Protein AF-A0A813LZM2-F1 (afdb_monomer)

Foldseek 3Di:
DDPVCPPVCPVVVVVVVVLVVLVPDPDPDDPPVVQVSQKDKDKDWQVPLVVVVVVVVVVWFFAAWDWDADPVGIIIITITIHGNDPPPDVPPDDDQHDQHDAFLQAQWWKAFPPPPRDTWGFHGADPVVRWTQTPVRDTHRPSVRVRNVGMDTPDDVSVRVVPPVPPPPDDDPDDDDDDDDDDDDDDDDDDDDDDDPDPDPPPPPVPPPVVVVVVVVVVVVVVVVVVVVVVVVVVVVVVVVVVPDDDDDDDDDDDDDDDDDDDDDDDDDDDDDPPPVPDADAAPQPRDRPDPQQKDAACAPVNPRRHIHGCVSQPHPGDDPDGDHDPVRVVDPPPPDDDPDPDDDDDDDDDDDDDDDDDDDDDDDDDDDDDDDDDDD

Nearest PDB structures (foldseek):
  4oae-assembly1_A  TM=8.427E-01  e=7.058E-03  Pseudomonas aeruginosa PAO1
  2vzy-assembly1_C  TM=7.918E-01  e=9.572E-02  Mycobacterium tuberculosis H37Rv
  2vzy-assembly1_D  TM=7.782E-01  e=1.078E-01  Mycobacterium tuberculosis H37Rv
  2vzz-assembly1_D  TM=7.968E-01  e=1.287E-01  Mycobacterium tuberculosis H37Rv
  3gnl-assembly2_B  TM=5.255E-01  e=1.551E+00  Listeria monocytogenes serotype 4b str. F2365

Radius of gyration: 35.31 Å; Cα contacts (8 Å, |Δi|>4): 297; chains: 1; bounding box: 68×94×116 Å

Secondary structure (DSSP, 8-state):
--GGGTTSSHHHHHHHHHHHHHHTS---S-TTHHHHTTEEEEEEETT-HHHHHHHHHTTPEEEEEEEEEETTEEEEEEEEEEE--TT--TT--PPPP-----GGGTT-EEEESSSTT--EEEEEE-TTT--EEETTS-EE-HHHHHHTT-EEESS-HHHHTS----------------------------PPP-----S-TTSGGGSSHHHHHHHHHHHHHHHHHHHHHHHHHHHHHHHHHTTS-PPPP-------------------------TTTTS-PPPTTT-----GGGEEE--TTTTT---EEETTTTT-SSPPSS----HHHHTS-STT--------PPPPPPPP-------------------------

pLDDT: mean 71.77, std 22.36, range [31.34, 98.12]

Mean predicted aligned error: 19.88 Å

Structure (mmCIF, N/CA/C/O backbone):
data_AF-A0A813LZM2-F1
#
_entry.id   AF-A0A813LZM2-F1
#
loop_
_atom_site.group_PDB
_atom_site.id
_atom_site.type_symbol
_atom_site.label_atom_id
_atom_site.label_alt_id
_atom_site.label_comp_id
_atom_site.label_asym_id
_atom_site.label_entity_id
_atom_site.label_seq_id
_atom_site.pdbx_PDB_ins_code
_atom_site.Cartn_x
_atom_site.Cartn_y
_atom_site.Cartn_z
_atom_site.occupancy
_atom_site.B_iso_or_equiv
_atom_site.auth_seq_id
_atom_site.auth_comp_id
_atom_site.auth_asym_id
_atom_site.auth_atom_id
_atom_site.pdbx_PDB_model_num
ATOM 1 N N . VAL A 1 1 ? 6.262 -7.979 -13.656 1.00 89.50 1 VAL A N 1
ATOM 2 C CA . VAL A 1 1 ? 6.521 -9.438 -13.772 1.00 89.50 1 VAL A CA 1
ATOM 3 C C . VAL A 1 1 ? 5.278 -10.102 -14.337 1.00 89.50 1 VAL A C 1
ATOM 5 O O . VAL A 1 1 ? 4.205 -9.908 -13.766 1.00 89.50 1 VAL A O 1
ATOM 8 N N . LEU A 1 2 ? 5.407 -10.819 -15.457 1.00 91.50 2 LEU A N 1
ATOM 9 C CA . LEU A 1 2 ? 4.298 -11.558 -16.076 1.00 91.50 2 LEU A CA 1
ATOM 10 C C . LEU A 1 2 ? 3.756 -12.642 -15.118 1.00 91.50 2 LEU A C 1
ATOM 12 O O . LEU A 1 2 ? 4.543 -13.144 -14.312 1.00 91.50 2 LEU A O 1
ATOM 16 N N . PRO A 1 3 ? 2.452 -12.984 -15.147 1.00 91.94 3 PRO A N 1
ATOM 17 C CA . PRO A 1 3 ? 1.843 -13.953 -14.228 1.00 91.94 3 PRO A CA 1
ATOM 18 C C . PRO A 1 3 ? 2.601 -15.282 -14.106 1.00 91.94 3 PRO A C 1
ATOM 20 O O . PRO A 1 3 ? 2.879 -15.724 -12.995 1.00 91.94 3 PRO A O 1
ATOM 23 N N . GLU A 1 4 ? 3.005 -15.856 -15.234 1.00 95.00 4 GLU A N 1
ATOM 24 C CA . GLU A 1 4 ? 3.756 -17.107 -15.373 1.00 95.00 4 GLU A CA 1
ATOM 25 C C . GLU A 1 4 ? 5.169 -17.068 -14.761 1.00 95.00 4 GLU A C 1
ATOM 27 O O . GLU A 1 4 ? 5.717 -18.112 -14.415 1.00 95.00 4 GLU A O 1
ATOM 32 N N . HIS A 1 5 ? 5.730 -15.872 -14.557 1.00 93.25 5 HIS A N 1
ATOM 33 C CA . HIS A 1 5 ? 7.047 -15.644 -13.951 1.00 93.25 5 HIS A CA 1
ATOM 34 C C . HIS A 1 5 ? 6.970 -15.175 -12.483 1.00 93.25 5 HIS A C 1
ATOM 36 O O . HIS A 1 5 ? 7.990 -14.847 -11.868 1.00 93.25 5 HIS A O 1
ATOM 42 N N . ARG A 1 6 ? 5.769 -15.113 -11.887 1.00 89.50 6 ARG A N 1
ATOM 43 C CA . ARG A 1 6 ? 5.603 -14.831 -10.449 1.00 89.50 6 ARG A CA 1
ATOM 44 C C . ARG A 1 6 ? 6.123 -16.013 -9.620 1.00 89.50 6 ARG A C 1
ATOM 46 O O . ARG A 1 6 ? 6.168 -17.143 -10.086 1.00 89.50 6 ARG A O 1
ATOM 53 N N . GLY A 1 7 ? 6.588 -15.743 -8.400 1.00 89.81 7 GLY A N 1
ATOM 54 C CA . GLY A 1 7 ? 7.233 -16.745 -7.535 1.00 89.81 7 GLY A CA 1
ATOM 55 C C . GLY A 1 7 ? 8.681 -17.099 -7.913 1.00 89.81 7 GLY A C 1
ATOM 56 O O . GLY A 1 7 ? 9.468 -17.415 -7.029 1.00 89.81 7 GLY A O 1
ATOM 57 N N . GLN A 1 8 ? 9.093 -16.933 -9.175 1.00 94.81 8 GLN A N 1
ATOM 58 C CA . GLN A 1 8 ? 10.441 -17.274 -9.670 1.00 94.81 8 GLN A CA 1
ATOM 59 C C . GLN A 1 8 ? 11.549 -16.263 -9.286 1.00 94.81 8 GLN A C 1
ATOM 61 O O . GLN A 1 8 ? 12.601 -16.205 -9.913 1.00 94.81 8 GLN A O 1
ATOM 66 N N . GLY A 1 9 ? 11.318 -15.385 -8.305 1.00 92.19 9 GLY A N 1
ATOM 67 C CA . GLY A 1 9 ? 12.299 -14.380 -7.864 1.00 92.19 9 GLY A CA 1
ATOM 68 C C . GLY A 1 9 ? 12.568 -13.211 -8.831 1.00 92.19 9 GLY A C 1
ATOM 69 O O . GLY A 1 9 ? 13.233 -12.257 -8.430 1.00 92.19 9 GLY A O 1
ATOM 70 N N . VAL A 1 10 ? 12.013 -13.208 -10.051 1.00 94.19 10 VAL A N 1
ATOM 71 C CA . VAL A 1 10 ? 12.237 -12.165 -11.082 1.00 94.19 10 VAL A CA 1
ATOM 72 C C . VAL A 1 10 ? 12.001 -10.743 -10.553 1.00 94.19 10 VAL A C 1
ATOM 74 O O . VAL A 1 10 ? 12.809 -9.850 -10.788 1.00 94.19 10 VAL A O 1
ATOM 77 N N . GLY A 1 11 ? 10.933 -10.523 -9.777 1.00 91.44 11 GLY A N 1
ATOM 78 C CA . GLY A 1 11 ? 10.655 -9.214 -9.166 1.00 91.44 11 GLY A CA 1
ATOM 79 C C . GLY A 1 11 ? 11.732 -8.758 -8.173 1.00 91.44 11 GLY A C 1
ATOM 80 O O . GLY A 1 11 ? 12.084 -7.582 -8.149 1.00 91.44 11 GLY A O 1
ATOM 81 N N . ALA A 1 12 ? 12.311 -9.691 -7.410 1.00 89.62 12 ALA A N 1
ATOM 82 C CA . ALA A 1 12 ? 13.412 -9.410 -6.490 1.00 89.62 12 ALA A CA 1
ATOM 83 C C . ALA A 1 12 ? 14.727 -9.130 -7.227 1.00 89.62 12 ALA A C 1
ATOM 85 O O . ALA A 1 12 ? 15.475 -8.252 -6.808 1.00 89.62 12 ALA A O 1
ATOM 86 N N . GLN A 1 13 ? 14.991 -9.809 -8.348 1.00 92.94 13 GLN A N 1
ATOM 87 C CA . GLN A 1 13 ? 16.151 -9.510 -9.193 1.00 92.94 13 GLN A CA 1
ATOM 88 C C . GLN A 1 13 ? 16.046 -8.115 -9.823 1.00 92.94 13 GLN A C 1
ATOM 90 O O . GLN A 1 13 ? 16.982 -7.328 -9.702 1.00 92.94 13 GLN A O 1
ATOM 95 N N . LEU A 1 14 ? 14.894 -7.773 -10.414 1.00 93.88 14 LEU A N 1
ATOM 96 C CA . LEU A 1 14 ? 14.647 -6.440 -10.977 1.00 93.88 14 LEU A CA 1
ATOM 97 C C . LEU A 1 14 ? 14.789 -5.341 -9.914 1.00 93.88 14 LEU A C 1
ATOM 99 O O . LEU A 1 14 ? 15.480 -4.352 -10.144 1.00 93.88 14 LEU A O 1
ATOM 103 N N . PHE A 1 15 ? 14.200 -5.532 -8.729 1.00 90.50 15 PHE A N 1
ATOM 104 C CA . PHE A 1 15 ? 14.297 -4.556 -7.642 1.00 90.50 15 PHE A CA 1
ATOM 105 C C . PHE A 1 15 ? 15.716 -4.436 -7.060 1.00 90.50 15 PHE A C 1
ATOM 107 O O . PHE A 1 15 ? 16.135 -3.343 -6.676 1.00 90.50 15 PHE A O 1
ATOM 114 N N . LYS A 1 16 ? 16.488 -5.531 -7.036 1.00 88.06 16 LYS A N 1
ATOM 115 C CA . LYS A 1 16 ? 17.907 -5.504 -6.661 1.00 88.06 16 LYS A CA 1
ATOM 116 C C . LYS A 1 16 ? 18.726 -4.676 -7.652 1.00 88.06 16 LYS A C 1
ATOM 118 O O . LYS A 1 16 ? 19.476 -3.813 -7.213 1.00 88.06 16 LYS A O 1
ATOM 123 N N . VAL A 1 17 ? 18.560 -4.898 -8.958 1.00 93.44 17 VAL A N 1
ATOM 124 C CA . VAL A 1 17 ? 19.260 -4.122 -10.000 1.00 93.44 17 VAL A CA 1
ATOM 125 C C . VAL A 1 17 ? 18.861 -2.644 -9.942 1.00 93.44 17 VAL A C 1
ATOM 127 O O . VAL A 1 17 ? 19.728 -1.780 -10.016 1.00 93.44 17 VAL A O 1
ATOM 130 N N . PHE A 1 18 ? 17.576 -2.347 -9.726 1.00 90.00 18 PHE A N 1
ATOM 131 C CA . PHE A 1 18 ? 17.095 -0.984 -9.487 1.00 90.00 18 PHE A CA 1
ATOM 132 C C . PHE A 1 18 ? 17.762 -0.338 -8.261 1.00 90.00 18 PHE A C 1
ATOM 134 O O . PHE A 1 18 ? 18.304 0.757 -8.379 1.00 90.00 18 PHE A O 1
ATOM 141 N N . SER A 1 19 ? 17.793 -1.028 -7.113 1.00 84.75 19 SER A N 1
ATOM 142 C CA . SER A 1 19 ? 18.433 -0.520 -5.885 1.00 84.75 19 SER A CA 1
ATOM 143 C C . SER A 1 19 ? 19.922 -0.244 -6.109 1.00 84.75 19 SER A C 1
ATOM 145 O O . SER A 1 19 ? 20.393 0.847 -5.814 1.00 84.75 19 SER A O 1
ATOM 147 N N . GLN A 1 20 ? 20.636 -1.182 -6.741 1.00 85.94 20 GLN A N 1
ATOM 148 C CA . GLN A 1 20 ? 22.047 -1.018 -7.100 1.00 85.94 20 GLN A CA 1
ATOM 149 C C . GLN A 1 20 ? 22.280 0.168 -8.046 1.00 85.94 20 GLN A C 1
ATOM 151 O O . GLN A 1 20 ? 23.299 0.839 -7.935 1.00 85.94 20 GLN A O 1
ATOM 156 N N . HIS A 1 21 ? 21.358 0.442 -8.974 1.00 85.69 21 HIS A N 1
ATOM 157 C CA . HIS A 1 21 ? 21.470 1.591 -9.873 1.00 85.69 21 HIS A CA 1
ATOM 158 C C . HIS A 1 21 ? 21.216 2.925 -9.155 1.00 85.69 21 HIS A C 1
ATOM 160 O O . HIS A 1 21 ? 21.894 3.904 -9.455 1.00 85.69 21 HIS A O 1
ATOM 166 N N . MET A 1 22 ? 20.285 2.960 -8.196 1.00 82.06 22 MET A N 1
ATOM 167 C CA . MET A 1 22 ? 20.065 4.128 -7.333 1.00 82.06 22 MET A CA 1
ATOM 168 C C . MET A 1 22 ? 21.298 4.407 -6.461 1.00 82.06 22 MET A C 1
ATOM 170 O O . MET A 1 22 ? 21.816 5.519 -6.485 1.00 82.06 22 MET A O 1
ATOM 174 N N . GLU A 1 23 ? 21.824 3.383 -5.782 1.00 79.75 23 GLU A N 1
ATOM 175 C CA . GLU A 1 23 ? 23.022 3.459 -4.928 1.00 79.75 23 GLU A CA 1
ATOM 176 C C . GLU A 1 23 ? 24.297 3.845 -5.707 1.00 79.75 23 GLU A C 1
ATOM 178 O O . GLU A 1 23 ? 25.180 4.511 -5.172 1.00 79.75 23 GLU A O 1
ATOM 183 N N . ALA A 1 24 ? 24.415 3.435 -6.976 1.00 80.25 24 ALA A N 1
ATOM 184 C CA . ALA A 1 24 ? 25.609 3.662 -7.792 1.00 80.25 24 ALA A CA 1
ATOM 185 C C . ALA A 1 24 ? 25.653 5.022 -8.513 1.00 80.25 24 ALA A C 1
ATOM 187 O O . ALA A 1 24 ? 26.645 5.305 -9.190 1.00 80.25 24 ALA A O 1
ATOM 188 N N . ARG A 1 25 ? 24.609 5.859 -8.427 1.00 75.19 25 ARG A N 1
ATOM 189 C CA . ARG A 1 25 ? 24.590 7.169 -9.098 1.00 75.19 25 ARG A CA 1
ATOM 190 C C . ARG A 1 25 ? 25.571 8.136 -8.414 1.00 75.19 25 ARG A C 1
ATOM 192 O O . ARG A 1 25 ? 25.329 8.523 -7.274 1.00 75.19 25 ARG A O 1
ATOM 199 N N . PRO A 1 26 ? 26.665 8.566 -9.079 1.00 64.69 26 PRO A N 1
ATOM 200 C CA . PRO A 1 26 ? 27.615 9.487 -8.473 1.00 64.69 26 PRO A CA 1
ATOM 201 C C . PRO A 1 26 ? 26.957 10.852 -8.279 1.00 64.69 26 PRO A C 1
ATOM 203 O O . PRO A 1 26 ? 26.444 11.465 -9.218 1.00 64.69 26 PRO A O 1
ATOM 206 N N . LEU A 1 27 ? 26.986 11.318 -7.038 1.00 61.31 27 LEU A N 1
ATOM 207 C CA . LEU A 1 27 ? 26.257 12.487 -6.573 1.00 61.31 27 LEU A CA 1
ATOM 208 C C . LEU A 1 27 ? 26.965 13.778 -7.004 1.00 61.31 27 LEU A C 1
ATOM 210 O O . LEU A 1 27 ? 27.751 14.377 -6.270 1.00 61.31 27 LEU A O 1
ATOM 214 N N . MET A 1 28 ? 26.696 14.188 -8.243 1.00 57.22 28 MET A N 1
ATOM 215 C CA . MET A 1 28 ? 27.218 15.408 -8.860 1.00 57.22 28 MET A CA 1
ATOM 216 C C . MET A 1 28 ? 26.552 16.668 -8.277 1.00 57.22 28 MET A C 1
ATOM 218 O O . MET A 1 28 ? 25.738 17.319 -8.920 1.00 57.22 28 MET A O 1
ATOM 222 N N . GLY A 1 29 ? 26.950 17.031 -7.055 1.00 62.66 29 GLY A N 1
ATOM 223 C CA . GLY A 1 29 ? 26.986 18.420 -6.589 1.00 62.66 29 GLY A CA 1
ATOM 224 C C . GLY A 1 29 ? 25.669 19.095 -6.182 1.00 62.66 29 GLY A C 1
ATOM 225 O O . GLY A 1 29 ? 25.231 20.026 -6.845 1.00 62.66 29 GLY A O 1
ATOM 226 N N . SER A 1 30 ? 25.138 18.773 -4.998 1.00 56.50 30 SER A N 1
ATOM 227 C CA . SER A 1 30 ? 24.722 19.798 -4.012 1.00 56.50 30 SER A CA 1
ATOM 228 C C . SER A 1 30 ? 24.382 19.157 -2.663 1.00 56.50 30 SER A C 1
ATOM 230 O O . SER A 1 30 ? 23.705 18.137 -2.609 1.00 56.50 30 SER A O 1
ATOM 232 N N . SER A 1 31 ? 24.826 19.756 -1.554 1.00 63.62 31 SER A N 1
ATOM 233 C CA . SER A 1 31 ? 24.693 19.166 -0.210 1.00 63.62 31 SER A CA 1
ATOM 234 C C . SER A 1 31 ? 23.271 19.175 0.369 1.00 63.62 31 SER A C 1
ATOM 236 O O . SER A 1 31 ? 23.047 18.519 1.379 1.00 63.62 31 SER A O 1
ATOM 238 N N . ALA A 1 32 ? 22.326 19.894 -0.248 1.00 54.47 32 ALA A N 1
ATOM 239 C CA . ALA A 1 32 ? 20.926 19.961 0.187 1.00 54.47 32 ALA A CA 1
ATOM 240 C C . ALA A 1 32 ? 20.007 19.024 -0.621 1.00 54.47 32 ALA A C 1
ATOM 242 O O . ALA A 1 32 ? 19.230 18.279 -0.030 1.00 54.47 32 ALA A O 1
ATOM 243 N N . ALA A 1 33 ? 20.157 18.954 -1.954 1.00 51.81 33 ALA A N 1
ATOM 244 C CA . ALA A 1 33 ? 19.460 17.935 -2.754 1.00 51.81 33 ALA A CA 1
ATOM 245 C C . ALA A 1 33 ? 19.896 16.508 -2.369 1.00 51.81 33 ALA A C 1
ATOM 247 O O . ALA A 1 33 ? 19.169 15.544 -2.594 1.00 51.81 33 ALA A O 1
ATOM 248 N N . GLN A 1 34 ? 21.067 16.387 -1.738 1.00 50.91 34 GLN A N 1
ATOM 249 C CA . GLN A 1 34 ? 21.644 15.136 -1.274 1.00 50.91 34 GLN A CA 1
ATOM 250 C C . GLN A 1 34 ? 20.749 14.323 -0.329 1.00 50.91 34 GLN A C 1
ATOM 252 O O . GLN A 1 34 ? 20.804 13.097 -0.371 1.00 50.91 34 GLN A O 1
ATOM 257 N N . ALA A 1 35 ? 19.941 14.982 0.508 1.00 53.12 35 ALA A N 1
ATOM 258 C CA . ALA A 1 35 ? 19.044 14.308 1.448 1.00 53.12 35 ALA A CA 1
ATOM 259 C C . ALA A 1 35 ? 17.717 13.869 0.796 1.00 53.12 35 ALA A C 1
ATOM 261 O O . ALA A 1 35 ? 17.136 12.864 1.192 1.00 53.12 35 ALA A O 1
ATOM 262 N N . ALA A 1 36 ? 17.259 14.590 -0.234 1.00 52.03 36 ALA A N 1
ATOM 263 C CA . ALA A 1 36 ? 15.989 14.326 -0.916 1.00 52.03 36 ALA A CA 1
ATOM 264 C C . ALA A 1 36 ? 16.067 13.193 -1.962 1.00 52.03 36 ALA A C 1
ATOM 266 O O . ALA A 1 36 ? 15.045 12.637 -2.354 1.00 52.03 36 ALA A O 1
ATOM 267 N N . ILE A 1 37 ? 17.271 12.841 -2.426 1.00 52.69 37 ILE A N 1
ATOM 268 C CA . ILE A 1 37 ? 17.491 11.822 -3.473 1.00 52.69 37 ILE A CA 1
ATOM 269 C C . ILE A 1 37 ? 17.393 10.377 -2.929 1.00 52.69 37 ILE A C 1
ATOM 271 O O . ILE A 1 37 ? 17.243 9.438 -3.711 1.00 52.69 37 ILE A O 1
ATOM 275 N N . ASP A 1 38 ? 17.412 10.198 -1.604 1.00 59.44 38 ASP A N 1
ATOM 276 C CA . ASP A 1 38 ? 17.434 8.897 -0.916 1.00 59.44 38 ASP A CA 1
ATOM 277 C C . ASP A 1 38 ? 16.055 8.396 -0.420 1.00 59.44 38 ASP A C 1
ATOM 279 O O . ASP A 1 38 ? 15.997 7.425 0.337 1.00 59.44 38 ASP A O 1
ATOM 283 N N . ASP A 1 39 ? 14.930 9.008 -0.814 1.00 77.38 39 ASP A N 1
ATOM 284 C CA . ASP A 1 39 ? 13.589 8.493 -0.477 1.00 77.38 39 ASP A CA 1
ATOM 285 C C . ASP A 1 39 ? 12.913 7.825 -1.683 1.00 77.38 39 ASP A C 1
ATOM 287 O O . ASP A 1 39 ? 12.269 8.464 -2.519 1.00 77.38 39 ASP A O 1
ATOM 291 N N . VAL A 1 40 ? 13.034 6.497 -1.781 1.00 88.44 40 VAL A N 1
ATOM 292 C CA . VAL A 1 40 ? 12.301 5.734 -2.797 1.00 88.44 40 VAL A CA 1
ATOM 293 C C . VAL A 1 40 ? 10.838 5.650 -2.370 1.00 88.44 40 VAL A C 1
ATOM 295 O O . VAL A 1 40 ? 10.479 4.869 -1.485 1.00 88.44 40 VAL A O 1
ATOM 298 N N . ARG A 1 41 ? 9.979 6.427 -3.031 1.00 91.38 41 ARG A N 1
ATOM 299 C CA . ARG A 1 41 ? 8.522 6.396 -2.849 1.00 91.38 41 ARG A CA 1
ATOM 300 C C . ARG A 1 41 ? 7.861 5.476 -3.877 1.00 91.38 41 ARG A C 1
ATOM 302 O O . ARG A 1 41 ? 8.195 5.499 -5.061 1.00 91.38 41 ARG A O 1
ATOM 309 N N . ILE A 1 42 ? 6.912 4.662 -3.424 1.00 94.69 42 ILE A N 1
ATOM 310 C CA . ILE A 1 42 ? 6.102 3.758 -4.250 1.00 94.69 42 ILE A CA 1
ATOM 311 C C . ILE A 1 42 ? 4.635 3.809 -3.824 1.00 94.69 42 ILE A C 1
ATOM 313 O O . ILE A 1 42 ? 4.302 4.221 -2.715 1.00 94.69 42 ILE A O 1
ATOM 317 N N . ILE A 1 43 ? 3.756 3.330 -4.700 1.00 95.88 43 ILE A N 1
ATOM 318 C CA . ILE A 1 43 ? 2.318 3.253 -4.455 1.00 95.88 43 ILE A CA 1
ATOM 319 C C . ILE A 1 43 ? 1.854 1.828 -4.773 1.00 95.88 43 ILE A C 1
ATOM 321 O O . ILE A 1 43 ? 2.129 1.313 -5.858 1.00 95.88 43 ILE A O 1
ATOM 325 N N . ALA A 1 44 ? 1.138 1.191 -3.846 1.00 96.62 44 ALA A N 1
ATOM 326 C CA . ALA A 1 44 ? 0.565 -0.143 -4.022 1.00 96.62 44 ALA A CA 1
ATOM 327 C C . ALA A 1 44 ? -0.950 -0.120 -3.777 1.00 96.62 44 ALA A C 1
ATOM 329 O O . ALA A 1 44 ? -1.410 0.481 -2.814 1.00 96.62 44 ALA A O 1
ATOM 330 N N . ALA A 1 45 ? -1.746 -0.785 -4.619 1.00 96.50 45 ALA A N 1
ATOM 331 C CA . ALA A 1 45 ? -3.178 -0.952 -4.353 1.00 96.50 45 ALA A CA 1
ATOM 332 C C . ALA A 1 45 ? -3.383 -1.855 -3.124 1.00 96.50 45 ALA A C 1
ATOM 334 O O . ALA A 1 45 ? -2.776 -2.926 -3.053 1.00 96.50 45 ALA A O 1
ATOM 335 N N . GLU A 1 46 ? -4.250 -1.459 -2.187 1.00 95.62 46 GLU A N 1
ATOM 336 C CA . GLU A 1 46 ? -4.404 -2.127 -0.882 1.00 95.62 46 GLU A CA 1
ATOM 337 C C . GLU A 1 46 ? -4.738 -3.628 -0.972 1.00 95.62 46 GLU A C 1
ATOM 339 O O . GLU A 1 46 ? -4.279 -4.429 -0.160 1.00 95.62 46 GLU A O 1
ATOM 344 N N . LEU A 1 47 ? -5.490 -4.022 -2.007 1.00 95.31 47 LEU A N 1
ATOM 345 C CA . LEU A 1 47 ? -5.960 -5.391 -2.210 1.00 95.31 47 LEU A CA 1
ATOM 346 C C . LEU A 1 47 ? -4.806 -6.329 -2.593 1.00 95.31 47 LEU A C 1
ATOM 348 O O . LEU A 1 47 ? -4.922 -7.547 -2.474 1.00 95.31 47 LEU A O 1
ATOM 352 N N . ASN A 1 48 ? -3.669 -5.774 -3.020 1.00 95.62 48 ASN A N 1
ATOM 353 C CA . ASN A 1 48 ? -2.457 -6.517 -3.327 1.00 95.62 48 ASN A CA 1
ATOM 354 C C . ASN A 1 48 ? -1.611 -6.725 -2.056 1.00 95.62 48 ASN A C 1
ATOM 356 O O . ASN A 1 48 ? -0.476 -6.245 -1.951 1.00 95.62 48 ASN A O 1
ATOM 360 N N . LYS A 1 49 ? -2.186 -7.454 -1.086 1.00 94.06 49 LYS A N 1
ATOM 361 C CA . LYS A 1 49 ? -1.559 -7.774 0.210 1.00 94.06 49 LYS A CA 1
ATOM 362 C C . LYS A 1 49 ? -0.153 -8.365 0.042 1.00 94.06 49 LYS A C 1
ATOM 364 O O . LYS A 1 49 ? 0.764 -7.962 0.755 1.00 94.06 49 LYS A O 1
ATOM 369 N N . ASP A 1 50 ? 0.041 -9.244 -0.945 1.00 92.75 50 ASP A N 1
ATOM 370 C CA . ASP A 1 50 ? 1.336 -9.868 -1.251 1.00 92.75 50 ASP A CA 1
ATOM 371 C C . ASP A 1 50 ? 2.414 -8.851 -1.641 1.00 92.75 50 ASP A C 1
ATOM 373 O O . ASP A 1 50 ? 3.548 -8.939 -1.161 1.00 92.75 50 ASP A O 1
ATOM 377 N N . ALA A 1 51 ? 2.074 -7.873 -2.491 1.00 94.44 51 ALA A N 1
ATOM 378 C CA . ALA A 1 51 ? 3.007 -6.822 -2.883 1.00 94.44 51 ALA A CA 1
ATOM 379 C C . ALA A 1 51 ? 3.348 -5.917 -1.696 1.00 94.44 51 ALA A C 1
ATOM 381 O O . ALA A 1 51 ? 4.526 -5.678 -1.448 1.00 94.44 51 ALA A O 1
ATOM 382 N N . ILE A 1 52 ? 2.356 -5.479 -0.915 1.00 95.62 52 ILE A N 1
ATOM 383 C CA . ILE A 1 52 ? 2.579 -4.636 0.274 1.00 95.62 52 ILE A CA 1
ATOM 384 C C . ILE A 1 52 ? 3.457 -5.367 1.299 1.00 95.62 52 ILE A C 1
ATOM 386 O O . ILE A 1 52 ? 4.435 -4.806 1.792 1.00 95.62 52 ILE A O 1
ATOM 390 N N . ALA A 1 53 ? 3.178 -6.643 1.575 1.00 93.12 53 ALA A N 1
ATOM 391 C CA . ALA A 1 53 ? 4.003 -7.465 2.456 1.00 93.12 53 ALA A CA 1
ATOM 392 C C . ALA A 1 53 ? 5.429 -7.664 1.907 1.00 93.12 53 ALA A C 1
ATOM 394 O O . ALA A 1 53 ? 6.389 -7.702 2.678 1.00 93.12 53 ALA A O 1
ATOM 395 N N . TRP A 1 54 ? 5.595 -7.775 0.586 1.00 93.69 54 TRP A N 1
ATOM 396 C CA . TRP A 1 54 ? 6.910 -7.840 -0.055 1.00 93.69 54 TRP A CA 1
ATOM 397 C C . TRP A 1 54 ? 7.676 -6.514 0.042 1.00 93.69 54 TRP A C 1
ATOM 399 O O . TRP A 1 54 ? 8.851 -6.535 0.403 1.00 93.69 54 TRP A O 1
ATOM 409 N N . TYR A 1 55 ? 7.021 -5.371 -0.169 1.00 94.88 55 TYR A N 1
ATOM 410 C CA . TYR A 1 55 ? 7.624 -4.050 0.019 1.00 94.88 55 TYR A CA 1
ATOM 411 C C . TYR A 1 55 ? 8.018 -3.800 1.483 1.00 94.88 55 TYR A C 1
ATOM 413 O O . TYR A 1 55 ? 9.141 -3.360 1.732 1.00 94.88 55 TYR A O 1
ATOM 421 N N . ARG A 1 56 ? 7.188 -4.186 2.466 1.00 93.50 56 ARG A N 1
ATOM 422 C CA . ARG A 1 56 ? 7.577 -4.154 3.893 1.00 93.50 56 ARG A CA 1
ATOM 423 C C . ARG A 1 56 ? 8.855 -4.965 4.155 1.00 93.50 56 ARG A C 1
ATOM 425 O O . ARG A 1 56 ? 9.766 -4.470 4.810 1.00 93.50 56 ARG A O 1
ATOM 432 N N . ARG A 1 57 ? 8.990 -6.168 3.574 1.00 91.81 57 ARG A N 1
ATOM 433 C CA . ARG A 1 57 ? 10.225 -6.986 3.668 1.00 91.81 57 ARG A CA 1
ATOM 434 C C . ARG A 1 57 ? 11.451 -6.357 2.993 1.00 91.81 57 ARG A C 1
ATOM 436 O O . ARG A 1 57 ? 12.569 -6.720 3.339 1.00 91.81 57 ARG A O 1
ATOM 443 N N . LEU A 1 58 ? 11.259 -5.431 2.054 1.00 89.81 58 LEU A N 1
ATOM 444 C CA . LEU A 1 58 ? 12.330 -4.633 1.444 1.00 89.81 58 LEU A CA 1
ATOM 445 C C . LEU A 1 58 ? 12.684 -3.375 2.264 1.00 89.81 58 LEU A C 1
ATOM 447 O O . LEU A 1 58 ? 13.569 -2.623 1.861 1.00 89.81 58 LEU A O 1
ATOM 451 N N . GLY A 1 59 ? 12.023 -3.142 3.402 1.00 90.56 59 GLY A N 1
ATOM 452 C CA . GLY A 1 59 ? 12.247 -1.979 4.263 1.00 90.56 59 GLY A CA 1
ATOM 453 C C . GLY A 1 59 ? 11.425 -0.743 3.890 1.00 90.56 59 GLY A C 1
ATOM 454 O O . GLY A 1 59 ? 11.753 0.347 4.349 1.00 90.56 59 GLY A O 1
ATOM 455 N N . PHE A 1 60 ? 10.377 -0.883 3.070 1.00 92.94 60 PHE A N 1
ATOM 456 C CA . PHE A 1 60 ? 9.412 0.200 2.870 1.00 92.94 60 PHE A CA 1
ATOM 457 C C . PHE A 1 60 ? 8.467 0.313 4.067 1.00 92.94 60 PHE A C 1
ATOM 459 O O . PHE A 1 60 ? 7.874 -0.675 4.506 1.00 92.94 60 PHE A O 1
ATOM 466 N N . VAL A 1 61 ? 8.279 1.541 4.533 1.00 92.25 61 VAL A N 1
ATOM 467 C CA . VAL A 1 61 ? 7.352 1.925 5.600 1.00 92.25 61 VAL A CA 1
ATOM 468 C C . VAL A 1 61 ? 6.122 2.563 4.954 1.00 92.25 61 VAL A C 1
ATOM 470 O O . VAL A 1 61 ? 6.252 3.299 3.975 1.00 92.25 61 VAL A O 1
ATOM 473 N N . VAL A 1 62 ? 4.920 2.285 5.464 1.00 94.25 62 VAL A N 1
ATOM 474 C CA . VAL A 1 62 ? 3.705 2.989 5.014 1.00 94.25 62 VAL A CA 1
ATOM 475 C C . VAL A 1 62 ? 3.796 4.453 5.448 1.00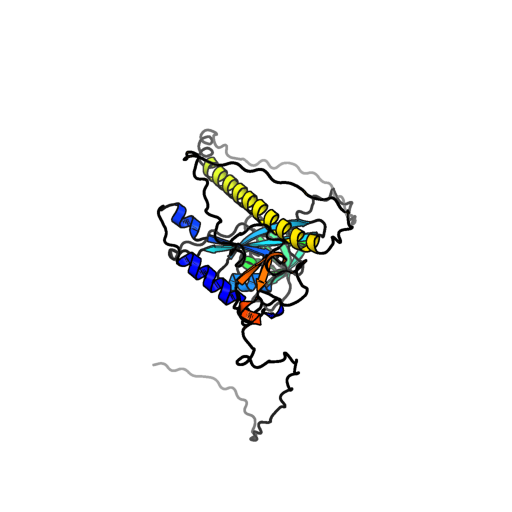 94.25 62 VAL A C 1
ATOM 477 O O . VAL A 1 62 ? 4.048 4.721 6.618 1.00 94.25 62 VAL A O 1
ATOM 480 N N . GLY A 1 63 ? 3.611 5.379 4.505 1.00 92.31 63 GLY A N 1
ATOM 481 C CA . GLY A 1 63 ? 3.599 6.820 4.766 1.00 92.31 63 GLY A CA 1
ATOM 482 C C . GLY A 1 63 ? 2.185 7.392 4.809 1.00 92.31 63 GLY A C 1
ATOM 483 O O . GLY A 1 63 ? 1.819 8.028 5.787 1.00 92.31 63 GLY A O 1
ATOM 484 N N . HIS A 1 64 ? 1.383 7.135 3.770 1.00 92.62 64 HIS A N 1
ATOM 485 C CA . HIS A 1 64 ? 0.032 7.689 3.643 1.00 92.62 64 HIS A CA 1
ATOM 486 C C . HIS A 1 64 ? -0.922 6.712 2.944 1.00 92.62 64 HIS A C 1
ATOM 488 O O . HIS A 1 64 ? -0.498 5.799 2.227 1.00 92.62 64 HIS A O 1
ATOM 494 N N . LEU A 1 65 ? -2.224 6.927 3.119 1.00 95.00 65 LEU A N 1
ATOM 495 C CA . LEU A 1 65 ? -3.289 6.234 2.393 1.00 95.00 65 LEU A CA 1
ATOM 496 C C . LEU A 1 65 ? -3.985 7.218 1.448 1.00 95.00 65 LEU A C 1
ATOM 498 O O . LEU A 1 65 ? -4.225 8.365 1.814 1.00 95.00 65 LEU A O 1
ATOM 502 N N . HIS A 1 66 ? -4.299 6.795 0.227 1.00 92.62 66 HIS A N 1
ATOM 503 C CA . HIS A 1 66 ? -4.978 7.633 -0.760 1.00 92.62 66 HIS A CA 1
ATOM 504 C C . HIS A 1 66 ? -6.123 6.864 -1.419 1.00 92.62 66 HIS A C 1
ATOM 506 O O . HIS A 1 66 ? -5.895 5.844 -2.068 1.00 92.62 66 HIS A O 1
ATOM 512 N N . VAL A 1 67 ? -7.356 7.355 -1.290 1.00 94.56 67 VAL A N 1
ATOM 513 C CA . VAL A 1 67 ? -8.544 6.730 -1.892 1.00 94.56 67 VAL A CA 1
ATOM 514 C C . VAL A 1 67 ? -8.910 7.456 -3.185 1.00 94.56 67 VAL A C 1
ATOM 516 O O . VAL A 1 67 ? -9.299 8.622 -3.153 1.00 94.56 67 VAL A O 1
ATOM 519 N N . THR A 1 68 ? -8.837 6.760 -4.321 1.00 92.31 68 THR A N 1
ATOM 520 C CA . THR A 1 68 ? -9.374 7.253 -5.595 1.00 92.31 68 THR A CA 1
ATOM 521 C C . THR A 1 68 ? -10.791 6.743 -5.834 1.00 92.31 68 THR A C 1
ATOM 523 O O . THR A 1 68 ? -11.151 5.620 -5.467 1.00 92.31 68 THR A O 1
ATOM 526 N N . CYS A 1 69 ? -11.582 7.555 -6.533 1.00 91.94 69 CYS A N 1
ATOM 527 C CA . CYS A 1 69 ? -12.842 7.142 -7.142 1.00 91.94 69 CYS A CA 1
ATOM 528 C C . CYS A 1 69 ? -12.654 7.012 -8.660 1.00 91.94 69 CYS A C 1
ATOM 530 O O . CYS A 1 69 ? -12.111 7.908 -9.308 1.00 91.94 69 CYS A O 1
ATOM 532 N N . HIS A 1 70 ? -13.136 5.908 -9.219 1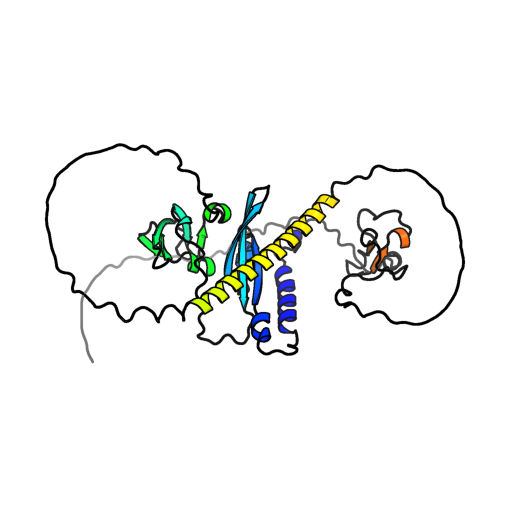.00 89.19 70 HIS A N 1
ATOM 533 C CA . HIS A 1 70 ? -13.197 5.612 -10.646 1.00 89.19 70 HIS A CA 1
ATOM 534 C C . HIS A 1 70 ? -14.635 5.229 -11.025 1.00 89.19 70 HIS A C 1
ATOM 536 O O . HIS A 1 70 ? -15.446 4.907 -10.157 1.00 89.19 70 HIS A O 1
ATOM 542 N N . ASP A 1 71 ? -14.948 5.217 -12.322 1.00 91.44 71 ASP A N 1
ATOM 543 C CA . 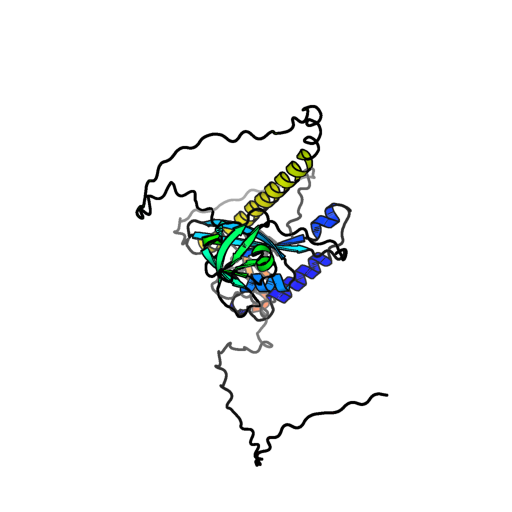ASP A 1 71 ? -16.290 4.869 -12.819 1.00 91.44 71 ASP A CA 1
ATOM 544 C C . ASP A 1 71 ? -16.719 3.436 -12.425 1.00 91.44 71 ASP A C 1
ATOM 546 O O . ASP A 1 71 ? -17.905 3.148 -12.287 1.00 91.44 71 ASP A O 1
ATOM 550 N N . GLU A 1 72 ? -15.745 2.546 -12.204 1.00 90.56 72 GLU A N 1
ATOM 551 C CA . GLU A 1 72 ? -15.937 1.135 -11.836 1.00 90.56 72 GLU A CA 1
ATOM 552 C C . GLU A 1 72 ? -15.917 0.874 -10.315 1.00 90.56 72 GLU A C 1
ATOM 554 O O . GLU A 1 72 ? -16.154 -0.254 -9.885 1.00 90.56 72 GLU A O 1
ATOM 559 N N . GLY A 1 73 ? -15.635 1.885 -9.483 1.00 91.56 73 GLY A N 1
ATOM 560 C CA . GLY A 1 73 ? -15.553 1.734 -8.027 1.00 91.56 73 GLY A CA 1
ATOM 561 C C . GLY A 1 73 ? -14.465 2.583 -7.370 1.00 91.56 73 GLY A C 1
ATOM 562 O O . GLY A 1 73 ? -13.945 3.536 -7.949 1.00 91.56 73 GLY A O 1
ATOM 563 N N . ARG A 1 74 ? -14.117 2.245 -6.126 1.00 93.50 74 ARG A N 1
ATOM 564 C CA . ARG A 1 74 ? -13.101 2.955 -5.332 1.00 93.50 74 ARG A CA 1
ATOM 565 C C . ARG A 1 74 ? -11.882 2.073 -5.122 1.00 93.50 74 ARG A C 1
ATOM 567 O O . ARG A 1 74 ? -12.023 0.865 -4.967 1.00 93.50 74 ARG A O 1
ATOM 574 N N . VAL A 1 75 ? -10.696 2.673 -5.088 1.00 94.81 75 VAL A N 1
ATOM 575 C CA . VAL A 1 75 ? -9.442 1.960 -4.818 1.00 94.81 75 VAL A CA 1
ATOM 576 C C . VAL A 1 75 ? -8.637 2.748 -3.796 1.00 94.81 75 VAL A C 1
ATOM 578 O O . VAL A 1 75 ? -8.355 3.926 -3.994 1.00 94.81 75 VAL A O 1
ATOM 581 N N . CYS A 1 76 ? -8.256 2.095 -2.699 1.00 96.12 76 CYS A N 1
ATOM 582 C CA . CYS A 1 76 ? -7.294 2.650 -1.759 1.00 96.12 76 CYS A CA 1
ATOM 583 C C . CYS A 1 76 ? -5.887 2.240 -2.197 1.00 96.12 76 CYS A C 1
ATOM 585 O O . CYS A 1 76 ? -5.605 1.079 -2.513 1.00 96.12 76 CYS A O 1
ATOM 587 N N . TYR A 1 77 ? -5.004 3.221 -2.220 1.00 96.44 77 TYR A N 1
ATOM 588 C CA . TYR A 1 77 ? -3.602 3.082 -2.525 1.00 96.44 77 TYR A CA 1
ATOM 589 C C . TYR A 1 77 ? -2.788 3.377 -1.269 1.00 96.44 77 TYR A C 1
ATOM 591 O O . TYR A 1 77 ? -2.954 4.409 -0.622 1.00 96.44 77 TYR A O 1
ATOM 599 N N . VAL A 1 78 ? -1.889 2.460 -0.942 1.00 96.56 78 VAL A N 1
ATOM 600 C CA . VAL A 1 78 ? -0.925 2.581 0.144 1.00 96.56 78 VAL A CA 1
ATOM 601 C C . VAL A 1 78 ? 0.334 3.216 -0.434 1.00 96.56 78 VAL A C 1
ATOM 603 O O . VAL A 1 78 ? 1.048 2.583 -1.218 1.00 96.56 78 VAL A O 1
ATOM 606 N N . ALA A 1 79 ? 0.594 4.472 -0.075 1.00 95.00 79 ALA A N 1
ATOM 607 C CA . ALA A 1 79 ? 1.857 5.133 -0.362 1.00 95.00 79 ALA A CA 1
ATOM 608 C C . ALA A 1 79 ? 2.901 4.642 0.647 1.00 95.00 79 ALA A C 1
ATOM 610 O O . ALA A 1 79 ? 2.690 4.694 1.863 1.00 95.00 79 ALA A O 1
ATOM 611 N N . MET A 1 80 ? 4.023 4.131 0.148 1.00 94.56 80 MET A N 1
ATOM 612 C CA . MET A 1 80 ? 5.100 3.585 0.970 1.00 94.56 80 MET A CA 1
ATOM 613 C C . MET A 1 80 ? 6.427 4.235 0.593 1.00 94.56 80 MET A C 1
ATOM 615 O O . MET A 1 80 ? 6.699 4.461 -0.586 1.00 94.56 80 MET A O 1
ATOM 619 N N . ARG A 1 81 ? 7.267 4.495 1.592 1.00 91.75 81 ARG A N 1
ATOM 620 C CA . ARG A 1 81 ? 8.562 5.161 1.439 1.00 91.75 81 ARG A CA 1
ATOM 621 C C . ARG A 1 81 ? 9.695 4.304 1.996 1.00 91.75 81 ARG A C 1
ATOM 623 O O . ARG A 1 81 ? 9.502 3.597 2.988 1.00 91.75 81 ARG A O 1
ATOM 630 N N . ARG A 1 82 ? 10.863 4.335 1.360 1.00 89.31 82 ARG A N 1
ATOM 631 C CA . ARG A 1 82 ? 12.080 3.651 1.816 1.00 89.31 82 ARG A CA 1
ATOM 632 C C . ARG A 1 82 ? 13.249 4.617 1.728 1.00 89.31 82 ARG A C 1
ATOM 634 O O . ARG A 1 82 ? 13.787 4.838 0.646 1.00 89.31 82 ARG A O 1
ATOM 641 N N . CYS A 1 83 ? 13.682 5.082 2.892 1.00 78.69 83 CYS A N 1
ATOM 642 C CA . CYS A 1 83 ? 14.919 5.830 3.043 1.00 78.69 83 CYS A CA 1
ATOM 643 C C . CYS A 1 83 ? 16.105 4.887 2.766 1.00 78.69 83 CYS A C 1
ATOM 645 O O . CYS A 1 83 ? 16.340 3.950 3.534 1.00 78.69 83 CYS A O 1
ATOM 647 N N . THR A 1 84 ? 16.836 5.105 1.673 1.00 70.94 84 THR A N 1
ATOM 648 C CA . THR A 1 84 ? 18.065 4.369 1.317 1.00 70.94 84 THR A CA 1
ATOM 649 C C . THR A 1 84 ? 19.311 4.908 2.019 1.00 70.94 84 THR A C 1
ATOM 651 O O . THR A 1 84 ? 20.349 4.249 2.005 1.00 70.94 84 THR A O 1
ATOM 654 N N . GLY A 1 85 ? 19.189 6.062 2.682 1.00 61.25 85 GLY A N 1
ATOM 655 C CA . GLY A 1 85 ? 20.281 6.787 3.320 1.00 61.25 85 GLY A CA 1
ATOM 656 C C . GLY A 1 85 ? 21.132 5.948 4.279 1.00 61.25 85 GLY A C 1
ATOM 657 O O . GLY A 1 85 ? 20.707 5.567 5.371 1.00 61.25 85 GLY A O 1
ATOM 658 N N . ILE A 1 86 ? 22.400 5.781 3.898 1.00 53.22 86 ILE A N 1
ATOM 659 C CA . ILE A 1 86 ? 23.496 5.205 4.703 1.00 53.22 86 ILE A CA 1
ATOM 660 C C . ILE A 1 86 ? 23.765 6.034 5.983 1.00 53.22 86 ILE A C 1
ATOM 662 O O . ILE A 1 86 ? 24.414 5.563 6.912 1.00 53.22 86 ILE A O 1
ATOM 666 N N . GLY A 1 87 ? 23.221 7.253 6.061 1.00 52.50 87 GLY A N 1
ATOM 667 C CA . GLY A 1 87 ? 23.279 8.156 7.211 1.00 52.50 87 GLY A CA 1
ATOM 668 C C . GLY A 1 87 ? 22.112 8.043 8.197 1.00 52.50 87 GLY A C 1
ATOM 669 O O . GLY A 1 87 ? 21.740 9.060 8.772 1.00 52.50 87 GLY A O 1
ATOM 670 N N . ARG A 1 88 ? 21.514 6.858 8.408 1.00 55.59 88 ARG A N 1
ATOM 671 C CA . ARG A 1 88 ? 20.562 6.660 9.518 1.00 55.59 88 ARG A CA 1
ATOM 672 C C . ARG A 1 88 ? 21.305 6.869 10.845 1.00 55.59 88 ARG A C 1
ATOM 674 O O . ARG A 1 88 ? 21.996 5.969 11.318 1.00 55.59 88 ARG A O 1
ATOM 681 N N . VAL A 1 89 ? 21.179 8.059 11.430 1.00 53.72 89 VAL A N 1
ATOM 682 C CA . VAL A 1 89 ? 21.690 8.347 12.772 1.00 53.72 89 VAL A CA 1
ATOM 683 C C . VAL A 1 89 ? 20.910 7.467 13.746 1.00 53.72 89 VAL A C 1
ATOM 685 O O . VAL A 1 89 ? 19.699 7.626 13.902 1.00 53.72 89 VAL A O 1
ATOM 688 N N . GLU A 1 90 ? 21.585 6.499 14.370 1.00 54.91 90 GLU A N 1
ATOM 689 C CA . GLU A 1 90 ? 20.971 5.615 15.365 1.00 54.91 90 GLU A CA 1
ATOM 690 C C . GLU A 1 90 ? 20.438 6.453 16.537 1.00 54.91 90 GLU A C 1
ATOM 692 O O . GLU A 1 90 ? 21.198 6.916 17.385 1.00 54.91 90 GLU A O 1
ATOM 697 N N . GLY A 1 91 ? 19.122 6.675 16.564 1.00 60.09 91 GLY A N 1
ATOM 698 C CA . GLY A 1 91 ? 18.451 7.509 17.564 1.00 60.09 91 GLY A CA 1
ATOM 699 C C . GLY A 1 91 ? 17.494 8.550 16.985 1.00 60.09 91 GLY A C 1
ATOM 700 O O . GLY A 1 91 ? 16.611 9.001 17.710 1.00 60.09 91 GLY A O 1
ATOM 701 N N . GLU A 1 92 ? 17.592 8.884 15.694 1.00 56.34 92 GLU A N 1
ATOM 702 C CA . GLU A 1 92 ? 16.579 9.711 15.035 1.00 56.34 92 GLU A CA 1
ATOM 703 C C . GLU A 1 92 ? 15.341 8.850 14.752 1.00 56.34 92 GLU A C 1
ATOM 705 O O . GLU A 1 92 ? 15.224 8.160 13.734 1.00 56.34 92 GLU A O 1
ATOM 710 N N . ALA A 1 93 ? 14.439 8.817 15.735 1.00 57.31 93 ALA A N 1
ATOM 711 C CA . ALA A 1 93 ? 13.141 8.186 15.595 1.00 57.31 93 ALA A CA 1
ATOM 712 C C . ALA A 1 93 ? 12.421 8.849 14.418 1.00 57.31 93 ALA A C 1
ATOM 714 O O . ALA A 1 93 ? 12.114 10.039 14.475 1.00 57.31 93 ALA A O 1
ATOM 715 N N . GLN A 1 94 ? 12.166 8.076 13.355 1.00 61.56 94 GLN A N 1
ATOM 716 C CA . GLN A 1 94 ? 11.314 8.512 12.251 1.00 61.56 94 GLN A CA 1
ATOM 717 C C . GLN A 1 94 ? 10.041 9.098 12.858 1.00 61.56 94 GLN A C 1
ATOM 719 O O . GLN A 1 94 ? 9.370 8.391 13.616 1.00 61.56 94 GLN A O 1
ATOM 724 N N . ALA A 1 95 ? 9.765 10.374 12.559 1.00 56.50 95 ALA A N 1
ATOM 725 C CA . ALA A 1 95 ? 8.603 11.076 13.089 1.00 56.50 95 ALA A CA 1
ATOM 726 C C . ALA A 1 95 ? 7.373 10.167 12.945 1.00 56.50 95 ALA A C 1
ATOM 728 O O . ALA A 1 95 ? 7.214 9.555 11.875 1.00 56.50 95 ALA A O 1
ATOM 729 N N . PRO A 1 96 ? 6.581 9.986 14.022 1.00 59.88 96 PRO A N 1
ATOM 730 C CA . PRO A 1 96 ? 5.504 9.011 14.026 1.00 59.88 96 PRO A CA 1
ATOM 731 C C . PRO A 1 96 ? 4.603 9.290 12.820 1.00 59.88 96 PRO A C 1
ATOM 733 O O . PRO A 1 96 ? 4.251 10.448 12.599 1.00 59.88 96 PRO A O 1
ATOM 736 N N . PRO A 1 97 ? 4.292 8.272 11.999 1.00 65.56 97 PRO A N 1
ATOM 737 C CA . PRO A 1 97 ? 3.557 8.484 10.760 1.00 65.56 97 PRO A CA 1
ATOM 738 C C . PRO A 1 97 ? 2.229 9.183 11.053 1.00 65.56 97 PRO A C 1
ATOM 740 O O . PRO A 1 97 ? 1.566 8.840 12.038 1.00 65.56 97 PRO A O 1
ATOM 743 N N . ASN A 1 98 ? 1.852 10.136 10.192 1.00 82.06 98 ASN A N 1
ATOM 744 C CA . ASN A 1 98 ? 0.584 10.863 10.278 1.00 82.06 98 ASN A CA 1
ATOM 745 C C . ASN A 1 98 ? -0.551 9.868 10.555 1.00 82.06 98 ASN A C 1
ATOM 747 O O . ASN A 1 98 ? -0.591 8.794 9.949 1.00 82.06 98 ASN A O 1
ATOM 751 N N . ARG A 1 99 ? -1.441 10.197 11.504 1.00 90.88 99 ARG A N 1
ATOM 752 C CA . ARG A 1 99 ? -2.483 9.274 11.986 1.00 90.88 99 ARG A CA 1
ATOM 753 C C . ARG A 1 99 ? -3.318 8.775 10.800 1.00 90.88 99 ARG A C 1
ATOM 755 O O . ARG A 1 99 ? -4.126 9.520 10.258 1.00 90.88 99 ARG A O 1
ATOM 762 N N . LEU A 1 100 ? -3.119 7.515 10.407 1.00 93.81 100 LEU A N 1
ATOM 763 C CA . LEU A 1 100 ? -3.738 6.925 9.213 1.00 93.81 100 LEU A CA 1
ATOM 764 C C . LEU A 1 100 ? -5.208 6.554 9.430 1.00 93.81 100 LEU A C 1
ATOM 766 O O . LEU A 1 100 ? -5.934 6.372 8.455 1.00 93.81 100 LEU A O 1
ATOM 770 N N . PHE A 1 101 ? -5.618 6.409 10.693 1.00 96.38 101 PHE A N 1
ATOM 771 C CA . PHE A 1 101 ? -6.977 6.056 11.093 1.00 96.38 101 PHE A CA 1
ATOM 772 C C . PHE A 1 101 ? -7.436 6.938 12.255 1.00 96.38 101 PHE A C 1
ATOM 774 O O . PHE A 1 101 ? -6.800 6.966 13.312 1.00 96.38 101 PHE A O 1
ATOM 781 N N . GLY A 1 102 ? -8.560 7.618 12.067 1.00 95.69 102 GLY A N 1
ATOM 782 C CA . GLY A 1 102 ? -9.295 8.361 13.082 1.00 95.69 102 GLY A CA 1
ATOM 783 C C . GLY A 1 102 ? -10.515 7.577 13.594 1.00 95.69 102 GLY A C 1
ATOM 784 O O . GLY A 1 102 ? -10.440 6.354 13.752 1.00 95.69 102 GLY A O 1
ATOM 785 N N . PRO A 1 103 ? -11.653 8.242 13.879 1.00 96.88 103 PRO A N 1
ATOM 786 C CA . PRO A 1 103 ? -12.872 7.591 14.362 1.00 96.88 103 PRO A CA 1
ATOM 787 C C . PRO A 1 103 ? -13.649 6.821 13.279 1.00 96.88 103 PRO A C 1
ATOM 789 O O . PRO A 1 103 ? -14.576 6.087 13.613 1.00 96.88 103 PRO A O 1
ATOM 792 N N . GLU A 1 104 ? -13.315 6.968 11.995 1.00 95.50 104 GLU A N 1
ATOM 793 C CA . GLU A 1 104 ? -13.993 6.303 10.873 1.00 95.50 104 GLU A CA 1
ATOM 794 C C . GLU A 1 104 ? -13.810 4.778 10.848 1.00 95.50 104 GLU A C 1
ATOM 796 O O . GLU A 1 104 ? -14.622 4.080 10.246 1.00 95.50 104 GLU A O 1
ATOM 801 N N . VAL A 1 105 ? -12.806 4.249 11.557 1.00 96.88 105 VAL A N 1
ATOM 802 C CA . VAL A 1 105 ? -12.621 2.799 11.753 1.00 96.88 105 VAL A CA 1
ATOM 803 C C . VAL A 1 105 ? -13.397 2.240 12.956 1.00 96.88 105 VAL A C 1
ATOM 805 O O . VAL A 1 105 ? -13.322 1.046 13.243 1.00 96.88 105 VAL A O 1
ATOM 808 N N . CYS A 1 106 ? -14.154 3.063 13.689 1.00 97.38 106 CYS A N 1
ATOM 809 C CA . CYS A 1 106 ? -15.027 2.571 14.755 1.00 97.38 106 CYS A CA 1
ATOM 810 C C . CYS A 1 106 ? -16.156 1.700 14.185 1.00 97.38 106 CYS A C 1
ATOM 812 O O . CYS A 1 106 ? -16.812 2.056 13.208 1.00 97.38 106 CYS A O 1
ATOM 814 N N . ASN A 1 107 ? -16.447 0.596 14.872 1.00 96.88 107 ASN A N 1
ATOM 815 C CA . ASN A 1 107 ? -17.306 -0.517 14.452 1.00 96.88 107 ASN A CA 1
ATOM 816 C C . ASN A 1 107 ? -16.731 -1.407 13.335 1.00 96.88 107 ASN A C 1
ATOM 818 O O . ASN A 1 107 ? -17.406 -2.351 12.922 1.00 96.88 107 ASN A O 1
ATOM 822 N N . GLU A 1 108 ? -15.493 -1.185 12.888 1.00 97.62 108 GLU A N 1
ATOM 823 C CA . GLU A 1 108 ? -14.816 -2.133 12.003 1.00 97.62 108 GLU A CA 1
ATOM 824 C C . GLU A 1 108 ? -14.231 -3.318 12.768 1.00 97.62 108 GLU A C 1
ATOM 826 O O . GLU A 1 108 ? -13.911 -3.247 13.961 1.00 97.62 108 GLU A O 1
ATOM 831 N N . ARG A 1 109 ? -14.104 -4.440 12.059 1.00 97.56 109 ARG A N 1
ATOM 832 C CA . ARG A 1 109 ? -13.545 -5.682 12.592 1.00 97.56 109 ARG A CA 1
ATOM 833 C C . ARG A 1 109 ? -12.116 -5.855 12.101 1.00 97.56 109 ARG A C 1
ATOM 835 O O . ARG A 1 109 ? -11.843 -5.808 10.901 1.00 97.56 109 ARG A O 1
ATOM 842 N N . VAL A 1 110 ? -11.208 -6.040 13.052 1.00 97.38 110 VAL A N 1
ATOM 843 C CA . VAL A 1 110 ? -9.762 -6.032 12.843 1.00 97.38 110 VAL A CA 1
ATOM 844 C C . VAL A 1 110 ? -9.096 -7.260 13.445 1.00 97.38 110 VAL A C 1
ATOM 846 O O . VAL A 1 110 ? -9.526 -7.784 14.470 1.00 97.38 110 VAL A O 1
ATOM 849 N N . THR A 1 111 ? -8.003 -7.690 12.832 1.00 96.69 111 THR A N 1
ATOM 850 C CA . THR A 1 111 ? -7.127 -8.749 13.330 1.00 96.69 111 THR A CA 1
ATOM 851 C C . THR A 1 111 ? -5.752 -8.153 13.604 1.00 96.69 111 THR A C 1
ATOM 853 O O . THR A 1 111 ? -5.181 -7.490 12.737 1.00 96.69 111 THR A O 1
ATOM 856 N N . LEU A 1 112 ? -5.219 -8.395 14.804 1.00 95.69 112 LEU A N 1
ATOM 857 C CA . LEU A 1 112 ? -3.911 -7.909 15.243 1.00 95.69 112 LEU A CA 1
ATOM 858 C C . LEU A 1 112 ? -2.935 -9.069 15.453 1.00 95.69 112 LEU A C 1
ATOM 860 O O . LEU A 1 112 ? -3.157 -9.952 16.279 1.00 95.69 112 LEU A O 1
ATOM 864 N N . ALA A 1 113 ? -1.815 -9.048 14.738 1.00 93.19 113 ALA A N 1
ATOM 865 C CA . ALA A 1 113 ? -0.689 -9.935 14.993 1.00 93.19 113 ALA A CA 1
ATOM 866 C C . ALA A 1 113 ? 0.171 -9.414 16.170 1.00 93.19 113 ALA A C 1
ATOM 868 O O . ALA A 1 113 ? 0.327 -8.197 16.332 1.00 93.19 113 ALA A O 1
ATOM 869 N N . PRO A 1 114 ? 0.784 -10.298 16.982 1.00 84.06 114 PRO A N 1
ATOM 870 C CA . PRO A 1 114 ? 0.770 -11.762 16.895 1.00 84.06 114 PRO A CA 1
ATOM 871 C C . PRO A 1 114 ? -0.374 -12.440 17.681 1.00 84.06 114 PRO A C 1
ATOM 873 O O . PRO A 1 114 ? -0.348 -13.660 17.839 1.00 84.06 114 PRO A O 1
ATOM 876 N N . GLU A 1 115 ? -1.354 -11.695 18.207 1.00 71.44 115 GLU A N 1
ATOM 877 C CA . GLU A 1 115 ? -2.379 -12.206 19.134 1.00 71.44 115 GLU A CA 1
ATOM 878 C C . GLU A 1 115 ? -3.439 -13.101 18.462 1.00 71.44 115 GLU A C 1
ATOM 880 O O . GLU A 1 115 ? -4.580 -12.715 18.222 1.00 71.44 115 GLU A O 1
ATOM 885 N N . GLN A 1 116 ? -3.047 -14.350 18.192 1.00 59.84 116 GLN A N 1
ATOM 886 C CA . GLN A 1 116 ? -3.906 -15.521 17.947 1.00 59.84 116 GLN A CA 1
ATOM 887 C C . GLN A 1 116 ? -5.014 -15.380 16.881 1.00 59.84 116 GLN A C 1
ATOM 889 O O . GLN A 1 116 ? -5.929 -16.199 16.838 1.00 59.84 116 GLN A O 1
ATOM 894 N N . GLY A 1 117 ? -4.934 -14.389 15.987 1.00 75.69 117 GLY A N 1
ATOM 895 C CA . GLY A 1 117 ? -5.878 -14.222 14.876 1.00 75.69 117 GLY A CA 1
ATOM 896 C C . GLY A 1 117 ? -7.323 -13.934 15.305 1.00 75.69 117 GLY A C 1
ATOM 897 O O . GLY A 1 117 ? -8.236 -14.058 14.490 1.00 75.69 117 GLY A O 1
ATOM 898 N N . ALA A 1 118 ? -7.549 -13.579 16.573 1.00 93.38 118 ALA A N 1
ATOM 899 C CA . ALA A 1 118 ? -8.879 -13.289 17.086 1.00 93.38 118 ALA A CA 1
ATOM 900 C C . ALA A 1 118 ? -9.352 -11.938 16.538 1.00 93.38 118 ALA A C 1
ATOM 902 O O . ALA A 1 118 ? -8.788 -10.893 16.858 1.00 93.38 118 ALA A O 1
ATOM 903 N N . MET A 1 119 ? -10.388 -11.966 15.702 1.00 95.75 119 MET A N 1
ATOM 904 C CA . MET A 1 119 ? -10.935 -10.763 15.082 1.00 95.75 119 MET A CA 1
ATOM 905 C C . MET A 1 119 ? -11.737 -9.950 16.108 1.00 95.75 119 MET A C 1
ATOM 907 O O . MET A 1 119 ? -12.792 -10.391 16.573 1.00 95.75 119 MET A O 1
ATOM 911 N N . GLN A 1 120 ? -11.236 -8.766 16.455 1.00 96.94 120 GLN A N 1
ATOM 912 C CA . GLN A 1 120 ? -11.805 -7.862 17.454 1.00 96.94 120 GLN A CA 1
ATOM 913 C C . GLN A 1 120 ? -12.592 -6.732 16.781 1.00 96.94 120 GLN A C 1
ATOM 915 O O . GLN A 1 120 ? -12.268 -6.309 15.676 1.00 96.94 120 GLN A O 1
ATOM 920 N N . LEU A 1 121 ? -13.635 -6.237 17.446 1.00 97.50 121 LEU A N 1
ATOM 921 C CA . LEU A 1 121 ? -14.383 -5.056 17.008 1.00 97.50 121 LEU A CA 1
ATOM 922 C C . LEU A 1 121 ? -13.737 -3.798 17.601 1.00 97.50 121 LEU A C 1
ATOM 924 O O . LEU A 1 121 ? -13.484 -3.765 18.808 1.00 97.50 121 LEU A O 1
ATOM 928 N N . VAL A 1 122 ? -13.519 -2.764 16.790 1.00 98.06 122 VAL A N 1
ATOM 929 C CA . VAL A 1 122 ? -13.140 -1.431 17.277 1.00 98.06 122 VAL A CA 1
ATOM 930 C C . VAL A 1 122 ? -14.382 -0.759 17.868 1.00 98.06 122 VAL A C 1
ATOM 932 O O . VAL A 1 122 ? -15.360 -0.531 17.162 1.00 98.06 122 VAL A O 1
ATOM 935 N N . GLN A 1 123 ? -14.377 -0.462 19.164 1.00 98.12 123 GLN A N 1
ATOM 936 C CA . GLN A 1 123 ? -15.518 0.105 19.895 1.00 98.12 123 GLN A CA 1
ATOM 937 C C . GLN A 1 123 ? -15.457 1.626 20.060 1.00 98.12 123 GLN A C 1
ATOM 939 O O . GLN A 1 123 ? -16.493 2.254 20.269 1.00 98.12 123 GLN A O 1
ATOM 944 N N . GLY A 1 124 ? -14.269 2.226 19.990 1.00 97.50 124 GLY A N 1
ATOM 945 C CA . GLY A 1 124 ? -14.102 3.660 20.196 1.00 97.50 124 GLY A CA 1
ATOM 946 C C . GLY A 1 124 ? -12.746 4.178 19.737 1.00 97.50 124 GLY A C 1
ATOM 947 O O . GLY A 1 124 ? -11.835 3.407 19.445 1.00 97.50 124 GLY A O 1
ATOM 948 N N . TYR A 1 125 ? -12.633 5.500 19.705 1.00 98.06 125 TYR A N 1
ATOM 949 C CA . TYR A 1 125 ? -11.436 6.249 19.346 1.00 98.06 125 TYR A CA 1
ATOM 950 C C . TYR A 1 125 ? -11.307 7.425 20.311 1.00 98.06 125 TYR A C 1
ATOM 952 O O . TYR A 1 125 ? -12.283 8.143 20.534 1.00 98.06 125 TYR A O 1
ATOM 960 N N . ASP A 1 126 ? -10.124 7.608 20.885 1.00 97.44 126 ASP A N 1
ATOM 961 C CA . ASP A 1 126 ? -9.785 8.789 21.672 1.00 97.44 126 ASP A CA 1
ATOM 962 C C . ASP A 1 126 ? -9.033 9.767 20.771 1.00 97.44 126 ASP A C 1
ATOM 964 O O . ASP A 1 126 ? -7.960 9.445 20.278 1.00 97.44 126 ASP A O 1
ATOM 968 N N . SER A 1 127 ? -9.570 10.967 20.556 1.00 95.62 127 SER A N 1
ATOM 969 C CA . SER A 1 127 ? -8.935 11.974 19.701 1.00 95.62 127 SER A CA 1
ATOM 970 C C . SER A 1 127 ? -7.653 12.580 20.277 1.00 95.62 127 SER A C 1
ATOM 972 O O . SER A 1 127 ? -6.877 13.140 19.507 1.00 95.62 127 SER A O 1
ATOM 974 N N . GLU A 1 128 ? -7.428 12.503 21.593 1.00 94.81 128 GLU A N 1
ATOM 975 C CA . GLU A 1 128 ? -6.240 13.077 22.237 1.00 94.81 128 GLU A CA 1
ATOM 976 C C . GLU A 1 128 ? -5.032 12.143 22.067 1.00 94.81 128 GLU A C 1
ATOM 978 O O . GLU A 1 128 ? -4.040 12.510 21.430 1.00 94.81 128 GLU A O 1
ATOM 983 N N . SER A 1 129 ? -5.134 10.892 22.530 1.00 95.69 129 SER A N 1
ATOM 984 C CA . SER A 1 129 ? -4.083 9.889 22.303 1.00 95.69 129 SER A CA 1
ATOM 985 C C . SER A 1 129 ? -4.054 9.350 20.866 1.00 95.69 129 SER A C 1
ATOM 987 O O . SER A 1 129 ? -2.993 8.940 20.384 1.00 95.69 129 SER A O 1
ATOM 989 N N . GLY A 1 130 ? -5.184 9.392 20.153 1.00 95.25 130 GLY A N 1
ATOM 990 C CA . GLY A 1 130 ? -5.414 8.749 18.853 1.00 95.25 130 GLY A CA 1
ATOM 991 C C . GLY A 1 130 ? -5.341 7.224 18.896 1.00 95.25 130 GLY A C 1
ATOM 992 O O . GLY A 1 130 ? -5.039 6.600 17.881 1.00 95.25 130 GLY A O 1
ATOM 993 N N . LEU A 1 131 ? -5.571 6.637 20.072 1.00 97.12 131 LEU A N 1
ATOM 994 C CA . LEU A 1 131 ? -5.699 5.198 20.260 1.00 97.12 131 LEU A CA 1
ATOM 995 C C . LEU A 1 131 ? -7.140 4.749 19.993 1.00 97.12 131 LEU A C 1
ATOM 997 O O . LEU A 1 131 ? -8.104 5.494 20.193 1.00 97.12 131 LEU A O 1
ATOM 1001 N N . HIS A 1 1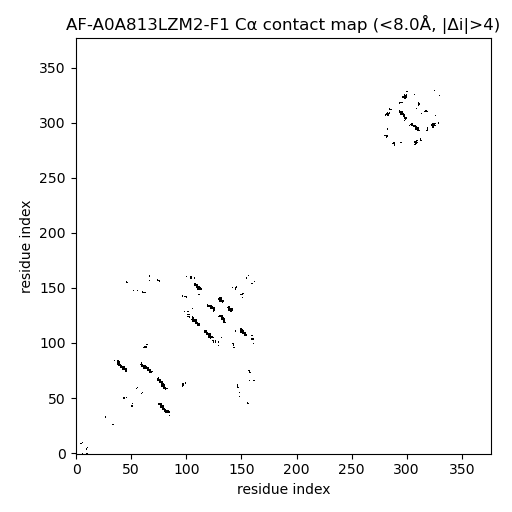32 ? -7.289 3.483 19.620 1.00 98.00 132 HIS A N 1
ATOM 1002 C CA . HIS A 1 132 ? -8.574 2.835 19.383 1.00 98.00 132 HIS A CA 1
ATOM 1003 C C . HIS A 1 132 ? -8.866 1.809 20.478 1.00 98.00 132 HIS A C 1
ATOM 1005 O O . HIS A 1 132 ? -8.027 0.963 20.789 1.00 98.00 132 HIS A O 1
ATOM 1011 N N . LEU A 1 133 ? -10.066 1.863 21.053 1.00 98.00 133 LEU A N 1
ATOM 1012 C CA . LEU A 1 133 ? -10.548 0.887 22.028 1.00 98.00 133 LEU A CA 1
ATOM 1013 C C . LEU A 1 133 ? -11.058 -0.352 21.293 1.00 98.00 133 LEU A C 1
ATOM 1015 O O . LEU A 1 133 ? -11.975 -0.256 20.477 1.00 98.00 133 LEU A O 1
ATOM 1019 N N . LEU A 1 134 ? -10.511 -1.519 21.609 1.00 97.69 134 LEU A N 1
ATOM 1020 C CA . LEU A 1 134 ? -10.971 -2.806 21.094 1.00 97.69 134 LEU A CA 1
ATOM 1021 C C . LEU A 1 134 ? -11.988 -3.452 22.038 1.00 97.69 134 LEU A C 1
ATOM 1023 O O . LEU A 1 134 ? -11.993 -3.200 23.242 1.00 97.69 134 LEU A O 1
ATOM 1027 N N . ALA A 1 135 ? -12.802 -4.369 21.514 1.00 96.75 135 ALA A N 1
ATOM 1028 C CA . ALA A 1 135 ? -13.800 -5.108 22.292 1.00 96.75 135 ALA A CA 1
ATOM 1029 C C . ALA A 1 135 ? -13.237 -5.962 23.446 1.00 96.75 135 ALA A C 1
ATOM 1031 O O . ALA A 1 135 ? -13.998 -6.353 24.330 1.00 96.75 135 ALA A O 1
ATOM 1032 N N . GLY A 1 136 ? -11.926 -6.231 23.471 1.00 94.88 136 GLY A N 1
ATOM 1033 C CA . GLY A 1 136 ? -11.236 -6.813 24.628 1.00 94.88 136 GLY A CA 1
ATOM 1034 C C . GLY A 1 136 ? -10.998 -5.839 25.795 1.00 94.88 136 GLY A C 1
ATOM 1035 O O . GLY A 1 136 ? -10.498 -6.260 26.834 1.00 94.88 136 GLY A O 1
ATOM 1036 N N . GLY A 1 137 ? -11.331 -4.552 25.642 1.00 96.75 137 GLY A N 1
ATOM 1037 C CA . GLY A 1 137 ? -11.070 -3.490 26.620 1.00 96.75 137 GLY A CA 1
ATOM 1038 C C . GLY A 1 137 ? -9.667 -2.871 26.534 1.00 96.75 137 GLY A C 1
ATOM 1039 O O . GLY A 1 137 ? -9.323 -2.030 27.362 1.00 96.75 137 GLY A O 1
ATOM 1040 N N . SER A 1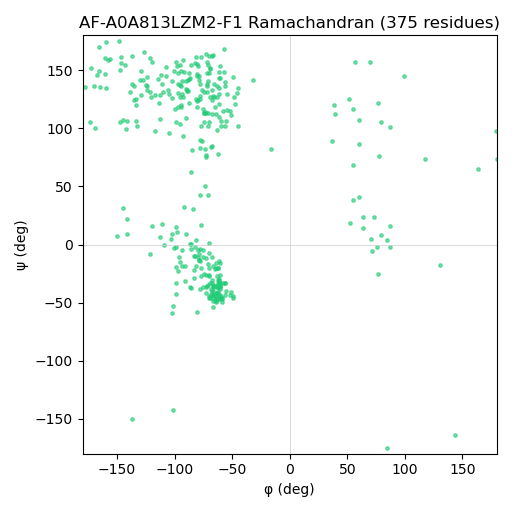 138 ? -8.851 -3.277 25.557 1.00 96.50 138 SER A N 1
ATOM 1041 C CA . SER A 1 138 ? -7.512 -2.738 25.308 1.00 96.50 138 SER A CA 1
ATOM 1042 C C . SER A 1 138 ? -7.549 -1.526 24.374 1.00 96.50 138 SER A C 1
ATOM 1044 O O . SER A 1 138 ? -8.297 -1.502 23.398 1.00 96.50 138 SER A O 1
ATOM 1046 N N . TRP A 1 139 ? -6.704 -0.533 24.655 1.00 97.56 139 TRP A N 1
ATOM 1047 C CA . TRP A 1 139 ? -6.433 0.587 23.752 1.00 97.56 139 TRP A CA 1
ATOM 1048 C C . TRP A 1 139 ? -5.201 0.273 22.900 1.00 97.56 139 TRP A C 1
ATOM 1050 O O . TRP A 1 139 ? -4.169 -0.129 23.441 1.00 97.56 139 TRP A O 1
ATOM 1060 N N . VAL A 1 140 ? -5.306 0.436 21.581 1.00 96.75 140 VAL A N 1
ATOM 1061 C CA . VAL A 1 140 ? -4.252 0.094 20.614 1.00 96.75 140 VAL A CA 1
ATOM 1062 C C . VAL A 1 140 ? -4.113 1.196 19.568 1.00 96.75 140 VAL A C 1
ATOM 1064 O O . VAL A 1 140 ? -5.108 1.700 19.059 1.00 96.75 140 VAL A O 1
ATOM 1067 N N . ASP A 1 141 ? -2.876 1.537 19.207 1.00 96.62 141 ASP A N 1
ATOM 1068 C CA . ASP A 1 141 ? -2.593 2.371 18.038 1.00 96.62 141 ASP A CA 1
ATOM 1069 C C . ASP A 1 141 ? -2.722 1.522 16.760 1.00 96.62 141 ASP A C 1
ATOM 1071 O O . ASP A 1 141 ? -1.836 0.726 16.418 1.00 96.62 141 ASP A O 1
ATOM 1075 N N . LEU A 1 142 ? -3.847 1.671 16.055 1.00 96.88 142 LEU A N 1
ATOM 1076 C CA . LEU A 1 142 ? -4.078 0.983 14.784 1.00 96.88 142 LEU A CA 1
ATOM 1077 C C . LEU A 1 142 ? -3.186 1.520 13.655 1.00 96.88 142 LEU A C 1
ATOM 1079 O O . LEU A 1 142 ? -2.852 0.764 12.742 1.00 96.88 142 LEU A O 1
ATOM 1083 N N . THR A 1 143 ? -2.747 2.781 13.725 1.00 96.06 143 THR A N 1
ATOM 1084 C CA . THR A 1 143 ? -1.824 3.365 12.740 1.00 96.06 143 THR A CA 1
ATOM 1085 C C . THR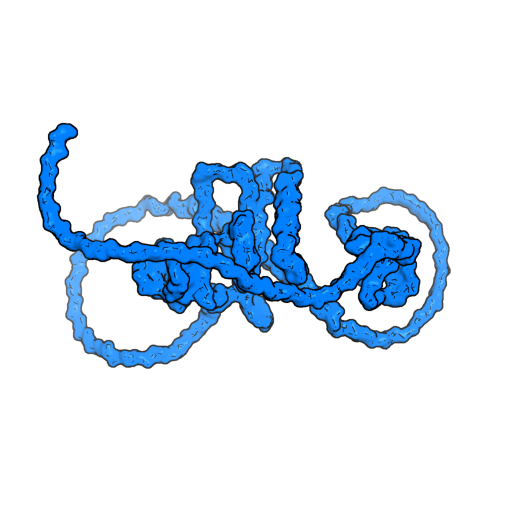 A 1 143 ? -0.467 2.675 12.835 1.00 96.06 143 THR A C 1
ATOM 1087 O O . THR A 1 143 ? 0.000 2.108 11.845 1.00 96.06 143 THR A O 1
ATOM 1090 N N . ALA A 1 144 ? 0.126 2.625 14.031 1.00 94.56 144 ALA A N 1
ATOM 1091 C CA . ALA A 1 144 ? 1.389 1.930 14.270 1.00 94.56 144 ALA A CA 1
ATOM 1092 C C . ALA A 1 144 ? 1.292 0.438 13.903 1.00 94.56 144 ALA A C 1
ATOM 1094 O O . ALA A 1 144 ? 2.121 -0.075 13.146 1.00 94.56 144 ALA A O 1
ATOM 1095 N N . ALA A 1 145 ? 0.230 -0.249 14.341 1.00 95.62 145 ALA A N 1
ATOM 1096 C CA . ALA A 1 145 ? 0.021 -1.660 14.018 1.00 95.62 145 ALA A CA 1
ATOM 1097 C C . ALA A 1 145 ? -0.111 -1.918 12.503 1.00 95.62 145 ALA A C 1
ATOM 1099 O O . ALA A 1 145 ? 0.379 -2.936 12.007 1.00 95.62 145 ALA A O 1
ATOM 1100 N N . PHE A 1 146 ? -0.729 -1.014 11.736 1.00 95.75 146 PHE A N 1
ATOM 1101 C CA . PHE A 1 146 ? -0.796 -1.127 10.277 1.00 95.75 146 PHE A CA 1
ATOM 1102 C C . PHE A 1 146 ? 0.538 -0.839 9.599 1.00 95.75 146 PHE A C 1
ATOM 1104 O O . PHE A 1 146 ? 0.923 -1.560 8.678 1.00 95.75 146 PHE A O 1
ATOM 1111 N N . VAL A 1 147 ? 1.272 0.176 10.046 1.00 93.06 147 VAL A N 1
ATOM 1112 C CA . VAL A 1 147 ? 2.588 0.524 9.494 1.00 93.06 147 VAL A CA 1
ATOM 1113 C C . VAL A 1 147 ? 3.555 -0.655 9.652 1.00 93.06 147 VAL A C 1
ATOM 1115 O O . VAL A 1 147 ? 4.168 -1.081 8.670 1.00 93.06 147 VAL A O 1
ATOM 1118 N N . GLU A 1 148 ? 3.566 -1.280 10.832 1.00 92.75 148 GLU A N 1
ATOM 1119 C CA . GLU A 1 148 ? 4.313 -2.509 11.149 1.00 92.75 148 GLU A CA 1
ATOM 1120 C C . GLU A 1 148 ? 3.806 -3.765 10.409 1.00 92.75 148 GLU A C 1
ATOM 1122 O O . GLU A 1 148 ? 4.458 -4.808 10.427 1.00 92.75 148 GLU A O 1
ATOM 1127 N N . GLY A 1 149 ? 2.649 -3.694 9.742 1.00 93.44 149 GLY A N 1
ATOM 1128 C CA . GLY A 1 149 ? 2.042 -4.826 9.038 1.00 93.44 149 GLY A CA 1
ATOM 1129 C C . GLY A 1 149 ? 1.437 -5.888 9.954 1.00 93.44 149 GLY A C 1
ATOM 1130 O O . GLY A 1 149 ? 1.308 -7.038 9.541 1.00 93.44 149 GLY A O 1
ATOM 1131 N N . ARG A 1 150 ? 1.071 -5.506 11.182 1.00 95.19 150 ARG A N 1
ATOM 1132 C CA . ARG A 1 150 ? 0.389 -6.351 12.169 1.00 95.19 150 ARG A CA 1
ATOM 1133 C C . ARG A 1 150 ? -1.131 -6.191 12.171 1.00 95.19 150 ARG A C 1
ATOM 1135 O O . ARG A 1 150 ? -1.796 -7.039 12.755 1.00 95.19 150 ARG A O 1
ATOM 1142 N N . LEU A 1 151 ? -1.675 -5.143 11.551 1.00 96.00 151 LEU A N 1
ATOM 1143 C CA . LEU A 1 151 ? -3.117 -4.914 11.425 1.00 96.00 151 LEU A CA 1
ATOM 1144 C C . LEU A 1 151 ? -3.661 -5.392 10.073 1.00 96.00 151 LEU A C 1
ATOM 1146 O O . LEU A 1 151 ? -3.173 -4.972 9.022 1.00 96.00 151 LEU A O 1
ATOM 1150 N N . GLU A 1 152 ? -4.736 -6.176 10.111 1.00 95.94 152 GLU A N 1
ATOM 1151 C CA . GLU A 1 152 ? -5.608 -6.436 8.962 1.00 95.94 152 GLU A CA 1
ATOM 1152 C C . GLU A 1 152 ? -7.066 -6.092 9.291 1.00 95.94 152 GLU A C 1
ATOM 1154 O O . GLU A 1 152 ? -7.563 -6.442 10.359 1.00 95.94 152 GLU A O 1
ATOM 1159 N N . PHE A 1 153 ? -7.764 -5.445 8.358 1.00 96.94 153 PHE A N 1
ATOM 1160 C CA . PHE A 1 153 ? -9.207 -5.200 8.431 1.00 96.94 153 PHE A CA 1
ATOM 1161 C C . PHE A 1 153 ? -9.982 -6.326 7.730 1.00 96.94 153 PHE A C 1
ATOM 1163 O O . PHE A 1 153 ? -9.499 -6.904 6.752 1.00 96.94 153 PHE A O 1
ATOM 1170 N N . GLU A 1 154 ? -11.190 -6.631 8.212 1.00 96.44 154 GLU A N 1
ATOM 1171 C CA . GLU A 1 154 ? -12.116 -7.562 7.547 1.00 96.44 154 GLU A CA 1
ATOM 1172 C C . GLU A 1 154 ? -12.641 -6.989 6.220 1.00 96.44 154 GLU A C 1
ATOM 1174 O O . GLU A 1 154 ? -12.767 -7.717 5.233 1.00 96.44 154 GLU A O 1
ATOM 1179 N N . ARG A 1 155 ? -12.916 -5.679 6.185 1.00 96.44 155 ARG A N 1
ATOM 1180 C CA . ARG A 1 155 ? -13.361 -4.944 4.993 1.00 96.44 155 ARG A CA 1
ATOM 1181 C C . ARG A 1 155 ? -12.182 -4.228 4.308 1.00 96.44 155 ARG A C 1
ATOM 1183 O O . ARG A 1 155 ? -11.215 -3.875 4.982 1.00 96.44 155 ARG A O 1
ATOM 1190 N N . PRO A 1 156 ? -12.244 -3.978 2.985 1.00 96.50 156 PRO A N 1
ATOM 1191 C CA . PRO A 1 156 ? -11.259 -3.144 2.295 1.00 96.50 156 PRO A CA 1
ATOM 1192 C C . PRO A 1 156 ? -11.223 -1.708 2.834 1.00 96.50 156 PRO A C 1
ATOM 1194 O O . PRO A 1 156 ? -12.266 -1.115 3.109 1.00 96.50 156 PRO A O 1
ATOM 1197 N N . LEU A 1 157 ? -10.038 -1.104 2.908 1.00 96.25 157 LEU A N 1
ATOM 1198 C CA . LEU A 1 157 ? -9.838 0.269 3.377 1.00 96.25 157 LEU A CA 1
ATOM 1199 C C . LEU A 1 157 ? -10.587 1.299 2.523 1.00 96.25 157 LEU A C 1
ATOM 1201 O O . LEU A 1 157 ? -11.081 2.280 3.069 1.00 96.25 157 LEU A O 1
ATOM 1205 N N . HIS A 1 158 ? -10.741 1.091 1.211 1.00 95.06 158 HIS A N 1
ATOM 1206 C CA . HIS A 1 158 ? -11.534 1.988 0.355 1.00 95.06 158 HIS A CA 1
ATOM 1207 C C . HIS A 1 158 ? -13.016 2.048 0.736 1.00 95.06 158 HIS A C 1
ATOM 1209 O O . HIS A 1 158 ? -13.694 3.014 0.391 1.00 95.06 158 HIS A O 1
ATOM 1215 N N . ASP A 1 159 ? -13.515 1.050 1.459 1.00 94.50 159 ASP A N 1
ATOM 1216 C CA . ASP A 1 159 ? -14.884 0.980 1.958 1.00 94.50 159 ASP A CA 1
ATOM 1217 C C . ASP A 1 159 ? -15.034 1.464 3.4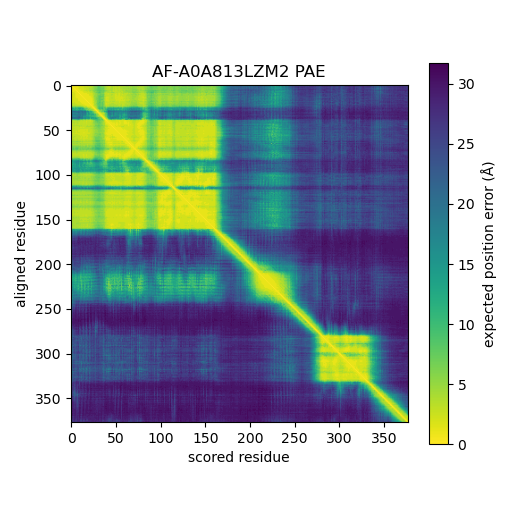11 1.00 94.50 159 ASP A C 1
ATOM 1219 O O . ASP A 1 159 ? -16.167 1.658 3.864 1.00 94.50 159 ASP A O 1
ATOM 1223 N N . ILE A 1 160 ? -13.910 1.676 4.107 1.00 95.31 160 ILE A N 1
ATOM 1224 C CA . ILE A 1 160 ? -13.817 2.167 5.490 1.00 95.31 160 ILE A CA 1
ATOM 1225 C C . ILE A 1 160 ? -13.432 3.656 5.507 1.00 95.31 160 ILE A C 1
ATOM 1227 O O . ILE A 1 160 ? -14.186 4.490 5.992 1.00 95.31 160 ILE A O 1
ATOM 1231 N N . ILE A 1 161 ? -12.276 3.991 4.923 1.00 92.75 161 ILE A N 1
ATOM 1232 C CA . ILE A 1 161 ? -11.640 5.324 4.941 1.00 92.75 161 ILE A CA 1
ATOM 1233 C C . ILE A 1 161 ? -12.300 6.285 3.947 1.00 92.75 161 ILE A C 1
ATOM 1235 O O . ILE A 1 161 ? -12.081 7.493 4.000 1.00 92.75 161 ILE A O 1
ATOM 1239 N N . SER A 1 162 ? -13.112 5.770 3.016 1.00 83.12 162 SER A N 1
ATOM 1240 C CA . SER A 1 162 ? -13.890 6.631 2.125 1.00 83.12 162 SER A CA 1
ATOM 1241 C C . SER A 1 162 ? -14.596 7.708 2.942 1.00 83.12 162 SER A C 1
ATOM 1243 O O . SER A 1 162 ? -15.332 7.342 3.862 1.00 83.12 162 SER A O 1
ATOM 1245 N N . PRO A 1 163 ? -14.438 9.003 2.603 1.00 65.44 163 PRO A N 1
ATOM 1246 C CA . PRO A 1 163 ? -15.129 10.055 3.322 1.00 65.44 163 PRO A CA 1
ATOM 1247 C C . PRO A 1 163 ? -16.611 9.712 3.293 1.00 65.44 163 PRO A C 1
ATOM 1249 O O . PRO A 1 163 ? -17.201 9.623 2.212 1.00 65.44 163 PRO A O 1
ATOM 1252 N N . ILE A 1 164 ? -17.189 9.461 4.475 1.00 59.03 164 ILE A N 1
ATOM 1253 C CA . ILE A 1 164 ? -18.619 9.205 4.641 1.00 59.03 164 ILE A CA 1
ATOM 1254 C C . ILE A 1 164 ? -19.288 10.431 4.040 1.00 59.03 164 ILE A C 1
ATOM 1256 O O . ILE A 1 164 ? -19.223 11.512 4.627 1.00 59.03 164 ILE A O 1
ATOM 1260 N N . ALA A 1 165 ? -19.795 10.285 2.812 1.00 50.66 165 ALA A N 1
ATOM 1261 C CA . ALA A 1 165 ? -20.003 11.396 1.891 1.00 50.66 165 ALA A CA 1
ATOM 1262 C C . ALA A 1 165 ? -21.200 12.215 2.366 1.00 50.66 165 ALA A C 1
ATOM 1264 O O . ALA A 1 165 ? -22.321 11.955 1.932 1.00 50.66 165 ALA A O 1
ATOM 1265 N N . LYS A 1 166 ? -20.922 13.102 3.339 1.00 46.03 166 LYS A N 1
ATOM 1266 C CA . LYS A 1 166 ? -21.804 13.567 4.424 1.00 46.03 166 LYS A CA 1
ATOM 1267 C C . LYS A 1 166 ? -23.258 13.241 4.138 1.00 46.03 166 LYS A C 1
ATOM 1269 O O . LYS A 1 166 ? -23.984 14.082 3.609 1.00 46.03 166 LYS A O 1
ATOM 1274 N N . SER A 1 167 ? -23.655 12.002 4.441 1.00 43.56 167 SER A N 1
ATOM 1275 C CA . SER A 1 167 ? -24.999 11.537 4.130 1.00 43.56 167 SER A CA 1
ATOM 1276 C C . SER A 1 167 ? -25.957 12.433 4.899 1.00 43.56 167 SER A C 1
ATOM 1278 O O . SER A 1 167 ? -25.968 12.391 6.133 1.00 43.56 167 SER A O 1
ATOM 1280 N N . GLY A 1 168 ? -26.690 13.284 4.173 1.00 48.41 168 GLY A N 1
ATOM 1281 C CA . GLY A 1 168 ? -27.658 14.206 4.762 1.00 48.41 168 GLY A CA 1
ATOM 1282 C C . GLY A 1 168 ? -28.571 13.439 5.721 1.00 48.41 168 GLY A C 1
ATOM 1283 O O . GLY A 1 168 ? -28.836 12.265 5.456 1.00 48.41 168 GLY A O 1
ATOM 1284 N N . PRO A 1 169 ? -28.981 14.057 6.844 1.00 42.97 169 PRO A N 1
ATOM 1285 C CA . PRO A 1 169 ? -29.418 13.367 8.057 1.00 42.97 169 PRO A CA 1
ATOM 1286 C C . PRO A 1 169 ? -30.359 12.199 7.755 1.00 42.97 169 PRO A C 1
ATOM 1288 O O . PRO A 1 169 ? -31.539 12.391 7.457 1.00 42.97 169 PRO A O 1
ATOM 1291 N N . SER A 1 170 ? -29.802 10.985 7.810 1.00 40.56 170 SER A N 1
ATOM 1292 C CA . SER A 1 170 ? -30.546 9.763 7.525 1.00 40.56 170 SER A CA 1
ATOM 1293 C C . SER A 1 170 ? -31.609 9.588 8.601 1.00 40.56 170 SER A C 1
ATOM 1295 O O . SER A 1 170 ? -31.320 9.679 9.798 1.00 40.56 170 SER A O 1
ATOM 1297 N N . ALA A 1 171 ? -32.856 9.422 8.173 1.00 40.66 171 ALA A N 1
ATOM 1298 C CA . ALA A 1 171 ? -34.003 9.565 9.051 1.00 40.66 171 ALA A CA 1
ATOM 1299 C C . ALA A 1 171 ? -34.033 8.491 10.152 1.00 40.66 171 ALA A C 1
ATOM 1301 O O . ALA A 1 171 ? -34.189 7.306 9.877 1.00 40.66 171 ALA A O 1
ATOM 1302 N N . ALA A 1 172 ? -33.960 8.964 11.397 1.00 39.72 172 ALA A N 1
ATOM 1303 C CA . ALA A 1 172 ? -34.597 8.400 12.585 1.00 39.72 172 ALA A CA 1
ATOM 1304 C C . ALA A 1 172 ? -34.674 6.860 12.687 1.00 39.72 172 ALA A C 1
ATOM 1306 O O . ALA A 1 172 ? -35.713 6.248 12.432 1.00 39.72 172 ALA A O 1
ATOM 1307 N N . GLY A 1 173 ? -33.631 6.259 13.265 1.00 34.16 173 GLY A N 1
ATOM 1308 C CA . GLY A 1 173 ? -33.796 5.042 14.060 1.00 34.16 173 GLY A CA 1
ATOM 1309 C C . GLY A 1 173 ? -34.582 5.360 15.336 1.00 34.16 173 GLY A C 1
ATOM 1310 O O . GLY A 1 173 ? -33.992 5.653 16.372 1.00 34.16 173 GLY A O 1
ATOM 1311 N N . ALA A 1 174 ? -35.913 5.360 15.253 1.00 39.62 174 ALA A N 1
ATOM 1312 C CA . ALA A 1 174 ? -36.778 5.622 16.398 1.00 39.62 174 ALA A CA 1
ATOM 1313 C C . ALA A 1 174 ? -36.793 4.423 17.362 1.00 39.62 174 ALA A C 1
ATOM 1315 O O . ALA A 1 174 ? -37.336 3.366 17.042 1.00 39.62 174 ALA A O 1
ATOM 1316 N N . LEU A 1 175 ? -36.263 4.617 18.570 1.00 36.19 175 LEU A N 1
ATOM 1317 C CA . LEU A 1 175 ? -36.502 3.749 19.720 1.00 36.19 175 LEU A CA 1
ATOM 1318 C C . LEU A 1 175 ? -37.111 4.575 20.856 1.00 36.19 175 LEU A C 1
ATOM 1320 O O . LEU A 1 175 ? -36.635 5.661 21.179 1.00 36.19 175 LEU A O 1
ATOM 1324 N N . HIS A 1 176 ? -38.195 4.056 21.437 1.00 36.62 176 HIS A N 1
ATOM 1325 C CA . HIS A 1 176 ? -38.823 4.602 22.640 1.00 36.62 176 HIS A CA 1
ATOM 1326 C C . HIS A 1 176 ? -37.799 4.664 23.798 1.00 36.62 176 HIS A C 1
ATOM 1328 O O . HIS A 1 176 ? -36.921 3.814 23.887 1.00 36.62 176 HIS A O 1
ATOM 1334 N N . GLY A 1 177 ? -37.853 5.607 24.738 1.00 33.06 177 GLY A N 1
ATOM 1335 C CA . GLY A 1 177 ? -38.967 6.490 25.084 1.00 33.06 177 GLY A CA 1
ATOM 1336 C C . GLY A 1 177 ? -39.427 6.235 26.521 1.00 33.06 177 GLY A C 1
ATOM 1337 O O . GLY A 1 177 ? -40.467 5.621 26.718 1.00 33.06 177 GLY A O 1
ATOM 1338 N N . LEU A 1 178 ? -38.632 6.693 27.493 1.00 34.25 178 LEU A N 1
ATOM 1339 C CA . LEU A 1 178 ? -38.927 6.892 28.922 1.00 34.25 178 LEU A CA 1
ATOM 1340 C C . LEU A 1 178 ? -37.870 7.892 29.437 1.00 34.25 178 LEU A C 1
ATOM 1342 O O . LEU A 1 178 ? -36.698 7.718 29.124 1.00 34.25 178 LEU A O 1
ATOM 1346 N N . GLY A 1 179 ? -38.165 8.927 30.218 1.00 31.34 179 GLY A N 1
ATOM 1347 C CA . GLY A 1 179 ? -39.446 9.504 30.623 1.00 31.34 179 GLY A CA 1
ATOM 1348 C C . GLY A 1 179 ? -39.166 10.805 31.390 1.00 31.34 179 GLY A C 1
ATOM 1349 O O . GLY A 1 179 ? -38.091 10.948 31.976 1.00 31.34 179 GLY A O 1
ATOM 1350 N N . ASP A 1 180 ? -40.090 11.762 31.361 1.00 37.62 180 ASP A N 1
ATOM 1351 C CA . ASP A 1 180 ? -39.893 13.072 31.986 1.00 37.62 180 ASP A CA 1
ATOM 1352 C C . ASP A 1 180 ? -39.732 12.974 33.509 1.00 37.62 180 ASP A C 1
ATOM 1354 O O . ASP A 1 180 ? -40.526 12.318 34.188 1.00 37.62 180 ASP A O 1
ATOM 1358 N N . ASN A 1 181 ? -38.769 13.710 34.075 1.00 38.53 181 ASN A N 1
ATOM 1359 C CA . ASN A 1 181 ? -38.943 14.215 35.434 1.00 38.53 181 ASN A CA 1
ATOM 1360 C C . ASN A 1 181 ? -38.256 15.569 35.640 1.00 38.53 181 ASN A C 1
ATOM 1362 O O . ASN A 1 181 ? -37.038 15.698 35.747 1.00 38.53 181 ASN A O 1
ATOM 1366 N N . GLU A 1 182 ? -39.100 16.586 35.693 1.00 42.78 182 GLU A N 1
ATOM 1367 C CA . GLU A 1 182 ? -38.789 17.977 35.971 1.00 42.78 182 GLU A CA 1
ATOM 1368 C C . GLU A 1 182 ? -38.491 18.182 37.467 1.00 42.78 182 GLU A C 1
ATOM 1370 O O . GLU A 1 182 ? -39.301 17.782 38.307 1.00 42.78 182 GLU A O 1
ATOM 1375 N N . LYS A 1 183 ? -37.387 18.870 37.817 1.00 37.81 183 LYS A N 1
ATOM 1376 C CA . LYS A 1 183 ? -37.382 19.814 38.955 1.00 37.81 183 LYS A CA 1
ATOM 1377 C C . LYS A 1 183 ? -36.170 20.740 39.056 1.00 37.81 183 LYS A C 1
ATOM 1379 O O . LYS A 1 183 ? -35.037 20.393 38.748 1.00 37.81 183 LYS A O 1
ATOM 1384 N N . GLN A 1 184 ? -36.475 21.939 39.541 1.00 43.28 184 GLN A N 1
ATOM 1385 C CA . GLN A 1 184 ? -35.588 23.077 39.767 1.00 43.28 184 GLN A CA 1
ATOM 1386 C C . GLN A 1 184 ? -34.766 22.937 41.063 1.00 43.28 184 GLN A C 1
ATOM 1388 O O . GLN A 1 184 ? -35.306 22.511 42.080 1.00 43.28 184 GLN A O 1
ATOM 1393 N N . SER A 1 185 ? -33.522 23.430 41.054 1.00 40.00 185 SER A N 1
ATOM 1394 C CA . SER A 1 185 ? -32.851 24.125 42.178 1.00 40.00 185 SER A CA 1
ATOM 1395 C C . SER A 1 185 ? -31.553 24.742 41.636 1.00 40.00 185 SER A C 1
ATOM 1397 O O . SER A 1 185 ? -30.655 24.022 41.224 1.00 40.00 185 SER A O 1
ATOM 1399 N N . GLN A 1 186 ? -31.501 26.040 41.338 1.00 44.75 186 GLN A N 1
ATOM 1400 C CA . GLN A 1 186 ? -31.087 27.120 42.250 1.00 44.75 186 GLN A CA 1
ATOM 1401 C C . GLN A 1 186 ? -29.694 26.971 42.899 1.00 44.75 186 GLN A C 1
ATOM 1403 O O . GLN A 1 186 ? -29.476 26.115 43.745 1.00 44.75 186 GLN A O 1
ATOM 1408 N N . GLN A 1 187 ? -28.843 27.945 42.539 1.00 41.91 187 GLN A N 1
ATOM 1409 C CA . GLN A 1 187 ? -27.785 28.604 43.322 1.00 41.91 187 GLN A CA 1
ATOM 1410 C C . GLN A 1 187 ? -26.620 27.774 43.896 1.00 41.91 187 GLN A C 1
ATOM 1412 O O . GLN A 1 187 ? -26.707 27.174 44.960 1.00 41.91 187 GLN A O 1
ATOM 1417 N N . GLY A 1 188 ? -25.455 27.953 43.264 1.00 36.31 188 GLY A N 1
ATOM 1418 C CA . GLY A 1 188 ? -24.131 27.836 43.876 1.00 36.31 188 GLY A CA 1
ATOM 1419 C C . GLY A 1 188 ? -23.203 28.870 43.233 1.00 36.31 188 GLY A C 1
ATOM 1420 O O . GLY A 1 188 ? -22.876 28.749 42.055 1.00 36.31 188 GLY A O 1
ATOM 1421 N N . GLN A 1 189 ? -22.856 29.930 43.965 1.00 44.97 189 GLN A N 1
ATOM 1422 C CA . GLN A 1 189 ? -21.836 30.899 43.552 1.00 44.97 189 GLN A CA 1
ATOM 1423 C C . GLN A 1 189 ? -20.509 30.474 44.174 1.00 44.97 189 GLN A C 1
ATOM 1425 O O . GLN A 1 189 ? -20.412 30.477 45.396 1.00 44.97 189 GLN A O 1
ATOM 1430 N N . ASP A 1 190 ? -19.494 30.191 43.359 1.00 37.62 190 ASP A N 1
ATOM 1431 C CA . ASP A 1 190 ? -18.123 30.015 43.842 1.00 37.62 190 ASP A CA 1
ATOM 1432 C C . ASP A 1 190 ? -17.134 30.850 43.025 1.00 37.62 190 ASP A C 1
ATOM 1434 O O . ASP A 1 190 ? -17.276 31.052 41.815 1.00 37.62 190 ASP A O 1
ATOM 1438 N N . ALA A 1 191 ? -16.157 31.414 43.733 1.00 44.56 191 ALA A N 1
ATOM 1439 C CA . ALA A 1 191 ? -15.331 32.505 43.243 1.00 44.56 191 ALA A CA 1
ATOM 1440 C C . ALA A 1 191 ? -14.239 32.040 42.265 1.00 44.56 191 ALA A C 1
ATOM 1442 O O . ALA A 1 191 ? -13.398 31.205 42.595 1.00 44.56 191 ALA A O 1
ATOM 1443 N N . ARG A 1 192 ? -14.172 32.677 41.088 1.00 40.28 192 ARG A N 1
ATOM 1444 C CA . ARG A 1 192 ? -12.968 32.673 40.243 1.00 40.28 192 ARG A CA 1
ATOM 1445 C C . ARG A 1 192 ? -12.048 33.836 40.638 1.00 40.28 192 ARG A C 1
ATOM 1447 O O . ARG A 1 192 ? -12.533 34.966 40.698 1.00 40.28 192 ARG A O 1
ATOM 1454 N N . PRO A 1 193 ? -10.736 33.616 40.839 1.00 47.94 193 PRO A N 1
ATOM 1455 C CA . PRO A 1 193 ? -9.785 34.711 40.970 1.00 47.94 193 PRO A CA 1
ATOM 1456 C C . PRO A 1 193 ? -9.573 35.391 39.611 1.00 47.94 193 PRO A C 1
ATOM 1458 O O . PRO A 1 193 ? -9.327 34.737 38.598 1.00 47.94 193 PRO A O 1
ATOM 1461 N N . SER A 1 194 ? -9.656 36.719 39.592 1.00 41.91 194 SER A N 1
ATOM 1462 C CA . SER A 1 194 ? -9.361 37.542 38.421 1.00 41.91 194 SER A CA 1
ATOM 1463 C C . SER A 1 194 ? -7.851 37.627 38.183 1.00 41.91 194 SER A C 1
ATOM 1465 O O . SER A 1 194 ? -7.139 38.252 38.972 1.00 41.91 194 SER A O 1
ATOM 1467 N N . LEU A 1 195 ? -7.369 37.047 37.083 1.00 46.25 195 LEU A N 1
ATOM 1468 C CA . LEU A 1 195 ? -6.029 37.309 36.551 1.00 46.25 195 LEU A CA 1
ATOM 1469 C C . LEU A 1 195 ? -6.102 38.420 35.492 1.00 46.25 195 LEU A C 1
ATOM 1471 O O . LEU A 1 195 ? -7.059 38.498 34.724 1.00 46.25 195 LEU A O 1
ATOM 1475 N N . SER A 1 196 ? -5.108 39.306 35.500 1.00 56.56 196 SER A N 1
ATOM 1476 C CA . SER A 1 196 ? -5.066 40.544 34.710 1.00 56.56 196 SER A CA 1
ATOM 1477 C C . SER A 1 196 ? -4.696 40.308 33.232 1.00 56.56 196 SER A C 1
ATOM 1479 O O . SER A 1 196 ? -3.744 39.563 32.979 1.00 56.56 196 SER A O 1
ATOM 1481 N N . PRO A 1 197 ? -5.358 40.973 32.266 1.00 52.41 197 PRO A N 1
ATOM 1482 C CA . PRO A 1 197 ? -5.116 40.780 30.837 1.00 52.41 197 PRO A CA 1
ATOM 1483 C C . PRO A 1 197 ? -4.086 41.784 30.287 1.00 52.41 197 PRO A C 1
ATOM 1485 O O . PRO A 1 197 ? -4.467 42.878 29.897 1.00 52.41 197 PRO A O 1
ATOM 1488 N N . ASP A 1 198 ? -2.793 41.434 30.247 1.00 51.47 198 ASP A N 1
ATOM 1489 C CA . ASP A 1 198 ? -1.754 42.373 29.751 1.00 51.47 198 ASP A CA 1
ATOM 1490 C C . ASP A 1 198 ? -0.512 41.730 29.081 1.00 51.47 198 ASP A C 1
ATOM 1492 O O . ASP A 1 198 ? 0.470 42.423 28.810 1.00 51.47 198 ASP A O 1
ATOM 1496 N N . LYS A 1 199 ? -0.483 40.406 28.834 1.00 50.69 199 LYS A N 1
ATOM 1497 C CA . LYS A 1 199 ? 0.704 39.709 28.264 1.00 50.69 199 LYS A CA 1
ATOM 1498 C C . LYS A 1 199 ? 0.405 38.540 27.303 1.00 50.69 199 LYS A C 1
ATOM 1500 O O . LYS A 1 199 ? 1.181 37.590 27.259 1.00 50.69 199 LYS A O 1
ATOM 1505 N N . ALA A 1 200 ? -0.697 38.584 26.551 1.00 51.03 200 ALA A N 1
ATOM 1506 C CA . ALA A 1 200 ? -1.054 37.513 25.605 1.00 51.03 200 ALA A CA 1
ATOM 1507 C C . ALA A 1 200 ? -0.514 37.729 24.170 1.00 51.03 200 ALA A C 1
ATOM 1509 O O . ALA A 1 200 ? -0.150 36.769 23.498 1.00 51.03 200 ALA A O 1
ATOM 1510 N N . ASP A 1 201 ? -0.385 38.979 23.718 1.00 54.31 201 ASP A N 1
ATOM 1511 C CA . ASP A 1 201 ? -0.344 39.319 22.281 1.00 54.31 201 ASP A CA 1
ATOM 1512 C C . ASP A 1 201 ? 1.037 39.192 21.594 1.00 54.31 201 ASP A C 1
ATOM 1514 O O . ASP A 1 201 ? 1.349 39.966 20.690 1.00 54.31 201 ASP A O 1
ATOM 1518 N N . LYS A 1 202 ? 1.913 38.276 22.040 1.00 55.03 202 LYS A N 1
ATOM 1519 C CA . LYS A 1 202 ? 3.273 38.099 21.467 1.00 55.03 202 LYS A CA 1
ATOM 1520 C C . LYS A 1 202 ? 3.796 36.661 21.345 1.00 55.03 202 LYS A C 1
ATOM 1522 O O . LYS A 1 202 ? 4.973 36.482 21.045 1.00 55.03 202 LYS A O 1
ATOM 1527 N N . ALA A 1 203 ? 2.961 35.648 21.572 1.00 52.56 203 ALA A N 1
ATOM 1528 C CA . ALA A 1 203 ? 3.353 34.243 21.385 1.00 52.56 203 ALA A CA 1
ATOM 1529 C C . ALA A 1 203 ? 2.891 33.639 20.042 1.00 52.56 203 ALA A C 1
ATOM 1531 O O . ALA A 1 203 ? 3.461 32.645 19.607 1.00 52.56 203 ALA A O 1
ATOM 1532 N N . ASP A 1 204 ? 1.896 34.244 19.386 1.00 52.03 204 ASP A N 1
ATOM 1533 C CA . ASP A 1 204 ? 1.194 33.660 18.228 1.00 52.03 204 ASP A CA 1
ATOM 1534 C C . ASP A 1 204 ? 1.923 33.873 16.883 1.00 52.03 204 ASP A C 1
ATOM 1536 O O . ASP A 1 204 ? 1.737 33.121 15.934 1.00 52.03 204 ASP A O 1
ATOM 1540 N N . GLU A 1 205 ? 2.803 34.878 16.794 1.00 55.00 205 GLU A N 1
ATOM 1541 C CA . GLU A 1 205 ? 3.468 35.280 15.538 1.00 55.00 205 GLU A CA 1
ATOM 1542 C C . GLU A 1 205 ? 4.651 34.366 15.143 1.00 55.00 205 GLU A C 1
ATOM 1544 O O . GLU A 1 205 ? 5.124 34.420 14.013 1.00 55.00 205 GLU A O 1
ATOM 1549 N N . LEU A 1 206 ? 5.129 33.507 16.055 1.00 53.41 206 LEU A N 1
ATOM 1550 C CA . LEU A 1 206 ? 6.274 32.607 15.825 1.00 53.41 206 LEU A CA 1
ATOM 1551 C C . LEU A 1 206 ? 5.890 31.153 15.501 1.00 53.41 206 LEU A C 1
ATOM 1553 O O . LEU A 1 206 ? 6.784 30.356 15.247 1.00 53.41 206 LEU A O 1
ATOM 1557 N N . LEU A 1 207 ? 4.599 30.805 15.503 1.00 55.88 207 LEU A N 1
ATOM 1558 C CA . LEU A 1 207 ? 4.111 29.452 15.176 1.00 55.88 207 LEU A CA 1
ATOM 1559 C C . LEU A 1 207 ? 3.377 29.374 13.823 1.00 55.88 207 LEU A C 1
ATOM 1561 O O . LEU A 1 207 ? 2.923 28.302 13.435 1.00 55.88 207 LEU A O 1
ATOM 1565 N N . GLY A 1 208 ? 3.242 30.498 13.109 1.00 57.97 208 GLY A N 1
ATOM 1566 C CA . GLY A 1 208 ? 2.582 30.537 11.799 1.00 57.97 208 GLY A CA 1
ATOM 1567 C C . GLY A 1 208 ? 3.449 30.020 10.646 1.00 57.97 20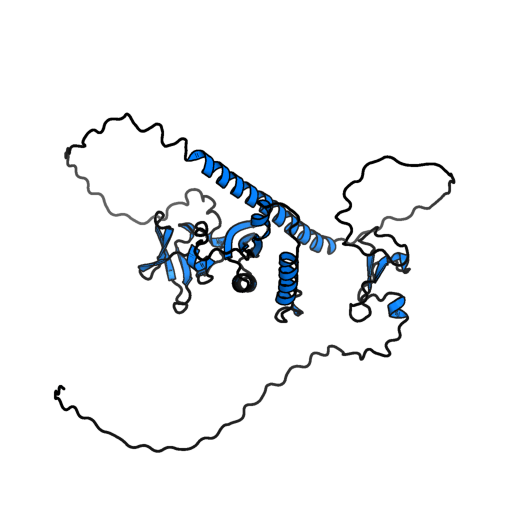8 GLY A C 1
ATOM 1568 O O . GLY A 1 208 ? 2.937 29.335 9.770 1.00 57.97 208 GLY A O 1
ATOM 1569 N N . ALA A 1 209 ? 4.755 30.312 10.662 1.00 65.50 209 ALA A N 1
ATOM 1570 C CA . ALA A 1 209 ? 5.646 30.054 9.526 1.00 65.50 209 ALA A CA 1
ATOM 1571 C C . ALA A 1 209 ? 5.851 28.555 9.240 1.00 65.50 209 ALA A C 1
ATOM 1573 O O . ALA A 1 209 ? 5.661 28.122 8.108 1.00 65.50 209 ALA A O 1
ATOM 1574 N N . ASP A 1 210 ? 6.161 27.758 10.269 1.00 67.94 210 ASP A N 1
ATOM 1575 C CA . ASP A 1 210 ? 6.423 26.316 10.119 1.00 67.94 210 ASP A CA 1
ATOM 1576 C C . ASP A 1 210 ? 5.202 25.558 9.559 1.00 67.94 210 ASP A C 1
ATOM 1578 O O . ASP A 1 210 ? 5.340 24.567 8.845 1.00 67.94 210 ASP A O 1
ATOM 1582 N N . ARG A 1 211 ? 3.991 26.050 9.852 1.00 77.69 211 ARG A N 1
ATOM 1583 C CA . ARG A 1 211 ? 2.733 25.458 9.387 1.00 77.69 211 ARG A CA 1
ATOM 1584 C C . ARG A 1 211 ? 2.453 25.743 7.908 1.00 77.69 211 ARG A C 1
ATOM 1586 O O . ARG A 1 211 ? 1.904 24.882 7.227 1.00 77.69 211 ARG A O 1
ATOM 1593 N N . GLU A 1 212 ? 2.797 26.933 7.414 1.00 82.94 212 GLU A N 1
ATOM 1594 C CA . GLU A 1 212 ? 2.629 27.264 5.991 1.00 82.94 212 GLU A CA 1
ATOM 1595 C C . GLU A 1 212 ? 3.563 26.408 5.113 1.00 82.94 212 GLU A C 1
ATOM 1597 O O . GLU A 1 212 ? 3.144 25.952 4.051 1.00 82.94 212 GLU A O 1
ATOM 1602 N N . GLU A 1 213 ? 4.784 26.104 5.578 1.00 83.50 213 GLU A N 1
ATOM 1603 C CA . GLU A 1 213 ? 5.701 25.197 4.866 1.00 83.50 213 GLU A CA 1
ATOM 1604 C C . GLU A 1 213 ? 5.192 23.739 4.830 1.00 83.50 213 GLU A C 1
ATOM 1606 O O . GLU A 1 213 ? 5.283 23.092 3.784 1.00 83.50 213 GLU A O 1
ATOM 1611 N N . GLU A 1 214 ? 4.607 23.230 5.924 1.00 77.38 214 GLU A N 1
ATOM 1612 C CA . GLU A 1 214 ? 4.031 21.873 5.982 1.00 77.38 214 GLU A CA 1
ATOM 1613 C C . GLU A 1 214 ? 2.791 21.734 5.071 1.00 77.38 214 GLU A C 1
ATOM 1615 O O . GLU A 1 214 ? 2.695 20.777 4.297 1.00 77.38 214 GLU A O 1
ATOM 1620 N N . GLU A 1 215 ? 1.885 22.724 5.070 1.00 83.00 215 GLU A N 1
ATOM 1621 C CA . GLU A 1 215 ? 0.724 22.753 4.161 1.00 83.00 215 GLU A CA 1
ATOM 1622 C C . GLU A 1 215 ? 1.157 22.862 2.672 1.00 83.00 215 GLU A C 1
ATOM 1624 O O . GLU A 1 215 ? 0.558 22.216 1.804 1.00 83.00 215 GLU A O 1
ATOM 1629 N N . GLU A 1 216 ? 2.233 23.599 2.351 1.00 87.69 216 GLU A N 1
ATOM 1630 C CA . GLU A 1 216 ? 2.807 23.639 0.992 1.00 87.69 216 GLU A CA 1
ATOM 1631 C C . GLU A 1 216 ? 3.483 22.320 0.559 1.00 87.69 216 GLU A C 1
ATOM 1633 O O . GLU A 1 216 ? 3.458 21.985 -0.636 1.00 87.69 216 GLU A O 1
ATOM 1638 N N . GLU A 1 217 ? 4.102 21.569 1.478 1.00 82.19 217 GLU A N 1
ATOM 1639 C CA . GLU A 1 217 ? 4.692 20.258 1.172 1.00 82.19 217 GLU A CA 1
ATOM 1640 C C . GLU A 1 217 ? 3.601 19.209 0.899 1.00 82.19 217 GLU A C 1
ATOM 1642 O O . GLU A 1 217 ? 3.678 18.510 -0.119 1.00 82.19 217 GLU A O 1
ATOM 1647 N N . GLU A 1 218 ? 2.532 19.162 1.706 1.00 76.56 218 GLU A N 1
ATOM 1648 C CA . GLU A 1 218 ? 1.383 18.275 1.460 1.00 76.56 218 GLU A CA 1
ATOM 1649 C C . GLU A 1 218 ? 0.696 18.575 0.110 1.00 76.56 218 GLU A C 1
ATOM 1651 O O . GLU A 1 218 ? 0.413 17.655 -0.670 1.00 76.56 218 GLU A O 1
ATOM 1656 N N . GLU A 1 219 ? 0.491 19.854 -0.235 1.00 86.25 219 GLU A N 1
ATOM 1657 C CA . GLU A 1 219 ? -0.047 20.253 -1.546 1.00 86.25 219 GLU A CA 1
ATOM 1658 C C . GLU A 1 219 ? 0.846 19.817 -2.720 1.00 86.25 219 GLU A C 1
ATOM 1660 O O . GLU A 1 219 ? 0.350 19.469 -3.804 1.00 86.25 219 GLU A O 1
ATOM 1665 N N . ARG A 1 220 ? 2.171 19.862 -2.539 1.00 86.75 220 ARG A N 1
ATOM 1666 C CA . ARG A 1 220 ? 3.153 19.452 -3.551 1.00 86.75 220 ARG A CA 1
ATOM 1667 C C . ARG A 1 220 ? 3.112 17.941 -3.764 1.00 86.75 220 ARG A C 1
ATOM 1669 O O . ARG A 1 220 ? 3.019 17.498 -4.913 1.00 86.75 220 ARG A O 1
ATOM 1676 N N . ASP A 1 221 ? 3.091 17.176 -2.678 1.00 74.50 221 ASP A N 1
ATOM 1677 C CA . ASP A 1 221 ? 2.988 15.718 -2.709 1.00 74.50 221 ASP A CA 1
ATOM 1678 C C . ASP A 1 221 ? 1.663 15.250 -3.334 1.00 74.50 221 ASP A C 1
ATOM 1680 O O . ASP A 1 221 ? 1.667 14.357 -4.192 1.00 74.50 221 ASP A O 1
ATOM 1684 N N . GLU A 1 222 ? 0.525 15.890 -3.025 1.00 78.62 222 GLU A N 1
ATOM 1685 C CA . GLU A 1 222 ? -0.741 15.551 -3.689 1.00 78.62 222 GLU A CA 1
ATOM 1686 C C . GLU A 1 222 ? -0.710 15.891 -5.193 1.00 78.62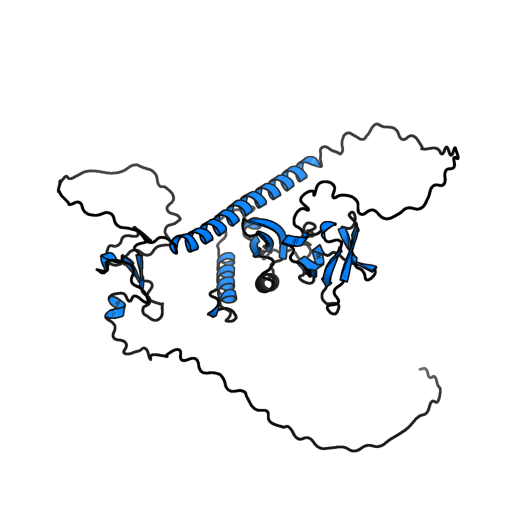 222 GLU A C 1
ATOM 1688 O O . GLU A 1 222 ? -1.246 15.154 -6.032 1.00 78.62 222 GLU A O 1
ATOM 1693 N N . ARG A 1 223 ? -0.053 16.990 -5.580 1.00 85.75 223 ARG A N 1
ATOM 1694 C CA . ARG A 1 223 ? 0.076 17.408 -6.985 1.00 85.75 223 ARG A CA 1
ATOM 1695 C C . ARG A 1 223 ? 0.890 16.410 -7.808 1.00 85.75 223 ARG A C 1
ATOM 1697 O O . ARG A 1 223 ? 0.452 16.035 -8.904 1.00 85.75 223 ARG A O 1
ATOM 1704 N N . ASP A 1 224 ? 2.014 15.934 -7.280 1.00 76.25 224 ASP A N 1
ATOM 1705 C CA . ASP A 1 224 ? 2.832 14.914 -7.941 1.00 76.25 224 ASP A CA 1
ATOM 1706 C C . ASP A 1 224 ? 2.157 13.533 -7.932 1.00 76.25 224 ASP A C 1
ATOM 1708 O O . ASP A 1 224 ? 2.180 12.829 -8.950 1.00 76.25 224 ASP A O 1
ATOM 1712 N N . PHE A 1 225 ? 1.415 13.183 -6.876 1.00 70.88 225 PHE A N 1
ATOM 1713 C CA . PHE A 1 225 ? 0.564 11.989 -6.863 1.00 70.88 225 PHE A CA 1
ATOM 1714 C C . PHE A 1 225 ? -0.520 12.033 -7.962 1.00 70.88 225 PHE A C 1
ATOM 1716 O O . PHE A 1 225 ? -0.695 11.076 -8.732 1.00 70.88 225 PHE A O 1
ATOM 1723 N N . ARG A 1 226 ? -1.229 13.165 -8.103 1.00 76.88 226 ARG A N 1
ATOM 1724 C CA . ARG A 1 226 ? -2.222 13.392 -9.173 1.00 76.88 226 ARG A CA 1
ATOM 1725 C C . ARG A 1 226 ? -1.582 13.323 -10.565 1.00 76.88 226 ARG A C 1
ATOM 1727 O O . ARG A 1 226 ? -2.233 12.891 -11.519 1.00 76.88 226 ARG A O 1
ATOM 1734 N N . ARG A 1 227 ? -0.310 13.712 -10.711 1.00 78.94 227 ARG A N 1
ATOM 1735 C CA . ARG A 1 227 ? 0.456 13.567 -11.961 1.00 78.94 227 ARG A CA 1
ATOM 1736 C C . ARG A 1 227 ? 0.780 12.098 -12.256 1.00 78.94 227 ARG A C 1
ATOM 1738 O O . ARG A 1 227 ? 0.537 11.646 -13.376 1.00 78.94 227 ARG A O 1
ATOM 1745 N N . MET A 1 228 ? 1.254 11.338 -11.267 1.00 76.31 228 MET A N 1
ATOM 1746 C CA . MET A 1 228 ? 1.609 9.922 -11.430 1.00 76.31 228 MET A CA 1
ATOM 1747 C C . MET A 1 228 ? 0.387 9.042 -11.753 1.00 76.31 228 MET A C 1
ATOM 1749 O O . MET A 1 228 ? 0.428 8.238 -12.687 1.00 76.31 228 MET A O 1
ATOM 1753 N N . THR A 1 229 ? -0.736 9.230 -11.056 1.00 70.56 229 THR A N 1
ATOM 1754 C CA . THR A 1 229 ? -1.975 8.459 -11.296 1.00 70.56 229 THR A CA 1
ATOM 1755 C C . THR A 1 229 ? -2.614 8.741 -12.660 1.00 70.56 229 THR A C 1
ATOM 1757 O O . THR A 1 229 ? -3.117 7.819 -13.313 1.00 70.56 229 THR A O 1
ATOM 1760 N N . ARG A 1 230 ? -2.533 9.982 -13.162 1.00 76.19 230 ARG A N 1
ATOM 1761 C CA . ARG A 1 230 ? -2.919 10.324 -14.546 1.00 76.19 230 ARG A CA 1
ATOM 1762 C C . ARG A 1 230 ? -2.061 9.600 -15.588 1.00 76.19 230 ARG A C 1
ATOM 1764 O O . ARG A 1 230 ? -2.595 9.156 -16.603 1.00 76.19 230 ARG A O 1
ATOM 1771 N N . SER A 1 231 ? -0.763 9.430 -15.339 1.00 70.50 231 SER A N 1
ATOM 1772 C CA . SER A 1 231 ? 0.114 8.653 -16.228 1.00 70.50 231 SER A CA 1
ATOM 1773 C C . SER A 1 231 ? -0.246 7.163 -16.239 1.00 70.50 231 SER A C 1
ATOM 1775 O O . SER A 1 231 ? -0.351 6.578 -17.317 1.00 70.50 231 SER A O 1
ATOM 1777 N N . LEU A 1 232 ? -0.518 6.560 -15.074 1.00 67.19 232 LEU A N 1
ATOM 1778 C CA . LEU A 1 232 ? -0.923 5.147 -14.973 1.00 67.19 232 LEU A CA 1
ATOM 1779 C C . LEU A 1 232 ? -2.266 4.876 -15.672 1.00 67.19 232 LEU A C 1
ATOM 1781 O O . LEU A 1 232 ? -2.376 3.949 -16.473 1.00 67.19 232 LEU A O 1
ATOM 1785 N N . THR A 1 233 ? -3.277 5.716 -15.437 1.00 68.06 233 THR A N 1
ATOM 1786 C CA . THR A 1 233 ? -4.596 5.582 -16.089 1.00 68.06 233 THR A CA 1
ATOM 1787 C C . THR A 1 233 ? -4.532 5.807 -17.603 1.00 68.06 233 THR A C 1
ATOM 1789 O O . THR A 1 233 ? -5.209 5.103 -18.356 1.00 68.06 233 THR A O 1
ATOM 1792 N N . LYS A 1 234 ? -3.680 6.724 -18.084 1.00 69.50 234 LYS A N 1
ATOM 1793 C CA . LYS A 1 234 ? -3.433 6.919 -19.522 1.00 69.50 234 LYS A CA 1
ATOM 1794 C C . LYS A 1 234 ? -2.724 5.717 -20.158 1.00 69.50 234 LYS A C 1
ATOM 1796 O O . LYS A 1 234 ? -3.102 5.318 -21.258 1.00 69.50 234 LYS A O 1
ATOM 1801 N N . ALA A 1 235 ? -1.749 5.120 -19.469 1.00 60.53 235 ALA A N 1
ATOM 1802 C CA . ALA A 1 235 ? -1.086 3.898 -19.923 1.00 60.53 235 ALA A CA 1
ATOM 1803 C C . ALA A 1 235 ? -2.076 2.724 -20.033 1.00 60.53 235 ALA A C 1
ATOM 1805 O O . ALA A 1 235 ? -2.077 2.026 -21.045 1.00 60.53 235 ALA A O 1
ATOM 1806 N N . GLN A 1 236 ? -2.973 2.562 -19.052 1.00 54.31 236 GLN A N 1
ATOM 1807 C CA . GLN A 1 236 ? -4.005 1.523 -19.080 1.00 54.31 236 GLN A CA 1
ATOM 1808 C C . GLN A 1 236 ? -4.980 1.701 -20.258 1.00 54.31 236 GLN A C 1
ATOM 1810 O O . GLN A 1 236 ? -5.206 0.756 -21.008 1.00 54.31 236 GLN A O 1
ATOM 1815 N N . ARG A 1 237 ? -5.501 2.916 -20.496 1.00 62.50 237 ARG A N 1
ATOM 1816 C CA . ARG A 1 237 ? -6.436 3.168 -21.614 1.00 62.50 237 ARG A CA 1
ATOM 1817 C C . ARG A 1 237 ? -5.824 2.876 -22.989 1.00 62.50 237 ARG A C 1
ATOM 1819 O O . ARG A 1 237 ? -6.497 2.286 -23.829 1.00 62.50 237 ARG A O 1
ATOM 1826 N N . GLY A 1 238 ? -4.541 3.188 -23.200 1.00 53.06 238 GLY A N 1
ATOM 1827 C CA . GLY A 1 238 ? -3.847 2.871 -24.458 1.00 53.06 238 GLY A CA 1
ATOM 1828 C C . GLY A 1 238 ? -3.732 1.365 -24.757 1.00 53.06 238 GLY A C 1
ATOM 1829 O O . GLY A 1 238 ? -3.685 0.967 -25.925 1.00 53.06 238 GLY A O 1
ATOM 1830 N N . ILE A 1 239 ? -3.732 0.520 -23.719 1.00 55.75 239 ILE A N 1
ATOM 1831 C CA . ILE A 1 239 ? -3.688 -0.950 -23.831 1.00 55.75 239 ILE A CA 1
ATOM 1832 C C . ILE A 1 239 ? -5.060 -1.534 -24.221 1.00 55.75 239 ILE A C 1
ATOM 1834 O O . ILE A 1 239 ? -5.122 -2.597 -24.843 1.00 55.75 239 ILE A O 1
ATOM 1838 N N . ASP A 1 240 ? -6.159 -0.850 -23.891 1.00 51.78 240 ASP A N 1
ATOM 1839 C CA . ASP A 1 240 ? -7.514 -1.337 -24.168 1.00 51.78 240 ASP A CA 1
ATOM 1840 C C . ASP A 1 240 ? -8.140 -0.717 -25.433 1.00 51.78 240 ASP A C 1
ATOM 1842 O O . ASP A 1 240 ? -8.806 -1.431 -26.186 1.00 51.78 240 ASP A O 1
ATOM 1846 N N . GLU A 1 241 ? -7.839 0.543 -25.779 1.00 52.53 241 GLU A N 1
ATOM 1847 C CA . GLU A 1 241 ? -8.270 1.144 -27.060 1.00 52.53 241 GLU A CA 1
ATOM 1848 C C . GLU A 1 241 ? -7.697 0.405 -28.284 1.00 52.53 241 GLU A C 1
ATOM 1850 O O . GLU A 1 241 ? -8.369 0.275 -29.312 1.00 52.53 241 GLU A O 1
ATOM 1855 N N . THR A 1 242 ? -6.491 -0.161 -28.166 1.00 51.97 242 THR A N 1
ATOM 1856 C CA . THR A 1 242 ? -5.838 -0.935 -29.236 1.00 51.97 242 THR A CA 1
ATOM 1857 C C . THR A 1 242 ? -6.488 -2.297 -29.519 1.00 51.97 242 THR A C 1
ATOM 1859 O O . THR A 1 242 ? -6.150 -2.925 -30.522 1.00 51.97 242 THR A O 1
ATOM 1862 N N . LYS A 1 243 ? -7.462 -2.749 -28.711 1.00 53.72 243 LYS A N 1
ATOM 1863 C CA . LYS A 1 243 ? -8.214 -3.995 -28.962 1.00 53.72 243 LYS A CA 1
ATOM 1864 C C . LYS A 1 243 ? -9.489 -3.817 -29.793 1.00 53.72 243 LYS A C 1
ATOM 1866 O O . LYS A 1 243 ? -9.981 -4.816 -30.311 1.00 53.72 243 LYS A O 1
ATOM 1871 N N . ASN A 1 244 ? -10.044 -2.603 -29.912 1.00 44.22 244 ASN A N 1
ATOM 1872 C CA . ASN A 1 244 ? -11.442 -2.420 -30.345 1.00 44.22 244 ASN A CA 1
ATOM 1873 C C . ASN A 1 244 ? -11.651 -1.604 -31.640 1.00 44.22 244 ASN A C 1
ATOM 1875 O O . ASN A 1 244 ? -12.765 -1.167 -31.915 1.00 44.22 244 ASN A O 1
ATOM 1879 N N . GLN A 1 245 ? -10.611 -1.385 -32.453 1.00 45.00 245 GLN A N 1
ATOM 1880 C CA . GLN A 1 245 ? -10.743 -0.673 -33.733 1.00 45.00 245 GLN A CA 1
ATOM 1881 C C . GLN A 1 245 ? -10.396 -1.574 -34.928 1.00 45.00 245 GLN A C 1
ATOM 1883 O O . GLN A 1 245 ? -9.233 -1.732 -35.299 1.00 45.00 245 GLN A O 1
ATOM 1888 N N . GLN A 1 246 ? -11.427 -2.141 -35.565 1.00 50.16 246 GLN A N 1
ATOM 1889 C CA . GLN A 1 246 ? -11.343 -2.584 -36.961 1.00 50.16 246 GLN A CA 1
ATOM 1890 C C . GLN A 1 246 ? -11.501 -1.358 -37.880 1.00 50.16 246 GLN A C 1
ATOM 1892 O O . GLN A 1 246 ? -12.517 -0.674 -37.768 1.00 50.16 246 GLN A O 1
ATOM 1897 N N . PRO A 1 247 ? -10.564 -1.070 -38.804 1.00 49.09 247 PRO A N 1
ATOM 1898 C CA . PRO A 1 247 ? -10.737 0.011 -39.768 1.00 49.09 247 PRO A CA 1
ATOM 1899 C C . PRO A 1 247 ? -11.483 -0.474 -41.019 1.00 49.09 247 PRO A C 1
ATOM 1901 O O . PRO A 1 247 ? -10.998 -1.357 -41.734 1.00 49.09 247 PRO A O 1
ATOM 1904 N N . GLU A 1 248 ? -12.620 0.148 -41.331 1.00 42.78 248 GLU A N 1
ATOM 1905 C CA . GLU A 1 248 ? -13.199 0.090 -42.678 1.00 42.78 248 GLU A CA 1
ATOM 1906 C C . GLU A 1 248 ? -12.363 0.912 -43.680 1.00 42.78 248 GLU A C 1
ATOM 1908 O O . GLU A 1 248 ? -11.626 1.831 -43.317 1.00 42.78 248 GLU A O 1
ATOM 1913 N N . GLN A 1 249 ? -12.443 0.553 -44.964 1.00 43.91 249 GLN A N 1
ATOM 1914 C CA . GLN A 1 249 ? -11.567 1.085 -46.015 1.00 43.91 249 GLN A CA 1
ATOM 1915 C C . GLN A 1 249 ? -12.086 2.389 -46.642 1.00 43.91 249 GLN A C 1
ATOM 1917 O O . GLN A 1 249 ? -13.254 2.457 -47.025 1.00 43.91 249 GLN A O 1
ATOM 1922 N N . PRO A 1 250 ? -11.185 3.332 -46.966 1.00 41.59 250 PRO A N 1
ATOM 1923 C CA . PRO A 1 250 ? -11.349 4.237 -48.102 1.00 41.59 250 PRO A CA 1
ATOM 1924 C C . PRO A 1 250 ? -10.393 3.869 -49.249 1.00 41.59 250 PRO A C 1
ATOM 1926 O O . PRO A 1 250 ? -9.258 3.439 -49.038 1.00 41.59 250 PRO A O 1
ATOM 1929 N N . GLN A 1 251 ? -10.853 4.043 -50.488 1.00 48.66 251 GLN A N 1
ATOM 1930 C CA . GLN A 1 251 ? -10.149 3.597 -51.694 1.00 48.66 251 GLN A CA 1
ATOM 1931 C C . GLN A 1 251 ? -9.294 4.702 -52.342 1.00 48.66 251 GLN A C 1
ATOM 1933 O O . GLN A 1 251 ? -9.614 5.879 -52.240 1.00 48.66 251 GLN A O 1
ATOM 1938 N N . HIS A 1 252 ? -8.252 4.268 -53.066 1.00 46.72 252 HIS A N 1
ATOM 1939 C CA . HIS A 1 252 ? -7.642 4.894 -54.256 1.00 46.72 252 HIS A CA 1
ATOM 1940 C C . HIS A 1 252 ? -7.507 6.432 -54.332 1.00 46.72 252 HIS A C 1
ATOM 1942 O O . HIS A 1 252 ? -8.492 7.120 -54.544 1.00 46.72 252 HIS A O 1
ATOM 1948 N N . PHE A 1 253 ? -6.268 6.937 -54.457 1.00 34.62 253 PHE A N 1
ATOM 1949 C CA . PHE A 1 253 ? -5.885 7.842 -55.563 1.00 34.62 253 PHE A CA 1
ATOM 1950 C C . PHE A 1 253 ? -4.359 7.849 -55.799 1.00 34.62 253 PHE A C 1
ATOM 1952 O O . PHE A 1 253 ? -3.573 7.425 -54.951 1.00 34.62 253 PHE A O 1
ATOM 1959 N N . SER A 1 254 ? -3.944 8.253 -57.003 1.00 39.69 254 SER A N 1
ATOM 1960 C CA . SER A 1 254 ? -2.616 7.976 -57.577 1.00 39.69 254 SER A CA 1
ATOM 1961 C C . SER A 1 254 ? -1.597 9.126 -57.461 1.00 39.69 254 SER A C 1
ATOM 1963 O O . SER A 1 254 ? -1.951 10.298 -57.413 1.00 39.69 254 SER A O 1
ATOM 1965 N N . LYS A 1 255 ? -0.305 8.760 -57.521 1.00 41.78 255 LYS A N 1
ATOM 1966 C CA . LYS A 1 255 ? 0.877 9.612 -57.834 1.00 41.78 255 LYS A CA 1
ATOM 1967 C C . LYS A 1 255 ? 0.730 10.295 -59.225 1.00 41.78 255 LYS A C 1
ATOM 1969 O O . LYS A 1 255 ? -0.109 9.801 -59.981 1.00 41.78 255 LYS A O 1
ATOM 1974 N N . PRO A 1 256 ? 1.554 11.296 -59.660 1.00 53.00 256 PRO A N 1
ATOM 1975 C CA . PRO A 1 256 ? 2.925 11.678 -59.232 1.00 53.00 256 PRO A CA 1
ATOM 1976 C C . PRO A 1 256 ? 3.107 13.234 -59.088 1.00 53.00 256 PRO A C 1
ATOM 1978 O O . PRO A 1 256 ? 2.136 13.875 -58.722 1.00 53.00 256 PRO A O 1
ATOM 1981 N N . SER A 1 257 ? 4.237 13.961 -59.273 1.00 37.19 257 SER A N 1
ATOM 1982 C CA . SER A 1 257 ? 5.636 13.688 -59.700 1.00 37.19 257 SER A CA 1
ATOM 1983 C C . SER A 1 257 ? 6.660 14.787 -59.300 1.00 37.19 257 SER A C 1
ATOM 1985 O O . SER A 1 257 ? 6.372 15.967 -59.444 1.00 37.19 257 SER A O 1
ATOM 1987 N N . ARG A 1 258 ? 7.911 14.376 -59.004 1.00 41.16 258 ARG A N 1
ATOM 1988 C CA . ARG A 1 258 ? 9.211 14.971 -59.440 1.00 41.16 258 ARG A CA 1
ATOM 1989 C C . ARG A 1 258 ? 9.373 16.513 -59.504 1.00 41.16 258 ARG A C 1
ATOM 1991 O O . ARG A 1 258 ? 8.995 17.127 -60.496 1.00 41.16 258 ARG A O 1
ATOM 1998 N N . ALA A 1 259 ? 10.219 17.072 -58.628 1.00 38.72 259 ALA A N 1
ATOM 1999 C CA . ALA A 1 259 ? 11.020 18.275 -58.924 1.00 38.72 259 ALA A CA 1
ATOM 2000 C C . ALA A 1 259 ? 12.390 18.249 -58.209 1.00 38.72 259 ALA A C 1
ATOM 2002 O O . ALA A 1 259 ? 12.581 17.536 -57.230 1.00 38.72 259 ALA A O 1
ATOM 2003 N N . LYS A 1 260 ? 13.365 18.988 -58.750 1.00 46.00 260 LYS A N 1
ATOM 2004 C CA . LYS A 1 260 ? 14.808 18.919 -58.444 1.00 46.00 260 LYS A CA 1
ATOM 2005 C C . LYS A 1 260 ? 15.286 20.310 -58.010 1.00 46.00 260 LYS A C 1
ATOM 2007 O O . LYS A 1 260 ? 15.013 21.252 -58.748 1.00 46.00 260 LYS A O 1
ATOM 2012 N N . ARG A 1 261 ? 16.050 20.462 -56.918 1.00 47.72 261 ARG A N 1
ATOM 2013 C CA . ARG A 1 261 ? 16.885 21.664 -56.678 1.00 47.72 261 ARG A CA 1
ATOM 2014 C C . ARG A 1 261 ? 18.001 21.419 -55.652 1.00 47.72 261 ARG A C 1
ATOM 2016 O O . ARG A 1 261 ? 17.970 20.423 -54.942 1.00 47.72 261 ARG A O 1
ATOM 2023 N N . LYS A 1 262 ? 19.026 22.278 -55.678 1.00 45.56 262 LYS A N 1
ATOM 2024 C CA . LYS A 1 262 ? 20.299 22.158 -54.943 1.00 45.56 262 LYS A CA 1
ATOM 2025 C C . LYS A 1 262 ? 20.529 23.371 -54.025 1.00 45.56 262 LYS A C 1
ATOM 2027 O O . LYS A 1 262 ? 20.106 24.464 -54.392 1.00 45.56 262 LYS A O 1
ATOM 2032 N N . ASN A 1 263 ? 21.415 23.153 -53.046 1.00 35.66 263 ASN A N 1
ATOM 2033 C CA . ASN A 1 263 ? 22.483 24.045 -52.553 1.00 35.66 263 ASN A CA 1
ATOM 2034 C C . ASN A 1 263 ? 22.297 24.893 -51.271 1.00 35.66 263 ASN A C 1
ATOM 2036 O O . ASN A 1 263 ? 21.259 25.499 -51.040 1.00 35.66 263 ASN A O 1
ATOM 2040 N N . THR A 1 264 ? 23.447 25.002 -50.579 1.00 36.06 264 THR A N 1
ATOM 2041 C CA . THR A 1 264 ? 23.990 26.100 -49.738 1.00 36.06 264 THR A CA 1
ATOM 2042 C C . THR A 1 264 ? 23.528 26.338 -48.285 1.00 36.06 264 THR A C 1
ATOM 2044 O O . THR A 1 264 ? 22.529 26.998 -48.046 1.00 36.06 264 THR A O 1
ATOM 2047 N N . THR A 1 265 ? 24.437 25.955 -47.367 1.00 33.56 265 THR A N 1
ATOM 2048 C CA . THR A 1 265 ? 25.121 26.836 -46.380 1.00 33.56 265 THR A CA 1
ATOM 2049 C C . THR A 1 265 ? 24.484 27.130 -45.009 1.00 33.56 265 THR A C 1
ATOM 2051 O O . THR A 1 265 ? 23.723 28.076 -44.885 1.00 33.56 265 THR A O 1
ATOM 2054 N N . SER A 1 266 ? 25.007 26.407 -44.000 1.00 38.75 266 SER A N 1
ATOM 2055 C CA . SER A 1 266 ? 25.477 26.837 -42.654 1.00 38.75 266 SER A CA 1
ATOM 2056 C C . SER A 1 266 ? 24.566 27.590 -41.655 1.00 38.75 266 SER A C 1
ATOM 2058 O O . SER A 1 266 ? 23.545 28.145 -42.041 1.00 38.75 266 SER A O 1
ATOM 2060 N N . PRO A 1 267 ? 24.891 27.529 -40.339 1.00 59.00 267 PRO A N 1
ATOM 2061 C CA . PRO A 1 267 ? 23.860 27.329 -39.317 1.00 59.00 267 PRO A CA 1
ATOM 2062 C C . PRO A 1 267 ? 23.752 28.454 -38.279 1.00 59.00 267 PRO A C 1
ATOM 2064 O O . PRO A 1 267 ? 24.742 29.119 -38.002 1.00 59.00 267 PRO A O 1
ATOM 2067 N N . GLU A 1 268 ? 22.580 28.568 -37.643 1.00 43.31 268 GLU A N 1
ATOM 2068 C CA . GLU A 1 268 ? 22.374 29.158 -36.305 1.00 43.31 268 GLU A CA 1
ATOM 2069 C C . GLU A 1 268 ? 20.904 28.952 -35.871 1.00 43.31 268 GLU A C 1
ATOM 2071 O O . GLU A 1 268 ? 19.999 29.594 -36.400 1.00 43.31 268 GLU A O 1
ATOM 2076 N N . ALA A 1 269 ? 20.654 28.018 -34.946 1.00 45.97 269 ALA A N 1
ATOM 2077 C CA . ALA A 1 269 ? 19.397 27.830 -34.201 1.00 45.97 269 ALA A CA 1
ATOM 2078 C C . ALA A 1 269 ? 19.668 26.890 -33.001 1.00 45.97 269 ALA A C 1
ATOM 2080 O O . ALA A 1 269 ? 20.593 26.081 -33.099 1.00 45.97 269 ALA A O 1
ATOM 2081 N N . PRO A 1 270 ? 18.949 27.022 -31.869 1.00 48.78 270 PRO A N 1
ATOM 2082 C CA . PRO A 1 270 ? 19.462 26.597 -30.566 1.00 48.78 270 PRO A CA 1
ATOM 2083 C C . PRO A 1 270 ? 19.348 25.094 -30.286 1.00 48.78 270 PRO A C 1
ATOM 2085 O O . PRO A 1 270 ? 18.477 24.402 -30.807 1.00 48.78 270 PRO A O 1
ATOM 2088 N N . GLU A 1 271 ? 20.233 24.630 -29.406 1.00 52.78 271 GLU A N 1
ATOM 2089 C CA . GLU A 1 271 ? 20.272 23.274 -28.862 1.00 52.78 271 GLU A CA 1
ATOM 2090 C C . GLU A 1 271 ? 19.090 23.063 -27.896 1.00 52.78 271 GLU A C 1
ATOM 2092 O O . GLU A 1 271 ? 19.112 23.527 -26.756 1.00 52.78 271 GLU A O 1
ATOM 2097 N N . GLU A 1 272 ? 18.039 22.378 -28.355 1.00 45.50 272 GLU A N 1
ATOM 2098 C CA . GLU A 1 272 ? 17.043 21.776 -27.461 1.00 45.50 272 GLU A CA 1
ATOM 2099 C C . GLU A 1 272 ? 17.598 20.459 -26.885 1.00 45.50 272 GLU A C 1
ATOM 2101 O O . GLU A 1 272 ? 18.307 19.720 -27.569 1.00 45.50 272 GLU A O 1
ATOM 2106 N N . SER A 1 273 ? 17.312 20.190 -25.606 1.00 43.72 273 SER A N 1
ATOM 2107 C CA . SER A 1 273 ? 17.937 19.099 -24.843 1.00 43.72 273 SER A CA 1
ATOM 2108 C C . SER A 1 273 ? 17.486 17.708 -25.314 1.00 43.72 273 SER A C 1
ATOM 2110 O O . SER A 1 273 ? 16.386 17.260 -24.992 1.00 43.72 273 SER A O 1
ATOM 2112 N N . ASP A 1 274 ? 18.360 16.997 -26.031 1.00 43.06 274 ASP A N 1
ATOM 2113 C CA . ASP A 1 274 ? 18.160 15.627 -26.544 1.00 43.06 274 ASP A CA 1
ATOM 2114 C C . ASP A 1 274 ? 18.359 14.532 -25.455 1.00 43.06 274 ASP A C 1
ATOM 2116 O O . ASP A 1 274 ? 18.965 13.479 -25.672 1.00 43.06 274 ASP A O 1
ATOM 2120 N N . GLU A 1 275 ? 17.844 14.758 -24.243 1.00 48.97 275 GLU A N 1
ATOM 2121 C CA . GLU A 1 275 ? 18.037 13.870 -23.078 1.00 48.97 275 GLU A CA 1
ATOM 2122 C C . GLU A 1 275 ? 17.096 12.640 -23.037 1.00 48.97 275 GLU A C 1
ATOM 2124 O O . GLU A 1 275 ? 17.177 11.828 -22.116 1.00 48.97 275 GLU A O 1
ATOM 2129 N N . GLU A 1 276 ? 16.260 12.430 -24.063 1.00 46.88 276 GLU A N 1
ATOM 2130 C CA . GLU A 1 276 ? 15.292 11.313 -24.158 1.00 46.88 276 GLU A CA 1
ATOM 2131 C C . GLU A 1 276 ? 15.648 10.265 -25.251 1.00 46.88 276 GLU A C 1
ATOM 2133 O O . GLU A 1 276 ? 14.828 9.449 -25.670 1.00 46.88 276 GLU A O 1
ATOM 2138 N N . SER A 1 277 ? 16.900 10.250 -25.730 1.00 45.72 277 SER A N 1
ATOM 2139 C CA . SER A 1 277 ? 17.330 9.487 -26.926 1.00 45.72 277 SER A CA 1
ATOM 2140 C C . SER A 1 277 ? 17.542 7.962 -26.737 1.00 45.72 277 SER A C 1
ATOM 2142 O O . SER A 1 277 ? 17.820 7.238 -27.695 1.00 45.72 277 SER A O 1
ATOM 2144 N N . TRP A 1 278 ? 17.409 7.419 -25.522 1.00 44.88 278 TRP A N 1
ATOM 2145 C CA . TRP A 1 278 ? 17.833 6.036 -25.218 1.00 44.88 278 TRP A CA 1
ATOM 2146 C C . TRP A 1 278 ? 16.832 4.917 -25.572 1.00 44.88 278 TRP A C 1
ATOM 2148 O O . TRP A 1 278 ? 17.202 3.744 -25.527 1.00 44.88 278 TRP A O 1
ATOM 2158 N N . GLU A 1 279 ? 15.581 5.225 -25.932 1.00 54.56 279 GLU A N 1
ATOM 2159 C CA . GLU A 1 279 ? 14.497 4.222 -25.880 1.00 54.56 279 GLU A CA 1
ATOM 2160 C C . GLU A 1 279 ? 14.123 3.511 -27.196 1.00 54.56 279 GLU A C 1
ATOM 2162 O O . GLU A 1 279 ? 13.247 2.640 -27.188 1.00 54.56 279 GLU A O 1
ATOM 2167 N N . ARG A 1 280 ? 14.730 3.830 -28.350 1.00 66.19 280 ARG A N 1
ATOM 2168 C CA . ARG A 1 280 ? 14.343 3.194 -29.631 1.00 66.19 280 ARG A CA 1
ATOM 2169 C C . ARG A 1 280 ? 15.517 2.889 -30.558 1.00 66.19 280 ARG A C 1
ATOM 2171 O O . ARG A 1 280 ? 16.035 3.766 -31.244 1.00 66.19 280 ARG A O 1
ATOM 2178 N N . ALA A 1 281 ? 15.864 1.606 -30.658 1.00 83.00 281 ALA A N 1
ATOM 2179 C CA . ALA A 1 281 ? 16.834 1.126 -31.637 1.00 83.00 281 ALA A CA 1
ATOM 2180 C C . ALA A 1 281 ? 16.351 1.389 -33.087 1.00 83.00 281 ALA A C 1
ATOM 2182 O O . ALA A 1 281 ? 15.185 1.130 -33.404 1.00 83.00 281 ALA A O 1
ATOM 2183 N N . PRO A 1 282 ? 17.219 1.893 -33.985 1.00 92.75 282 PRO A N 1
ATOM 2184 C CA . PRO A 1 282 ? 16.841 2.221 -35.357 1.00 92.75 282 PRO A CA 1
ATOM 2185 C C . PRO A 1 282 ? 16.541 0.973 -36.193 1.00 92.75 282 PRO A C 1
ATOM 2187 O O . PRO A 1 282 ? 17.132 -0.093 -36.002 1.00 92.75 282 PRO A O 1
ATOM 2190 N N . CYS A 1 283 ? 15.657 1.121 -37.182 1.00 94.69 283 CYS A N 1
ATOM 2191 C CA . CYS A 1 283 ? 15.353 0.057 -38.136 1.00 94.69 283 CYS A CA 1
ATOM 2192 C C . CYS A 1 283 ? 16.609 -0.342 -38.929 1.00 94.69 283 CYS A C 1
ATOM 2194 O O . CYS A 1 283 ? 17.166 0.475 -39.665 1.00 94.69 283 CYS A O 1
ATOM 2196 N N . ARG A 1 284 ? 17.034 -1.610 -38.854 1.00 93.69 284 ARG A N 1
ATOM 2197 C CA . ARG A 1 284 ? 18.285 -2.079 -39.488 1.00 93.69 284 ARG A CA 1
ATOM 2198 C C . ARG A 1 284 ? 18.309 -1.993 -41.018 1.00 93.69 284 ARG A C 1
ATOM 2200 O O . ARG A 1 284 ? 19.383 -2.070 -41.603 1.00 93.69 284 ARG A O 1
ATOM 2207 N N . THR A 1 285 ? 17.160 -1.827 -41.675 1.00 94.06 285 THR A N 1
ATOM 2208 C CA . THR A 1 285 ? 17.087 -1.656 -43.137 1.00 94.06 285 THR A CA 1
ATOM 2209 C C . THR A 1 285 ? 17.240 -0.202 -43.583 1.00 94.06 285 THR A C 1
ATOM 2211 O O . THR A 1 285 ? 17.807 0.039 -44.645 1.00 94.06 285 THR A O 1
ATOM 2214 N N . CYS A 1 286 ? 16.706 0.767 -42.831 1.00 94.75 286 CYS A N 1
ATOM 2215 C CA . CYS A 1 286 ? 16.639 2.172 -43.265 1.00 94.75 286 CYS A CA 1
ATOM 2216 C C . CYS A 1 286 ? 17.347 3.170 -42.336 1.00 94.75 286 CYS A C 1
ATOM 2218 O O . CYS A 1 286 ? 17.474 4.331 -42.707 1.00 94.75 286 CYS A O 1
ATOM 2220 N N . GLY A 1 287 ? 17.805 2.742 -41.155 1.00 92.88 287 GLY A N 1
ATOM 2221 C CA . GLY A 1 287 ? 18.479 3.578 -40.154 1.00 92.88 287 GLY A CA 1
ATOM 2222 C C . GLY A 1 287 ? 17.556 4.506 -39.354 1.00 92.88 287 GLY A C 1
ATOM 2223 O O . GLY A 1 287 ? 18.021 5.207 -38.465 1.00 92.88 287 GLY A O 1
ATOM 2224 N N . GLU A 1 288 ? 16.255 4.516 -39.646 1.00 89.75 288 GLU A N 1
ATOM 2225 C CA . GLU A 1 288 ? 15.298 5.491 -39.115 1.00 89.75 288 GLU A CA 1
ATOM 2226 C C . GLU A 1 288 ? 14.523 4.963 -37.895 1.00 89.75 288 GLU A C 1
ATOM 2228 O O . GLU A 1 288 ? 14.175 3.782 -37.820 1.00 89.75 288 GLU A O 1
ATOM 2233 N N . VAL A 1 289 ? 14.178 5.875 -36.978 1.00 87.50 289 VAL A N 1
ATOM 2234 C CA . VAL A 1 289 ? 13.426 5.614 -35.725 1.00 87.50 289 VAL A CA 1
ATOM 2235 C C . VAL A 1 289 ? 11.939 6.033 -35.844 1.00 87.50 289 VAL A C 1
ATOM 2237 O O . VAL A 1 289 ? 11.173 6.070 -34.882 1.00 87.50 289 VAL A O 1
ATOM 2240 N N . LYS A 1 290 ? 11.503 6.382 -37.058 1.00 81.44 290 LYS A N 1
ATOM 2241 C CA . LYS A 1 290 ? 10.163 6.919 -37.353 1.00 81.44 290 LYS A CA 1
ATOM 2242 C C . LYS A 1 290 ? 9.072 5.839 -37.243 1.00 81.44 290 LYS A C 1
ATOM 2244 O O . LYS A 1 290 ? 9.345 4.657 -37.418 1.00 81.44 290 LYS A O 1
ATOM 2249 N N . ASN A 1 291 ? 7.823 6.259 -37.019 1.00 78.81 291 ASN A N 1
ATOM 2250 C CA . ASN A 1 291 ? 6.608 5.423 -37.053 1.00 78.81 291 ASN A CA 1
ATOM 2251 C C . ASN A 1 291 ? 6.630 4.175 -36.132 1.00 78.81 291 ASN A C 1
ATOM 2253 O O . ASN A 1 291 ? 6.600 3.050 -36.641 1.00 78.81 291 ASN A O 1
ATOM 2257 N N . PRO A 1 292 ? 6.600 4.329 -34.791 1.00 77.25 292 PRO A N 1
ATOM 2258 C CA . PRO A 1 292 ? 6.702 3.206 -33.847 1.00 77.25 292 PRO A CA 1
ATOM 2259 C C . PRO A 1 292 ? 5.616 2.130 -34.033 1.00 77.25 292 PRO A C 1
ATOM 2261 O O . PRO A 1 292 ? 5.900 0.948 -33.888 1.00 77.25 292 PRO A O 1
ATOM 2264 N N . GLY A 1 293 ? 4.398 2.505 -34.448 1.00 81.25 293 GLY A N 1
ATOM 2265 C CA . GLY A 1 293 ? 3.318 1.553 -34.763 1.00 81.25 293 GLY A CA 1
ATOM 2266 C C . GLY A 1 293 ? 3.532 0.714 -36.035 1.00 81.25 293 GLY A C 1
ATOM 2267 O O . GLY A 1 293 ? 2.665 -0.072 -36.403 1.00 81.25 293 GLY A O 1
ATOM 2268 N N . SER A 1 294 ? 4.659 0.885 -36.735 1.00 89.31 294 SER A N 1
ATOM 2269 C CA . SER A 1 294 ? 5.056 0.067 -37.891 1.00 89.31 294 SER A CA 1
ATOM 2270 C C . SER A 1 294 ? 6.292 -0.801 -37.635 1.00 89.31 294 SER A C 1
ATOM 2272 O O . SER A 1 294 ? 6.797 -1.451 -38.554 1.00 89.31 294 SER A O 1
ATOM 2274 N N . THR A 1 295 ? 6.768 -0.807 -36.392 1.00 92.31 295 THR A N 1
ATOM 2275 C CA . THR A 1 295 ? 8.004 -1.455 -35.966 1.00 92.31 295 THR A CA 1
ATOM 2276 C C . THR A 1 295 ? 7.768 -2.903 -35.527 1.00 92.31 295 THR A C 1
ATOM 2278 O O . THR A 1 295 ? 6.786 -3.219 -34.864 1.00 92.31 295 THR A O 1
ATOM 2281 N N . LEU A 1 296 ? 8.703 -3.773 -35.896 1.00 92.81 296 LEU A N 1
ATOM 2282 C CA . LEU A 1 296 ? 8.839 -5.173 -35.519 1.00 92.81 296 LEU A CA 1
ATOM 2283 C C . LEU A 1 296 ? 10.113 -5.342 -34.688 1.00 92.81 296 LEU A C 1
ATOM 2285 O O . LEU A 1 296 ? 11.147 -4.733 -34.990 1.00 92.81 296 LEU A O 1
ATOM 2289 N N . LEU A 1 297 ? 10.035 -6.209 -33.686 1.00 94.12 297 LEU A N 1
ATOM 2290 C CA . LEU A 1 297 ? 11.178 -6.759 -32.963 1.00 94.12 297 LEU A CA 1
ATOM 2291 C C . LEU A 1 297 ? 11.351 -8.222 -33.387 1.00 94.12 297 LEU A C 1
ATOM 2293 O O . LEU A 1 297 ? 10.393 -8.847 -33.834 1.00 94.12 297 LEU A O 1
ATOM 2297 N N . CYS A 1 298 ? 12.575 -8.736 -33.313 1.00 94.69 298 CYS A N 1
ATOM 2298 C CA . CYS A 1 298 ? 12.886 -10.113 -33.681 1.00 94.69 298 CYS A CA 1
ATOM 2299 C C . CYS A 1 298 ? 12.811 -11.030 -32.454 1.00 94.69 298 CYS A C 1
ATOM 2301 O O . CYS A 1 298 ? 13.527 -10.811 -31.483 1.00 94.69 298 CYS A O 1
ATOM 2303 N N . ASP A 1 299 ? 12.040 -12.112 -32.538 1.00 91.25 299 ASP A N 1
ATOM 2304 C CA . ASP A 1 299 ? 11.927 -13.106 -31.455 1.00 91.25 299 ASP A CA 1
ATOM 2305 C C . ASP A 1 299 ? 13.080 -14.140 -31.469 1.00 91.25 299 ASP A C 1
ATOM 2307 O O . ASP A 1 299 ? 13.186 -15.033 -30.625 1.00 91.25 299 ASP A O 1
ATOM 2311 N N . GLY A 1 300 ? 13.972 -14.036 -32.459 1.00 83.38 300 GLY A N 1
ATOM 2312 C CA . GLY A 1 300 ? 15.049 -14.987 -32.716 1.00 83.38 300 GLY A CA 1
ATOM 2313 C C . GLY A 1 300 ? 16.137 -15.036 -31.641 1.00 83.38 300 GLY A C 1
ATOM 2314 O O . GLY A 1 300 ? 16.316 -14.117 -30.845 1.00 83.38 300 GLY A O 1
ATOM 2315 N N . GLN A 1 301 ? 16.923 -16.119 -31.666 1.00 82.38 301 GLN A N 1
ATOM 2316 C CA . GLN A 1 301 ? 17.974 -16.404 -30.673 1.00 82.38 301 GLN A CA 1
ATOM 2317 C C . GLN A 1 301 ? 17.417 -16.525 -29.242 1.00 82.38 301 GLN A C 1
ATOM 2319 O O . GLN A 1 301 ? 18.012 -16.008 -28.301 1.00 82.38 301 GLN A O 1
ATOM 2324 N N . SER A 1 302 ? 16.259 -17.179 -29.086 1.00 81.25 302 SER A N 1
ATOM 2325 C CA . SER A 1 302 ? 15.574 -17.355 -27.793 1.00 81.25 302 SER A CA 1
ATOM 2326 C C . SER A 1 302 ? 15.310 -16.030 -27.059 1.00 81.25 302 SER A C 1
ATOM 2328 O O . SER A 1 302 ? 15.458 -15.954 -25.843 1.00 81.25 302 SER A O 1
ATOM 2330 N N . GLY A 1 303 ? 14.958 -14.975 -27.804 1.00 77.00 303 GLY A N 1
ATOM 2331 C CA . GLY A 1 303 ? 14.724 -13.629 -27.269 1.00 77.00 303 GLY A CA 1
ATOM 2332 C C . GLY A 1 303 ? 15.960 -12.726 -27.154 1.00 77.00 303 GLY A C 1
ATOM 2333 O O . GLY A 1 303 ? 15.810 -11.563 -26.794 1.00 77.00 303 GLY A O 1
ATOM 2334 N N . ASN A 1 304 ? 17.173 -13.187 -27.493 1.00 82.38 304 ASN A N 1
ATOM 2335 C CA . ASN A 1 304 ? 18.370 -12.328 -27.455 1.00 82.38 304 ASN A CA 1
ATOM 2336 C C . ASN A 1 304 ? 18.519 -11.396 -28.679 1.00 82.38 304 ASN A C 1
ATOM 2338 O O . ASN A 1 304 ? 19.383 -10.513 -28.678 1.00 82.38 304 ASN A O 1
ATOM 2342 N N . CYS A 1 305 ? 17.730 -11.570 -29.746 1.00 91.81 305 CYS A N 1
ATOM 2343 C CA . CYS A 1 305 ? 17.863 -10.759 -30.956 1.00 91.81 305 CYS A CA 1
ATOM 2344 C C . CYS A 1 305 ? 17.102 -9.424 -30.868 1.00 91.81 305 CYS A C 1
ATOM 2346 O O . CYS A 1 305 ? 16.056 -9.246 -31.482 1.00 91.81 305 CYS A O 1
ATOM 2348 N N . ASN A 1 306 ? 17.691 -8.421 -30.213 1.00 88.00 306 ASN A N 1
ATOM 2349 C CA . ASN A 1 306 ? 17.150 -7.051 -30.130 1.00 88.00 306 ASN A CA 1
ATOM 2350 C C . ASN A 1 306 ? 17.239 -6.262 -31.465 1.00 88.00 306 ASN A C 1
ATOM 2352 O O . ASN A 1 306 ? 17.661 -5.106 -31.500 1.00 88.00 306 ASN A O 1
ATOM 2356 N N . ALA A 1 307 ? 16.925 -6.895 -32.598 1.00 92.50 307 ALA A N 1
ATOM 2357 C CA . ALA A 1 307 ? 17.005 -6.306 -33.929 1.00 92.50 307 ALA A CA 1
ATOM 2358 C C . ALA A 1 307 ? 15.650 -5.731 -34.366 1.00 92.50 307 ALA A C 1
ATOM 2360 O O . ALA A 1 307 ? 14.669 -6.456 -34.526 1.00 92.50 307 ALA A O 1
ATOM 2361 N N . THR A 1 308 ? 15.631 -4.421 -34.601 1.00 94.44 308 THR A N 1
ATOM 2362 C CA . THR A 1 308 ? 14.431 -3.650 -34.938 1.00 94.44 308 THR A CA 1
ATOM 2363 C C . THR A 1 308 ? 14.294 -3.445 -36.447 1.00 94.44 308 THR A C 1
ATOM 2365 O O . THR A 1 308 ? 15.274 -3.140 -37.132 1.00 94.44 308 THR A O 1
ATOM 2368 N N . TYR A 1 309 ? 13.076 -3.580 -36.974 1.00 95.44 309 TYR A N 1
ATOM 2369 C CA . TYR A 1 309 ? 12.747 -3.400 -38.396 1.00 95.44 309 TYR A CA 1
ATOM 2370 C C . TYR A 1 309 ? 11.374 -2.747 -38.564 1.00 95.44 309 TYR A C 1
ATOM 2372 O O . TYR A 1 309 ? 10.511 -2.933 -37.723 1.00 95.44 309 TYR A O 1
ATOM 2380 N N . HIS A 1 310 ? 11.103 -2.048 -39.668 1.00 96.31 310 HIS A N 1
ATOM 2381 C CA . HIS A 1 310 ? 9.715 -1.742 -40.049 1.00 96.31 310 HIS A CA 1
ATOM 2382 C C . HIS A 1 310 ? 9.127 -2.888 -40.867 1.00 96.31 310 HIS A C 1
ATOM 2384 O O . HIS A 1 310 ? 9.828 -3.433 -41.721 1.00 96.31 310 HIS A O 1
ATOM 2390 N N . TYR A 1 311 ? 7.838 -3.209 -40.698 1.00 95.38 311 TYR A N 1
ATOM 2391 C CA . TYR A 1 311 ? 7.210 -4.304 -41.456 1.00 95.38 311 TYR A CA 1
ATOM 2392 C C . TYR A 1 311 ? 7.364 -4.114 -42.979 1.00 95.38 311 TYR A C 1
ATOM 2394 O O . TYR A 1 311 ? 7.705 -5.053 -43.696 1.00 95.38 311 TYR A O 1
ATOM 2402 N N . TYR A 1 312 ? 7.230 -2.879 -43.474 1.00 95.56 312 TYR A N 1
ATOM 2403 C CA . TYR A 1 312 ? 7.396 -2.557 -44.894 1.00 95.56 312 TYR A CA 1
ATOM 2404 C C . TYR A 1 312 ? 8.860 -2.603 -45.362 1.00 95.56 312 TYR A C 1
ATOM 2406 O O . TYR A 1 312 ? 9.117 -2.880 -46.532 1.00 95.56 312 TYR A O 1
ATOM 2414 N N . CYS A 1 313 ? 9.829 -2.379 -44.467 1.00 95.50 313 CYS A N 1
ATOM 2415 C CA . CYS A 1 313 ? 11.256 -2.489 -44.780 1.00 95.50 313 CYS A CA 1
ATOM 2416 C C . CYS A 1 313 ? 11.693 -3.940 -45.021 1.00 95.50 313 CYS A C 1
ATOM 2418 O O . CYS A 1 313 ? 12.626 -4.170 -45.785 1.00 95.50 313 CYS A O 1
ATOM 2420 N N . VAL A 1 314 ? 10.999 -4.909 -44.419 1.00 94.44 314 VAL A N 1
ATOM 2421 C CA . VAL A 1 314 ? 11.215 -6.352 -44.633 1.00 94.44 314 VAL A CA 1
ATOM 2422 C C . VAL A 1 314 ? 10.211 -6.968 -45.619 1.00 94.44 314 VAL A C 1
ATOM 2424 O O . VAL A 1 314 ? 10.089 -8.186 -45.709 1.00 94.44 314 VAL A O 1
ATOM 2427 N N . GLY A 1 315 ? 9.491 -6.138 -46.384 1.00 94.44 315 GLY A N 1
ATOM 2428 C CA . GLY A 1 315 ? 8.584 -6.580 -47.451 1.00 94.44 315 GLY A CA 1
ATOM 2429 C C . GLY A 1 315 ? 7.215 -7.098 -46.991 1.00 94.44 315 GLY A C 1
ATOM 2430 O O . GLY A 1 315 ? 6.445 -7.593 -47.816 1.00 94.44 315 GLY A O 1
ATOM 2431 N N . LEU A 1 316 ? 6.876 -6.971 -45.706 1.00 93.69 316 LEU A N 1
ATOM 2432 C CA . LEU A 1 316 ? 5.548 -7.298 -45.186 1.00 93.69 316 LEU A CA 1
ATOM 2433 C C . LEU A 1 316 ? 4.569 -6.136 -45.423 1.00 93.69 316 LEU A C 1
ATOM 2435 O O . LEU A 1 316 ? 4.957 -4.978 -45.561 1.00 93.69 316 LEU A O 1
ATOM 2439 N N . LYS A 1 317 ? 3.267 -6.445 -45.466 1.00 91.81 317 LYS A N 1
ATOM 2440 C CA . LYS A 1 317 ? 2.192 -5.445 -45.650 1.00 91.81 317 LYS A CA 1
ATOM 2441 C C . LYS A 1 317 ? 1.600 -4.928 -44.335 1.00 91.81 317 LYS A C 1
ATOM 2443 O O . LYS A 1 317 ? 0.925 -3.907 -44.337 1.00 91.81 317 LYS A O 1
ATOM 2448 N N . CYS A 1 318 ? 1.810 -5.660 -43.248 1.00 91.50 318 CYS A N 1
ATOM 2449 C CA . CYS A 1 318 ? 1.341 -5.366 -41.897 1.00 91.50 318 CYS A CA 1
ATOM 2450 C C . CYS A 1 318 ? 2.205 -6.141 -40.890 1.00 91.50 318 CYS A C 1
ATOM 2452 O O . CYS A 1 318 ? 3.040 -6.957 -41.293 1.00 91.50 318 CYS A O 1
ATOM 2454 N N . VAL A 1 319 ? 1.994 -5.899 -39.596 1.00 92.75 319 VAL A N 1
ATOM 2455 C CA . VAL A 1 319 ? 2.585 -6.706 -38.519 1.00 92.75 319 VAL A CA 1
ATOM 2456 C C . VAL A 1 319 ? 2.047 -8.148 -38.616 1.00 92.75 319 VAL A C 1
ATOM 2458 O O . VAL A 1 319 ? 0.827 -8.322 -38.703 1.00 92.75 319 VAL A O 1
ATOM 2461 N N . PRO A 1 320 ? 2.911 -9.181 -38.655 1.00 92.25 320 PRO A N 1
ATOM 2462 C CA . PRO A 1 320 ? 2.474 -10.575 -38.715 1.00 92.25 320 PRO A CA 1
ATOM 2463 C C . PRO A 1 320 ? 1.839 -11.018 -37.386 1.00 92.25 320 PRO A C 1
ATOM 2465 O O . PRO A 1 320 ? 2.024 -10.387 -36.348 1.00 92.25 320 PRO A O 1
ATOM 2468 N N . LYS A 1 321 ? 1.074 -12.115 -37.413 1.00 88.88 321 LYS A N 1
ATOM 2469 C CA . LYS A 1 321 ? 0.537 -12.748 -36.199 1.00 88.88 321 LYS A CA 1
ATOM 2470 C C . LYS A 1 321 ? 1.467 -13.876 -35.754 1.00 88.88 321 LYS A C 1
ATOM 2472 O O . LYS A 1 321 ? 1.697 -14.791 -36.541 1.00 88.88 321 LYS A O 1
ATOM 2477 N N . GLY A 1 322 ? 1.895 -13.839 -34.494 1.00 89.00 322 GLY A N 1
ATOM 2478 C CA . GLY A 1 322 ? 2.879 -14.773 -33.939 1.00 89.00 322 GLY A CA 1
ATOM 2479 C C . GLY A 1 322 ? 4.319 -14.339 -34.217 1.00 89.00 322 GLY A C 1
ATOM 2480 O O . GLY A 1 322 ? 4.545 -13.256 -34.758 1.00 89.00 322 GLY A O 1
ATOM 2481 N N . ASP A 1 323 ? 5.256 -15.196 -33.824 1.00 90.38 323 ASP A N 1
ATOM 2482 C CA . ASP A 1 323 ? 6.691 -14.909 -33.793 1.00 90.38 323 ASP A CA 1
ATOM 2483 C C . ASP A 1 323 ? 7.235 -14.463 -35.160 1.00 90.38 323 ASP A C 1
ATOM 2485 O O . ASP A 1 323 ? 6.951 -15.070 -36.202 1.00 90.38 323 ASP A O 1
ATOM 2489 N N . TRP A 1 324 ? 8.069 -13.424 -35.159 1.00 94.25 324 TRP A N 1
ATOM 2490 C CA . TRP A 1 324 ? 8.754 -12.935 -36.349 1.00 94.25 324 TRP A CA 1
ATOM 2491 C C . TRP A 1 324 ? 10.274 -12.986 -36.188 1.00 94.25 324 TRP A C 1
ATOM 2493 O O . TRP A 1 324 ? 10.869 -12.444 -35.258 1.00 94.25 324 TRP A O 1
ATOM 2503 N N . LEU A 1 325 ? 10.926 -13.621 -37.162 1.00 94.75 325 LEU A N 1
ATOM 2504 C CA . LEU A 1 325 ? 12.375 -13.757 -37.222 1.00 94.75 325 LEU A CA 1
ATOM 2505 C C . LEU A 1 325 ? 12.942 -12.810 -38.281 1.00 94.75 325 LEU A C 1
ATOM 2507 O O . LEU A 1 325 ? 12.512 -12.818 -39.436 1.00 94.75 325 LEU A O 1
ATOM 2511 N N . CYS A 1 326 ? 13.952 -12.027 -37.905 1.00 94.81 326 CYS A N 1
ATOM 2512 C CA . CYS A 1 326 ? 14.666 -11.166 -38.840 1.00 94.81 326 CYS A CA 1
ATOM 2513 C C . CYS A 1 326 ? 15.481 -11.983 -39.862 1.00 94.81 326 CYS A C 1
ATOM 2515 O O . CYS A 1 326 ? 15.797 -13.151 -39.599 1.00 94.81 326 CYS A O 1
ATOM 2517 N N . PRO A 1 327 ? 15.895 -11.380 -40.997 1.00 91.88 327 PRO A N 1
ATOM 2518 C CA . PRO A 1 327 ? 16.695 -12.064 -42.014 1.00 91.88 327 PRO A CA 1
ATOM 2519 C C . PRO A 1 327 ? 17.913 -12.801 -41.433 1.00 91.88 327 PRO A C 1
ATOM 2521 O O . PRO A 1 327 ? 18.103 -13.981 -41.722 1.00 91.88 327 PRO A O 1
ATOM 2524 N N . ASP A 1 328 ? 18.652 -12.162 -40.519 1.00 91.12 328 ASP A N 1
ATOM 2525 C CA . ASP A 1 328 ? 19.833 -12.732 -39.851 1.00 91.12 328 ASP A CA 1
ATOM 2526 C C . ASP A 1 328 ? 19.521 -13.976 -38.997 1.00 91.12 328 ASP A C 1
ATOM 2528 O O . ASP A 1 328 ? 20.381 -14.842 -38.832 1.00 91.12 328 ASP A O 1
ATOM 2532 N N . CYS A 1 329 ? 18.310 -14.066 -38.435 1.00 93.06 329 CYS A N 1
ATOM 2533 C CA . CYS A 1 329 ? 17.858 -15.223 -37.661 1.00 93.06 329 CYS A CA 1
ATOM 2534 C C . CYS A 1 329 ? 17.277 -16.317 -38.562 1.00 93.06 329 CYS A C 1
ATOM 2536 O O . CYS A 1 329 ? 17.548 -17.488 -38.325 1.00 93.06 329 CYS A O 1
ATOM 2538 N N . THR A 1 330 ? 16.559 -15.962 -39.633 1.00 89.88 330 THR A N 1
ATOM 2539 C CA . THR A 1 330 ? 16.075 -16.944 -40.626 1.00 89.88 330 THR A CA 1
ATOM 2540 C C . THR A 1 330 ? 17.202 -17.592 -41.434 1.00 89.88 330 THR A C 1
ATOM 2542 O O . THR A 1 330 ? 17.085 -18.748 -41.830 1.00 89.88 330 THR A O 1
ATOM 2545 N N . ALA A 1 331 ? 18.310 -16.877 -41.657 1.00 85.56 331 ALA A N 1
ATOM 2546 C CA . ALA A 1 331 ? 19.470 -17.375 -42.394 1.00 85.56 331 ALA A CA 1
ATOM 2547 C C . ALA A 1 331 ? 20.385 -18.296 -41.562 1.00 85.56 331 ALA A C 1
ATOM 2549 O O . ALA A 1 331 ? 21.305 -18.901 -42.113 1.00 85.56 331 ALA A O 1
ATOM 2550 N N . ARG A 1 332 ? 20.153 -18.414 -40.247 1.00 81.38 332 ARG A N 1
ATOM 2551 C CA . ARG A 1 332 ? 20.868 -19.341 -39.360 1.00 81.38 332 ARG A CA 1
ATOM 2552 C C . ARG A 1 332 ? 20.053 -20.634 -39.227 1.00 81.38 332 ARG A C 1
ATOM 2554 O O . ARG A 1 332 ? 19.058 -20.631 -38.504 1.00 81.38 332 ARG A O 1
ATOM 2561 N N . PRO A 1 333 ? 20.429 -21.739 -39.900 1.00 56.75 333 PRO A N 1
ATOM 2562 C CA . PRO A 1 333 ? 19.730 -23.008 -39.726 1.00 56.75 333 PRO A CA 1
ATOM 2563 C C . PRO A 1 333 ? 19.839 -23.487 -38.271 1.00 56.75 333 PRO A C 1
ATOM 2565 O O . PRO A 1 333 ? 20.881 -23.329 -37.635 1.00 56.75 333 PRO A O 1
ATOM 2568 N N . ALA A 1 334 ? 18.763 -24.092 -37.761 1.00 57.34 334 ALA A N 1
ATOM 2569 C CA . ALA A 1 334 ? 18.593 -24.505 -36.364 1.00 57.34 334 ALA A CA 1
ATOM 2570 C C . ALA A 1 334 ? 19.418 -25.755 -35.975 1.00 57.34 334 ALA A C 1
ATOM 2572 O O . ALA A 1 334 ? 18.891 -26.717 -35.425 1.00 57.34 334 ALA A O 1
ATOM 2573 N N . ALA A 1 335 ? 20.715 -25.757 -36.285 1.00 53.69 335 ALA A N 1
ATOM 2574 C CA . ALA A 1 335 ? 21.623 -26.877 -36.048 1.00 53.69 335 ALA A CA 1
ATOM 2575 C C . ALA A 1 335 ? 22.132 -26.985 -34.595 1.00 53.69 335 ALA A C 1
ATOM 2577 O O . ALA A 1 335 ? 22.833 -27.943 -34.291 1.00 53.69 335 ALA A O 1
ATOM 2578 N N . ASP A 1 336 ? 21.793 -26.027 -33.722 1.00 53.81 336 ASP A N 1
ATOM 2579 C CA . ASP A 1 336 ? 22.348 -25.926 -32.359 1.00 53.81 336 ASP A CA 1
ATOM 2580 C C . ASP A 1 336 ? 21.303 -25.501 -31.301 1.00 53.81 336 ASP A C 1
ATOM 2582 O O . ASP A 1 336 ? 21.628 -24.956 -30.250 1.00 53.81 336 ASP A O 1
ATOM 2586 N N . VAL A 1 337 ? 20.011 -25.717 -31.586 1.00 53.78 337 VAL A N 1
ATOM 2587 C CA . VAL A 1 337 ? 18.919 -25.516 -30.616 1.00 53.78 337 VAL A CA 1
ATOM 2588 C C . VAL A 1 337 ? 18.004 -26.735 -30.646 1.00 53.78 337 VAL A C 1
ATOM 2590 O O . VAL A 1 337 ? 17.174 -26.894 -31.543 1.00 53.78 337 VAL A O 1
ATOM 2593 N N . THR A 1 338 ? 18.151 -27.612 -29.655 1.00 43.53 338 THR A N 1
ATOM 2594 C CA . THR A 1 338 ? 17.221 -28.723 -29.430 1.00 43.53 338 THR A CA 1
ATOM 2595 C C . THR A 1 338 ? 15.820 -28.181 -29.128 1.00 43.53 338 THR A C 1
ATOM 2597 O O . THR A 1 338 ? 15.684 -27.346 -28.231 1.00 43.53 338 THR A O 1
ATOM 2600 N N . PRO A 1 339 ? 14.761 -28.648 -29.813 1.00 45.69 339 PRO A N 1
ATOM 2601 C CA . PRO A 1 339 ? 13.412 -28.156 -29.577 1.00 45.69 339 PRO A CA 1
ATOM 2602 C C . PRO A 1 339 ? 12.824 -28.785 -28.307 1.00 45.69 339 PRO A C 1
ATOM 2604 O O . PRO A 1 339 ? 12.152 -29.820 -28.370 1.00 45.69 339 PRO A O 1
ATOM 2607 N N . GLU A 1 340 ? 13.021 -28.141 -27.155 1.00 47.38 340 GLU A N 1
ATOM 2608 C CA . GLU A 1 340 ? 12.248 -28.441 -25.946 1.00 47.38 340 GLU A CA 1
ATOM 2609 C C . GLU A 1 340 ? 10.787 -28.015 -26.131 1.00 47.38 340 GLU A C 1
ATOM 2611 O O . GLU A 1 340 ? 10.337 -26.941 -25.720 1.00 47.38 340 GLU A O 1
ATOM 2616 N N . LYS A 1 341 ? 10.014 -28.908 -26.760 1.00 39.00 341 LYS A N 1
ATOM 2617 C CA . LYS A 1 341 ? 8.552 -28.862 -26.745 1.00 39.00 341 LYS A CA 1
ATOM 2618 C C . LYS A 1 341 ? 8.086 -28.737 -25.299 1.00 39.00 341 LYS A C 1
ATOM 2620 O O . LYS A 1 341 ? 8.159 -29.715 -24.554 1.00 39.00 341 LYS A O 1
ATOM 2625 N N . HIS A 1 342 ? 7.525 -27.578 -24.952 1.00 50.28 342 HIS A N 1
ATOM 2626 C CA . HIS A 1 342 ? 6.800 -27.337 -23.705 1.00 50.28 342 HIS A CA 1
ATOM 2627 C C . HIS A 1 342 ? 5.560 -28.242 -23.618 1.00 50.28 342 HIS A C 1
ATOM 2629 O O . HIS A 1 342 ? 4.422 -27.845 -23.863 1.00 50.28 342 HIS A O 1
ATOM 2635 N N . THR A 1 343 ? 5.805 -29.502 -23.278 1.00 39.16 343 THR A N 1
ATOM 2636 C CA . THR A 1 343 ? 4.801 -30.537 -23.078 1.00 39.16 343 THR A CA 1
ATOM 2637 C C . THR A 1 343 ? 4.576 -30.621 -21.580 1.00 39.16 343 THR A C 1
ATOM 2639 O O . THR A 1 343 ? 5.437 -31.110 -20.853 1.00 39.16 343 THR A O 1
ATOM 2642 N N . ARG A 1 344 ? 3.441 -30.103 -21.102 1.00 47.53 344 ARG A N 1
ATOM 2643 C CA . ARG A 1 344 ? 3.076 -30.164 -19.680 1.00 47.53 344 ARG A CA 1
ATOM 2644 C C . ARG A 1 344 ? 2.985 -31.630 -19.243 1.00 47.53 344 ARG A C 1
ATOM 2646 O O . ARG A 1 344 ? 2.015 -32.300 -19.590 1.00 47.53 344 ARG A O 1
ATOM 2653 N N . GLN A 1 345 ? 3.965 -32.116 -18.485 1.00 35.47 345 GLN A N 1
ATOM 2654 C CA . GLN A 1 345 ? 3.839 -33.377 -17.756 1.00 35.47 345 GLN A CA 1
ATOM 2655 C C . GLN A 1 345 ? 3.261 -33.099 -16.359 1.00 35.47 345 GLN A C 1
ATOM 2657 O O . GLN A 1 345 ? 3.717 -32.160 -15.702 1.00 35.47 345 GLN A O 1
ATOM 2662 N N . PRO A 1 346 ? 2.265 -33.869 -15.889 1.00 44.06 346 PRO A N 1
ATOM 2663 C CA . PRO A 1 346 ? 1.862 -33.841 -14.489 1.00 44.06 346 PRO A CA 1
ATOM 2664 C C . PRO A 1 346 ? 2.941 -34.521 -13.634 1.00 44.06 346 PRO A C 1
ATOM 2666 O O . PRO A 1 346 ? 3.451 -35.578 -14.005 1.00 44.06 346 PRO A O 1
ATOM 2669 N N . MET A 1 347 ? 3.293 -33.921 -12.496 1.00 42.41 347 MET A N 1
ATOM 2670 C CA . MET A 1 347 ? 4.263 -34.514 -11.570 1.00 42.41 347 MET A CA 1
ATOM 2671 C C . MET A 1 347 ? 3.667 -35.735 -10.848 1.00 42.41 347 MET A C 1
ATOM 2673 O O . MET A 1 347 ? 2.460 -35.751 -10.587 1.00 42.41 347 MET A O 1
ATOM 2677 N N . PRO A 1 348 ? 4.481 -36.755 -10.519 1.00 47.44 348 PRO A N 1
ATOM 2678 C CA . PRO A 1 348 ? 4.025 -37.894 -9.736 1.00 47.44 348 PRO A CA 1
ATOM 2679 C C . PRO A 1 348 ? 3.763 -37.483 -8.282 1.00 47.44 348 PRO A C 1
ATOM 2681 O O . PRO A 1 348 ? 4.436 -36.612 -7.734 1.00 47.44 348 PRO A O 1
ATOM 2684 N N . VAL A 1 349 ? 2.787 -38.138 -7.657 1.00 50.88 349 VAL A N 1
ATOM 2685 C CA . VAL A 1 349 ? 2.595 -38.094 -6.204 1.00 50.88 349 VAL A CA 1
ATOM 2686 C C . VAL A 1 349 ? 3.579 -39.065 -5.557 1.00 50.88 349 VAL A C 1
ATOM 2688 O O . VAL A 1 349 ? 3.526 -40.265 -5.832 1.00 50.88 349 VAL A O 1
ATOM 2691 N N . ASP A 1 350 ? 4.486 -38.556 -4.725 1.00 45.72 350 ASP A N 1
ATOM 2692 C CA . ASP A 1 350 ? 5.418 -39.410 -3.990 1.00 45.72 350 ASP A CA 1
ATOM 2693 C C . ASP A 1 350 ? 4.674 -40.219 -2.924 1.00 45.72 350 ASP A C 1
ATOM 2695 O O . ASP A 1 350 ? 3.917 -39.687 -2.109 1.00 45.72 350 ASP A O 1
ATOM 2699 N N . ALA A 1 351 ? 4.882 -41.534 -2.967 1.00 42.56 351 ALA A N 1
ATOM 2700 C CA . ALA A 1 351 ? 4.289 -42.478 -2.037 1.00 42.56 351 ALA A CA 1
ATOM 2701 C C . ALA A 1 351 ? 5.069 -42.517 -0.716 1.00 42.56 351 ALA A C 1
ATOM 2703 O O . ALA A 1 351 ? 6.296 -42.418 -0.682 1.00 42.56 351 ALA A O 1
ATOM 2704 N N . GLU A 1 352 ? 4.336 -42.715 0.376 1.00 45.47 352 GLU A N 1
ATOM 2705 C CA . GLU A 1 352 ? 4.885 -42.826 1.725 1.00 45.47 352 GLU A CA 1
ATOM 2706 C C . GLU A 1 352 ? 5.860 -44.011 1.860 1.00 45.47 352 GLU A C 1
ATOM 2708 O O . GLU A 1 352 ? 5.743 -45.031 1.176 1.00 45.47 352 GLU A O 1
ATOM 2713 N N . SER A 1 353 ? 6.808 -43.917 2.796 1.00 42.25 353 SER A N 1
ATOM 2714 C CA . SER A 1 353 ? 7.609 -45.066 3.235 1.00 42.25 353 SER A CA 1
ATOM 2715 C C . SER A 1 353 ? 7.727 -45.108 4.761 1.00 42.25 353 SER A C 1
ATOM 2717 O O . SER A 1 353 ? 7.934 -44.066 5.386 1.00 42.25 353 SER A O 1
ATOM 2719 N N . PRO A 1 354 ? 7.574 -46.292 5.385 1.00 50.97 354 PRO A N 1
ATOM 2720 C CA . PRO A 1 354 ? 7.396 -46.409 6.826 1.00 50.97 354 PRO A CA 1
ATOM 2721 C C . PRO A 1 354 ? 8.727 -46.496 7.583 1.00 50.97 354 PRO A C 1
ATOM 2723 O O . PRO A 1 354 ? 9.681 -47.128 7.130 1.00 50.97 354 PRO A O 1
ATOM 2726 N N . MET A 1 355 ? 8.747 -45.958 8.803 1.00 42.75 355 MET A N 1
ATOM 2727 C CA . MET A 1 355 ? 9.795 -46.216 9.793 1.00 42.75 355 MET A CA 1
ATOM 2728 C C . MET A 1 355 ? 9.213 -47.005 10.966 1.00 42.75 355 MET A C 1
ATOM 2730 O O . MET A 1 355 ? 8.444 -46.490 11.774 1.00 42.75 355 MET A O 1
ATOM 2734 N N . SER A 1 356 ? 9.582 -48.281 11.043 1.00 47.03 356 SER A N 1
ATOM 2735 C CA . SER A 1 356 ? 9.243 -49.185 12.141 1.00 47.03 356 SER A CA 1
ATOM 2736 C C . SER A 1 356 ? 10.191 -48.991 13.329 1.00 47.03 356 SER A C 1
ATOM 2738 O O . SER A 1 356 ? 11.400 -49.161 13.174 1.00 47.03 356 SER A O 1
ATOM 2740 N N . GLY A 1 357 ? 9.651 -48.724 14.520 1.00 44.44 357 GLY A N 1
ATOM 2741 C CA . GLY A 1 357 ? 10.412 -48.650 15.772 1.00 44.44 357 GLY A CA 1
ATOM 2742 C C . GLY A 1 357 ? 9.623 -49.238 16.942 1.00 44.44 357 GLY A C 1
ATOM 2743 O O . GLY A 1 357 ? 8.740 -48.587 17.488 1.00 44.44 357 GLY A O 1
ATOM 2744 N N . SER A 1 358 ? 9.926 -50.482 17.310 1.00 52.06 358 SER A N 1
ATOM 2745 C CA . SER A 1 358 ? 9.296 -51.221 18.415 1.00 52.06 358 SER A CA 1
ATOM 2746 C C . SER A 1 358 ? 10.109 -51.115 19.711 1.00 52.06 358 SER A C 1
ATOM 2748 O O . SER A 1 358 ? 11.321 -51.324 19.655 1.00 52.06 358 SER A O 1
ATOM 2750 N N . GLY A 1 359 ? 9.471 -50.916 20.874 1.00 35.53 359 GLY A N 1
ATOM 2751 C CA . GLY A 1 359 ? 10.179 -51.036 22.160 1.00 35.53 359 GLY A CA 1
ATOM 2752 C C . GLY A 1 359 ? 9.500 -50.432 23.395 1.00 35.53 359 GLY A C 1
ATOM 2753 O O . GLY A 1 359 ? 10.044 -49.512 23.994 1.00 35.53 359 GLY A O 1
ATOM 2754 N N . GLU A 1 360 ? 8.352 -50.972 23.805 1.00 47.84 360 GLU A N 1
ATOM 2755 C CA . GLU A 1 360 ? 7.844 -50.856 25.190 1.00 47.84 360 GLU A CA 1
ATOM 2756 C C . GLU A 1 360 ? 8.547 -51.908 26.099 1.00 47.84 360 GLU A C 1
ATOM 2758 O O . GLU A 1 360 ? 9.111 -52.854 25.535 1.00 47.84 360 GLU A O 1
ATOM 2763 N N . PRO A 1 361 ? 8.562 -51.806 27.458 1.00 60.53 361 PRO A N 1
ATOM 2764 C CA . PRO A 1 361 ? 7.334 -51.800 28.273 1.00 60.53 361 PRO A CA 1
ATOM 2765 C C . PRO A 1 361 ? 7.323 -50.979 29.591 1.00 60.53 361 PRO A C 1
ATOM 2767 O O . PRO A 1 361 ? 8.319 -50.424 30.052 1.00 60.53 361 PRO A O 1
ATOM 2770 N N . ALA A 1 362 ? 6.131 -50.955 30.199 1.00 44.41 362 ALA A N 1
ATOM 2771 C CA . ALA A 1 362 ? 5.708 -50.229 31.402 1.00 44.41 362 ALA A CA 1
ATOM 2772 C C . ALA A 1 362 ? 6.237 -50.726 32.773 1.00 44.41 362 ALA A C 1
ATOM 2774 O O . ALA A 1 362 ? 6.645 -51.877 32.911 1.00 44.41 362 ALA A O 1
ATOM 2775 N N . SER A 1 363 ? 6.109 -49.864 33.803 1.00 43.81 363 SER A N 1
ATOM 2776 C CA . SER A 1 363 ? 5.820 -50.172 35.233 1.00 43.81 363 SER A CA 1
ATOM 2777 C C . SER A 1 363 ? 5.777 -48.856 36.052 1.00 43.81 363 SER A C 1
ATOM 2779 O O . SER A 1 363 ? 6.789 -48.178 36.187 1.00 43.81 363 SER A O 1
ATOM 2781 N N . GLU A 1 364 ? 4.599 -48.280 36.315 1.00 44.03 364 GLU A N 1
ATOM 2782 C CA . GLU A 1 364 ? 3.819 -48.347 37.576 1.00 44.03 364 GLU A CA 1
ATOM 2783 C C . GLU A 1 364 ? 4.269 -47.479 38.786 1.00 44.03 364 GLU A C 1
ATOM 2785 O O . GLU A 1 364 ? 5.334 -47.648 39.362 1.00 44.03 364 GLU A O 1
ATOM 2790 N N . ASN A 1 365 ? 3.322 -46.631 39.226 1.00 40.16 365 ASN A N 1
ATOM 2791 C CA . ASN A 1 365 ? 2.931 -46.294 40.611 1.00 40.16 365 ASN A CA 1
ATOM 2792 C C . ASN A 1 365 ? 3.964 -45.858 41.684 1.00 40.16 365 ASN A C 1
ATOM 2794 O O . ASN A 1 365 ? 4.817 -46.617 42.127 1.00 40.16 365 ASN A O 1
ATOM 2798 N N . GLY A 1 366 ? 3.732 -44.679 42.296 1.00 35.88 366 GLY A N 1
ATOM 2799 C CA . GLY A 1 366 ? 4.453 -44.276 43.518 1.00 35.88 366 GLY A CA 1
ATOM 2800 C C . GLY A 1 366 ? 4.108 -42.904 44.117 1.00 35.88 366 GLY A C 1
ATOM 2801 O O . GLY A 1 366 ? 4.912 -41.979 44.068 1.00 35.88 366 GLY A O 1
ATOM 2802 N N . THR A 1 367 ? 2.942 -42.750 44.754 1.00 45.72 367 THR A N 1
ATOM 2803 C CA . THR A 1 367 ? 2.652 -41.556 45.579 1.00 45.72 367 THR A CA 1
ATOM 2804 C C . THR A 1 367 ? 3.448 -41.555 46.895 1.00 45.72 367 THR A C 1
ATOM 2806 O O . THR A 1 367 ? 3.456 -42.571 47.587 1.00 45.72 367 THR A O 1
ATOM 2809 N N . ARG A 1 368 ? 4.010 -40.400 47.318 1.00 42.41 368 ARG A N 1
ATOM 2810 C CA . ARG A 1 368 ? 4.013 -39.923 48.733 1.00 42.41 368 ARG A CA 1
ATOM 2811 C C . ARG A 1 368 ? 4.680 -38.552 48.954 1.00 42.41 368 ARG A C 1
ATOM 2813 O O . ARG A 1 368 ? 5.802 -38.303 48.537 1.00 42.41 368 ARG A O 1
ATOM 2820 N N . ARG A 1 369 ? 4.009 -37.705 49.748 1.00 45.69 369 ARG A N 1
ATOM 2821 C CA . ARG A 1 369 ? 4.594 -36.559 50.483 1.00 45.69 369 ARG A CA 1
ATOM 2822 C C . ARG A 1 369 ? 5.476 -37.056 51.640 1.00 45.69 369 ARG A C 1
ATOM 2824 O O . ARG A 1 369 ? 4.958 -37.868 52.400 1.00 45.69 369 ARG A O 1
ATOM 2831 N N . VAL A 1 370 ? 6.630 -36.425 51.921 1.00 42.00 370 VAL A N 1
ATOM 2832 C CA . VAL A 1 370 ? 7.094 -36.079 53.297 1.00 42.00 370 VAL A CA 1
ATOM 2833 C C . VAL A 1 370 ? 7.922 -34.769 53.288 1.00 42.00 370 VAL A C 1
ATOM 2835 O O . VAL A 1 370 ? 8.540 -34.408 52.297 1.00 42.00 370 VAL A O 1
ATOM 2838 N N . LYS A 1 371 ? 7.860 -34.041 54.412 1.00 40.47 371 LYS A N 1
ATOM 2839 C CA . LYS A 1 371 ? 8.418 -32.715 54.760 1.00 40.47 371 LYS A CA 1
ATOM 2840 C C . LYS A 1 371 ? 9.934 -32.675 55.086 1.00 40.47 371 LYS A C 1
ATOM 2842 O O . LYS A 1 371 ? 10.421 -33.622 55.691 1.00 40.47 371 LYS A O 1
ATOM 2847 N N . ARG A 1 372 ? 10.508 -31.448 55.022 1.00 41.81 372 ARG A N 1
ATOM 2848 C CA . ARG A 1 372 ? 11.686 -30.913 55.788 1.00 41.81 372 ARG A CA 1
ATOM 2849 C C . ARG A 1 372 ? 13.064 -31.529 55.403 1.00 41.81 372 ARG A C 1
ATOM 2851 O O . ARG A 1 372 ? 13.092 -32.614 54.856 1.00 41.81 372 ARG A O 1
ATOM 2858 N N . ARG A 1 373 ? 14.234 -30.897 55.634 1.00 39.16 373 ARG A N 1
ATOM 2859 C CA . ARG A 1 373 ? 14.636 -29.829 56.590 1.00 39.16 373 ARG A CA 1
ATOM 2860 C C . ARG A 1 373 ? 15.881 -29.028 56.115 1.00 39.16 373 ARG A C 1
ATOM 2862 O O . ARG A 1 373 ? 16.673 -29.549 55.347 1.00 39.16 373 ARG A O 1
ATOM 2869 N N . LEU A 1 374 ? 16.050 -27.815 56.663 1.00 41.38 374 LEU A N 1
ATOM 2870 C CA . LEU A 1 374 ? 17.263 -26.962 56.727 1.00 41.38 374 LEU A CA 1
ATOM 2871 C C . LEU A 1 374 ? 18.634 -27.679 56.815 1.00 41.38 374 LEU A C 1
ATOM 2873 O O . LEU A 1 374 ? 18.766 -28.560 57.662 1.00 41.38 374 LEU A O 1
ATOM 2877 N N . MET A 1 375 ? 19.644 -27.133 56.115 1.00 38.06 375 MET A N 1
ATOM 2878 C CA . MET A 1 375 ? 20.950 -26.570 56.579 1.00 38.06 375 MET A CA 1
ATOM 2879 C C . MET A 1 375 ? 21.514 -25.752 55.379 1.00 38.06 375 MET A C 1
ATOM 2881 O O . MET A 1 375 ? 21.310 -26.198 54.257 1.00 38.06 375 MET A O 1
ATOM 2885 N N . LEU A 1 376 ? 22.064 -24.528 55.423 1.00 44.16 376 LEU A N 1
ATOM 2886 C CA . LEU A 1 376 ? 23.013 -23.844 56.324 1.00 44.16 376 LEU A CA 1
ATOM 2887 C C . LEU A 1 376 ? 24.391 -24.523 56.428 1.00 44.16 376 LEU A C 1
ATOM 2889 O O . LEU A 1 376 ? 24.606 -25.298 57.354 1.00 44.16 376 LEU A O 1
ATOM 2893 N N . VAL A 1 377 ? 25.302 -24.180 55.507 1.00 50.53 377 VAL A N 1
ATOM 2894 C CA . VAL A 1 377 ? 26.507 -23.356 55.773 1.00 50.53 377 VAL A CA 1
ATOM 2895 C C . VAL A 1 377 ? 26.674 -22.397 54.594 1.00 50.53 377 VAL A C 1
ATOM 2897 O O . VAL A 1 377 ? 26.449 -22.868 53.458 1.00 50.53 377 VAL A O 1
#

Sequence (377 aa):
VLPEHRGQGVGAQLFKVFSQHMEARPLMGSSAAQAAIDDVRIIAAELNKDAIAWYRRLGFVVGHLHVTCHDEGRVCYVAMRRCTGIGRVEGEAQAPPNRLFGPEVCNERVTLAPEQGAMQLVQGYDSESGLHLLAGGSWVDLTAAFVEGRLEFERPLHDIISPIAKSGPSAAGALHGLGDNEKQSQQGQDARPSLSPDKADKADELLGADREEEEEEEERDERDFRRMTRSLTKAQRGIDETKNQQPEQPQHFSKPSRAKRKNTTSPEAPEESDEESWERAPCRTCGEVKNPGSTLLCDGQSGNCNATYHYYCVGLKCVPKGDWLCPDCTARPAADVTPEKHTRQPMPVDAESPMSGSGEPASENGTRRVKRRLMLV

Organism: Polarella glacialis (NCBI:txid89957)

Solvent-accessible surface area (backbone atoms only — not comparable to full-atom values): 25371 Å² total; per-residue (Å²): 125,58,80,93,50,57,93,70,52,52,66,59,53,53,51,48,54,51,50,52,54,63,74,64,56,79,84,86,78,56,89,68,63,58,69,69,74,31,55,54,71,50,75,41,56,60,89,44,53,69,58,53,54,49,40,43,75,74,60,35,38,58,56,49,79,47,74,47,82,54,101,92,47,65,47,29,30,40,32,29,38,26,74,68,54,90,76,69,58,92,79,72,71,73,74,78,63,66,81,75,58,68,65,67,54,47,74,38,46,32,27,44,63,89,59,82,70,56,71,38,41,26,73,38,58,42,86,84,85,53,31,32,31,33,70,89,76,48,74,43,52,62,42,61,33,39,50,74,66,30,49,43,62,80,61,61,59,40,79,46,72,44,75,74,74,74,70,69,86,73,81,73,91,84,70,89,88,82,78,93,81,90,84,90,79,84,90,84,90,78,89,77,86,88,77,84,94,84,82,73,96,78,68,69,82,79,64,53,63,71,52,55,55,52,56,52,49,54,55,49,52,52,50,53,50,57,51,53,52,53,51,53,55,51,54,53,49,60,66,55,60,74,74,74,72,84,83,82,87,84,80,89,86,82,86,89,83,90,88,87,89,84,88,86,83,88,88,90,81,82,90,73,84,79,83,77,73,86,84,65,76,42,16,77,80,77,69,49,71,72,62,70,96,46,56,41,67,22,53,27,78,90,60,69,34,89,50,31,33,37,29,63,73,75,74,38,95,53,84,75,88,72,89,43,62,43,71,79,46,68,72,50,74,77,84,86,59,83,84,80,72,88,67,89,73,83,80,82,82,85,76,89,83,87,85,91,84,87,84,84,87,90,84,85,90,81,90,81,92,86,82,88,79,92,82,91,133

InterPro domains:
  IPR000182 GNAT domain [PF13508] (1-61)
  IPR000182 GNAT domain [PS51186] (1-83)
  IPR001965 Zinc finger, PHD-type [SM00249] (282-330)
  IPR011011 Zinc finger, FYVE/PHD-type [SSF57903] (257-331)
  IPR013083 Zinc finger, RING/FYVE/PHD-type [G3DSA:3.30.40.10] (209-342)
  IPR016181 Acyl-CoA N-acyltransferase [SSF55729] (1-82)
  IPR019787 Zinc finger, PHD-finger [PF00628] (283-329)
  IPR019787 Zinc finger, PHD-finger [PS50016] (280-332)
  IPR028651 ING family [PTHR10333] (182-334)